Protein AF-A0A3A0G5B0-F1 (afdb_monomer)

Structure (mmCIF, N/CA/C/O backbone):
data_AF-A0A3A0G5B0-F1
#
_entry.id   AF-A0A3A0G5B0-F1
#
loop_
_atom_site.group_PDB
_atom_site.id
_atom_site.type_symbol
_atom_site.label_atom_id
_atom_site.label_alt_id
_atom_site.label_comp_id
_atom_site.label_asym_id
_atom_site.label_entity_id
_atom_site.label_seq_id
_atom_site.pdbx_PDB_ins_code
_atom_site.Cartn_x
_atom_site.Cartn_y
_atom_site.Cartn_z
_atom_site.occupancy
_atom_site.B_iso_or_equiv
_atom_site.auth_seq_id
_atom_site.auth_comp_id
_atom_site.auth_asym_id
_atom_site.auth_atom_id
_atom_site.pdbx_PDB_model_num
ATOM 1 N N . MET A 1 1 ? 29.994 -8.942 -3.170 1.00 36.78 1 MET A N 1
ATOM 2 C CA . MET A 1 1 ? 30.004 -8.195 -4.448 1.00 36.78 1 MET A CA 1
ATOM 3 C C . MET A 1 1 ? 28.848 -7.215 -4.380 1.00 36.78 1 MET A C 1
ATOM 5 O O . MET A 1 1 ? 27.790 -7.643 -3.943 1.00 36.78 1 MET A O 1
ATOM 9 N N . ALA A 1 2 ? 29.048 -5.930 -4.680 1.00 44.59 2 ALA A N 1
ATOM 10 C CA . ALA A 1 2 ? 27.951 -4.960 -4.650 1.00 44.59 2 ALA A CA 1
ATOM 11 C C . ALA A 1 2 ? 26.870 -5.376 -5.663 1.00 44.59 2 ALA A C 1
ATOM 13 O O . ALA A 1 2 ? 27.202 -5.685 -6.808 1.00 44.59 2 ALA A O 1
ATOM 14 N N . GLU A 1 3 ? 25.615 -5.441 -5.219 1.00 60.31 3 GLU A N 1
ATOM 15 C CA . GLU A 1 3 ? 24.464 -5.758 -6.067 1.00 60.31 3 GLU A CA 1
ATOM 16 C C . GLU A 1 3 ? 24.344 -4.657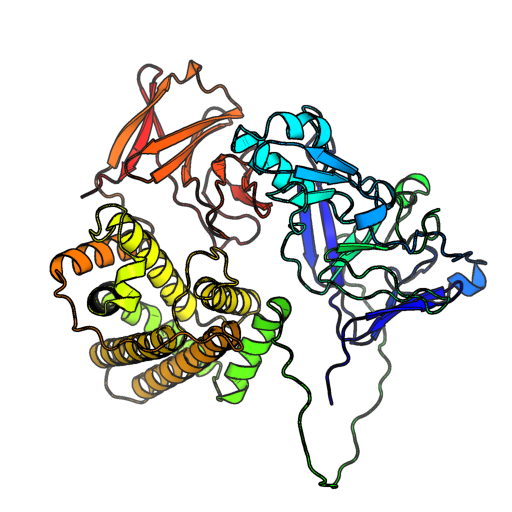 -7.138 1.00 60.31 3 GLU A C 1
ATOM 18 O O . GLU A 1 3 ? 24.343 -3.465 -6.830 1.00 60.31 3 GLU A O 1
ATOM 23 N N . GLU A 1 4 ? 24.378 -5.038 -8.416 1.00 81.06 4 GLU A N 1
ATOM 24 C CA . GLU A 1 4 ? 24.355 -4.091 -9.533 1.00 81.06 4 GLU A CA 1
ATOM 25 C C . GLU A 1 4 ? 22.991 -3.376 -9.578 1.00 81.06 4 GLU A C 1
ATOM 27 O O . GLU A 1 4 ? 21.958 -4.033 -9.527 1.00 81.06 4 GLU A O 1
ATOM 32 N N . ALA A 1 5 ? 22.954 -2.042 -9.688 1.00 88.62 5 ALA A N 1
ATOM 33 C CA . ALA A 1 5 ? 21.686 -1.304 -9.661 1.00 88.62 5 ALA A CA 1
ATOM 34 C C . ALA A 1 5 ? 20.761 -1.655 -10.857 1.00 88.62 5 ALA A C 1
ATOM 36 O O . ALA A 1 5 ? 21.254 -1.748 -11.998 1.00 88.62 5 ALA A O 1
ATOM 37 N N . PRO A 1 6 ? 19.432 -1.778 -10.630 1.00 94.19 6 PRO A N 1
ATOM 38 C CA . PRO A 1 6 ? 18.424 -2.002 -11.664 1.00 94.19 6 PRO A CA 1
ATOM 39 C C . PRO A 1 6 ? 18.523 -1.017 -12.825 1.00 94.19 6 PRO A C 1
ATOM 41 O O . PRO A 1 6 ? 18.460 0.196 -12.625 1.00 94.19 6 PRO A O 1
ATOM 44 N N . ARG A 1 7 ? 18.632 -1.516 -14.060 1.00 96.12 7 ARG A N 1
ATOM 45 C CA . ARG A 1 7 ? 18.575 -0.668 -15.264 1.00 96.12 7 ARG A CA 1
ATOM 46 C C . ARG A 1 7 ? 18.238 -1.439 -16.527 1.00 96.12 7 ARG A C 1
ATOM 48 O O . ARG A 1 7 ? 18.442 -2.652 -16.610 1.00 96.12 7 ARG A O 1
ATOM 55 N N . ILE A 1 8 ? 17.791 -0.699 -17.539 1.00 98.31 8 ILE A N 1
ATOM 56 C CA . ILE A 1 8 ? 17.511 -1.210 -18.879 1.00 98.31 8 ILE A CA 1
ATOM 57 C C . ILE A 1 8 ? 18.334 -0.432 -19.908 1.00 98.31 8 ILE A C 1
ATOM 59 O O . ILE A 1 8 ? 18.314 0.795 -19.935 1.00 98.31 8 ILE A O 1
ATOM 63 N N . THR A 1 9 ? 19.016 -1.134 -20.809 1.00 98.25 9 THR A N 1
ATOM 64 C CA . THR A 1 9 ? 19.715 -0.528 -21.951 1.00 98.25 9 THR A CA 1
ATOM 65 C C . THR A 1 9 ? 19.159 -1.077 -23.257 1.00 98.25 9 THR A C 1
ATOM 67 O O . THR A 1 9 ? 19.032 -2.291 -23.435 1.00 98.25 9 THR A O 1
ATOM 70 N N . VAL A 1 10 ? 18.818 -0.189 -24.186 1.00 98.06 10 VAL A N 1
ATOM 71 C CA . VAL A 1 10 ? 18.363 -0.548 -25.530 1.00 98.06 10 VAL A CA 1
ATOM 72 C C . VAL A 1 10 ? 19.579 -0.750 -26.427 1.00 98.06 10 VAL A C 1
ATOM 74 O O . VAL A 1 10 ? 20.470 0.091 -26.473 1.00 98.06 10 VAL A O 1
ATOM 77 N N . THR A 1 11 ? 19.620 -1.853 -27.174 1.00 96.19 11 THR A N 1
ATOM 78 C CA . THR A 1 11 ? 20.641 -2.043 -28.219 1.00 96.19 11 THR A CA 1
ATOM 79 C C . THR A 1 11 ? 20.128 -1.592 -29.591 1.00 96.19 11 THR A C 1
ATOM 81 O O . THR A 1 11 ? 18.936 -1.792 -29.893 1.00 96.19 11 THR A O 1
ATOM 84 N N . PRO A 1 12 ? 20.997 -1.017 -30.452 1.00 96.62 12 PRO A N 1
ATOM 85 C CA . PRO A 1 12 ? 20.629 -0.641 -31.816 1.00 96.62 12 PRO A CA 1
ATOM 86 C C . PRO A 1 12 ? 20.026 -1.833 -32.563 1.00 96.62 12 PRO A C 1
ATOM 88 O O . PRO A 1 12 ? 20.658 -2.880 -32.667 1.00 96.62 12 PRO A O 1
ATOM 91 N N . ASN A 1 13 ? 18.780 -1.696 -33.035 1.00 96.25 13 ASN A N 1
ATOM 92 C CA . ASN A 1 13 ? 18.026 -2.765 -33.714 1.00 96.25 13 ASN A CA 1
ATOM 93 C C . ASN A 1 13 ? 18.009 -4.119 -32.973 1.00 96.25 13 ASN A C 1
ATOM 95 O O . ASN A 1 13 ? 17.817 -5.171 -33.582 1.00 96.25 13 ASN A O 1
ATOM 99 N N . GLY A 1 14 ? 18.185 -4.097 -31.650 1.00 95.31 14 GLY A N 1
ATOM 100 C CA . GLY A 1 14 ? 18.328 -5.284 -30.815 1.00 95.31 14 GLY A CA 1
ATOM 101 C C . GLY A 1 14 ? 17.406 -5.288 -29.590 1.00 95.31 14 GLY A C 1
ATOM 102 O O . GLY A 1 14 ? 16.443 -4.514 -29.528 1.00 95.31 14 GLY A O 1
ATOM 103 N N . PRO A 1 15 ? 17.629 -6.209 -28.637 1.00 97.56 15 PRO A N 1
ATOM 104 C CA . PRO A 1 15 ? 16.808 -6.362 -27.438 1.00 97.56 15 PRO A CA 1
ATOM 105 C C . PRO A 1 15 ? 16.971 -5.232 -26.413 1.00 97.56 15 PRO A C 1
ATOM 107 O O . PRO A 1 15 ? 17.849 -4.371 -26.517 1.00 97.56 15 PRO A O 1
ATOM 110 N N . TYR A 1 16 ? 16.131 -5.297 -25.380 1.00 98.50 16 TYR A N 1
ATOM 111 C CA . TYR A 1 16 ? 16.371 -4.622 -24.107 1.00 98.50 16 TYR A CA 1
ATOM 112 C C . TYR A 1 16 ? 17.277 -5.495 -23.240 1.00 98.50 16 TYR A C 1
ATOM 114 O O . TYR A 1 16 ? 16.928 -6.644 -22.977 1.00 98.50 16 TYR A O 1
ATOM 122 N N . HIS A 1 17 ? 18.407 -4.971 -22.781 1.00 98.06 17 HIS A N 1
ATOM 123 C CA . HIS A 1 17 ? 19.233 -5.623 -21.769 1.00 98.06 17 HIS A CA 1
ATOM 124 C C . HIS A 1 17 ? 18.831 -5.122 -20.393 1.00 98.06 17 HIS A C 1
ATOM 126 O O . HIS A 1 17 ? 18.923 -3.927 -20.130 1.00 98.06 17 HIS A O 1
ATOM 132 N N . VAL A 1 18 ? 18.396 -6.037 -19.537 1.00 97.56 18 VAL A N 1
ATOM 133 C CA . VAL A 1 18 ? 18.004 -5.758 -18.157 1.00 97.56 18 VAL A CA 1
ATOM 134 C C . VAL A 1 18 ? 19.096 -6.284 -17.239 1.00 97.56 18 VAL A C 1
ATOM 136 O O . VAL A 1 18 ? 19.605 -7.383 -17.467 1.00 97.56 18 VAL A O 1
ATOM 139 N N . ARG A 1 19 ? 19.476 -5.490 -16.239 1.00 95.00 19 ARG A N 1
ATOM 140 C CA . ARG A 1 19 ? 20.483 -5.837 -15.229 1.00 95.00 19 ARG A CA 1
ATOM 141 C C . ARG A 1 19 ? 20.025 -5.418 -13.842 1.00 95.00 19 ARG A C 1
ATOM 143 O O . ARG A 1 19 ? 19.178 -4.532 -13.732 1.00 95.00 19 ARG A O 1
ATOM 150 N N . GLY A 1 20 ? 20.642 -6.009 -12.824 1.00 90.31 20 GLY A N 1
ATOM 151 C CA . GLY A 1 20 ? 20.436 -5.656 -11.424 1.00 90.31 20 GLY A CA 1
ATOM 152 C C . GLY A 1 20 ? 19.253 -6.362 -10.774 1.00 90.31 20 GLY A C 1
ATOM 153 O O . GLY A 1 20 ? 18.467 -5.721 -10.087 1.00 90.31 20 GLY A O 1
ATOM 154 N N . GLY A 1 21 ? 19.069 -7.657 -11.059 1.00 89.06 21 GLY A N 1
ATOM 155 C CA . GLY A 1 21 ? 18.118 -8.497 -10.313 1.00 89.06 21 GLY A CA 1
ATOM 156 C C . GLY A 1 21 ? 16.640 -8.128 -10.492 1.00 89.06 21 GLY A C 1
ATOM 157 O O . GLY A 1 21 ? 15.810 -8.444 -9.643 1.00 89.06 21 GLY A O 1
ATOM 158 N N . VAL A 1 22 ? 16.280 -7.437 -11.581 1.00 91.56 22 VAL A N 1
ATOM 159 C CA . VAL A 1 22 ? 14.906 -6.962 -11.804 1.00 91.56 22 VAL A CA 1
ATOM 160 C C . VAL A 1 22 ? 13.945 -8.136 -11.980 1.00 91.56 22 VAL A C 1
ATOM 162 O O . VAL A 1 22 ? 14.057 -8.908 -12.935 1.00 91.56 22 VAL A O 1
ATOM 165 N N . ARG A 1 23 ? 12.945 -8.228 -11.097 1.00 90.56 23 ARG A N 1
ATOM 166 C CA . ARG A 1 23 ? 11.923 -9.281 -11.155 1.00 90.56 23 ARG A CA 1
ATOM 167 C C . ARG A 1 23 ? 11.043 -9.140 -12.395 1.00 90.56 23 ARG A C 1
ATOM 169 O O . ARG A 1 23 ? 10.606 -8.039 -12.736 1.00 90.56 23 ARG A O 1
ATOM 176 N N . LEU A 1 24 ? 10.720 -10.268 -13.026 1.00 92.19 24 LEU A N 1
ATOM 177 C CA . LEU A 1 24 ? 9.700 -10.359 -14.072 1.00 92.19 24 LEU A CA 1
ATOM 178 C C . LEU A 1 24 ? 8.455 -11.030 -13.520 1.00 92.19 24 LEU A C 1
ATOM 180 O O . LEU A 1 24 ? 8.534 -12.091 -12.907 1.00 92.19 24 LEU A O 1
ATOM 184 N N . VAL A 1 25 ? 7.297 -10.451 -13.808 1.00 87.50 25 VAL A N 1
ATOM 185 C CA . VAL A 1 25 ? 5.996 -10.989 -13.395 1.00 87.50 25 VAL A CA 1
ATOM 186 C C . VAL A 1 25 ? 5.005 -10.882 -14.540 1.00 87.50 25 VAL A C 1
ATOM 188 O O . VAL A 1 25 ? 5.069 -9.942 -15.329 1.00 87.50 25 VAL A O 1
ATOM 191 N N . ARG A 1 26 ? 4.066 -11.820 -14.659 1.00 84.69 26 ARG A N 1
ATOM 192 C CA . ARG A 1 26 ? 2.981 -11.695 -15.645 1.00 84.69 26 ARG A CA 1
ATOM 193 C C . ARG A 1 26 ? 1.913 -10.721 -15.149 1.00 84.69 26 ARG A C 1
ATOM 195 O O . ARG A 1 26 ? 1.625 -10.671 -13.955 1.00 84.69 26 ARG A O 1
ATOM 202 N N . LYS A 1 27 ? 1.323 -9.946 -16.058 1.00 84.56 27 LYS A N 1
ATOM 203 C CA . LYS A 1 27 ? 0.216 -9.026 -15.766 1.00 84.56 27 LYS A CA 1
ATOM 204 C C . LYS A 1 27 ? -0.885 -9.215 -16.804 1.00 84.56 27 LYS A C 1
ATOM 206 O O . LYS A 1 27 ? -0.606 -9.252 -18.001 1.00 84.56 27 LYS A O 1
ATOM 211 N N . ALA A 1 28 ? -2.129 -9.273 -16.353 1.00 82.31 28 ALA A N 1
ATOM 212 C CA . ALA A 1 28 ? -3.294 -9.284 -17.230 1.00 82.31 28 ALA A CA 1
ATOM 213 C C . ALA A 1 28 ? -4.349 -8.304 -16.708 1.00 82.31 28 ALA A C 1
ATOM 215 O O . ALA A 1 28 ? -4.484 -8.147 -15.490 1.00 82.31 28 ALA A O 1
ATOM 216 N N . PRO A 1 29 ? -5.076 -7.602 -17.589 1.00 78.62 29 PRO A N 1
ATOM 217 C CA . PRO A 1 29 ? -6.205 -6.800 -17.157 1.00 78.62 29 PRO A CA 1
ATOM 218 C C . PRO A 1 29 ? -7.369 -7.717 -16.761 1.00 78.62 29 PRO A C 1
ATOM 220 O O . PRO A 1 29 ? -7.786 -8.577 -17.533 1.00 78.62 29 PRO A O 1
ATOM 223 N N . VAL A 1 30 ? -7.933 -7.493 -15.579 1.00 78.06 30 VAL A N 1
ATOM 224 C CA . VAL A 1 30 ? -9.267 -7.995 -15.234 1.00 78.06 30 VAL A CA 1
ATOM 225 C C . VAL A 1 30 ? -10.272 -7.075 -15.908 1.00 78.06 30 VAL A C 1
ATOM 227 O O . VAL A 1 30 ? -10.208 -5.858 -15.713 1.00 78.06 30 VAL A O 1
ATOM 230 N N . VAL A 1 31 ? -11.177 -7.636 -16.704 1.00 71.44 31 VAL A N 1
ATOM 231 C CA . VAL A 1 31 ? -12.141 -6.874 -17.505 1.00 71.44 31 VAL A CA 1
ATOM 232 C C . VAL A 1 31 ? -13.577 -7.092 -17.032 1.00 71.44 31 VAL A C 1
ATOM 234 O O . VAL A 1 31 ? -13.890 -8.133 -16.458 1.00 71.44 31 VAL A O 1
ATOM 237 N N . SER A 1 32 ? -14.449 -6.115 -17.281 1.00 67.50 32 SER A N 1
ATOM 238 C CA . SER A 1 32 ? -15.900 -6.269 -17.127 1.00 67.50 32 SER A CA 1
ATOM 239 C C . SER A 1 32 ? -16.476 -7.239 -18.165 1.00 67.50 32 SER A C 1
ATOM 241 O O . SER A 1 32 ? -15.819 -7.596 -19.147 1.00 67.50 32 SER A O 1
ATOM 243 N N . GLU A 1 33 ? -17.754 -7.587 -18.020 1.00 65.00 33 GLU A N 1
ATOM 244 C CA . GLU A 1 33 ? -18.551 -8.309 -19.021 1.00 65.00 33 GLU A CA 1
ATOM 245 C C . GLU A 1 33 ? -18.611 -7.595 -20.386 1.00 65.00 33 GLU A C 1
ATOM 247 O O . GLU A 1 33 ? -18.956 -8.193 -21.405 1.00 65.00 33 GLU A O 1
ATOM 252 N N . HIS A 1 34 ? -18.254 -6.310 -20.418 1.00 67.44 34 HIS A N 1
ATOM 253 C CA . HIS A 1 34 ? -18.185 -5.486 -21.620 1.00 67.44 34 HIS A CA 1
ATOM 254 C C . HIS A 1 34 ? -16.755 -5.296 -22.150 1.00 67.44 34 HIS A C 1
ATOM 256 O O . HIS A 1 34 ? -16.557 -4.554 -23.114 1.00 67.44 34 HIS A O 1
ATOM 262 N N . GLY A 1 35 ? -15.765 -5.966 -21.551 1.00 67.25 35 GLY A N 1
ATOM 263 C CA . GLY A 1 35 ? -14.364 -5.922 -21.975 1.00 67.25 35 GLY A CA 1
ATOM 264 C C . GLY A 1 35 ? -13.594 -4.692 -21.489 1.00 67.25 35 GLY A C 1
ATOM 265 O O . GLY A 1 35 ? -12.502 -4.418 -21.983 1.00 67.25 35 GLY A O 1
ATOM 266 N N . GLU A 1 36 ? -14.142 -3.935 -20.538 1.00 79.19 36 GLU A N 1
ATOM 267 C CA . GLU A 1 36 ? -13.503 -2.728 -20.017 1.00 79.19 36 GLU A CA 1
ATOM 268 C C . GLU A 1 36 ? -12.532 -3.096 -18.900 1.00 79.19 36 GLU A C 1
ATOM 270 O O . GLU A 1 36 ? -12.922 -3.807 -17.976 1.00 79.19 36 GLU A O 1
ATOM 275 N N . PRO A 1 37 ? -11.283 -2.624 -18.939 1.00 74.06 37 PRO A N 1
ATOM 276 C CA . PRO A 1 37 ? -10.292 -2.990 -17.943 1.00 74.06 37 PRO A CA 1
ATOM 277 C C . PRO A 1 37 ? -10.598 -2.311 -16.605 1.00 74.06 37 PRO A C 1
ATOM 279 O O . PRO A 1 37 ? -10.664 -1.085 -16.499 1.00 74.06 37 PRO A O 1
ATOM 282 N N . LEU A 1 38 ? -10.779 -3.138 -15.577 1.00 68.69 38 LEU A N 1
ATOM 283 C CA . LEU A 1 38 ? -11.148 -2.737 -14.222 1.00 68.69 38 LEU A CA 1
ATOM 284 C C . LEU A 1 38 ? -9.924 -2.651 -13.315 1.00 68.69 38 LEU A C 1
ATOM 286 O O . LEU A 1 38 ? -9.759 -1.674 -12.590 1.00 68.69 38 LEU A O 1
ATOM 290 N N . THR A 1 39 ? -9.050 -3.662 -13.358 1.00 74.81 39 THR A N 1
ATOM 291 C CA . THR A 1 39 ? -7.808 -3.690 -12.574 1.00 74.81 39 THR A CA 1
ATOM 292 C C . THR A 1 39 ? -6.744 -4.606 -13.177 1.00 74.81 39 THR A C 1
ATOM 294 O O . THR A 1 39 ? -6.972 -5.218 -14.217 1.00 74.81 39 THR A O 1
ATOM 297 N N . TRP A 1 40 ? -5.580 -4.692 -12.536 1.00 80.31 40 TRP A N 1
ATOM 298 C CA . TRP A 1 40 ? -4.495 -5.595 -12.914 1.00 80.31 40 TRP A CA 1
ATOM 299 C C . TRP A 1 40 ? -4.496 -6.851 -12.045 1.00 80.31 40 TRP A C 1
ATOM 301 O O . TRP A 1 40 ? -4.483 -6.759 -10.820 1.00 80.31 40 TRP A O 1
ATOM 311 N N . GLN A 1 41 ? -4.432 -8.020 -12.674 1.00 77.88 41 GLN A N 1
ATOM 312 C CA . GLN A 1 41 ? -4.076 -9.278 -12.029 1.00 77.88 41 GLN A CA 1
ATOM 313 C C . GLN A 1 41 ? -2.572 -9.510 -12.183 1.00 77.88 41 GLN A C 1
ATOM 315 O O . GLN A 1 41 ? -2.032 -9.401 -13.287 1.00 77.88 41 GLN A O 1
ATOM 320 N N . THR A 1 42 ? -1.894 -9.829 -11.079 1.00 80.06 42 THR A N 1
ATOM 321 C CA . THR A 1 42 ? -0.482 -10.234 -11.098 1.00 80.06 42 THR A CA 1
ATOM 322 C C . THR A 1 42 ? -0.402 -11.751 -11.081 1.00 80.06 42 THR A C 1
ATOM 324 O O . THR A 1 42 ? -1.001 -12.394 -10.226 1.00 80.06 42 THR A O 1
ATOM 327 N N . GLY A 1 43 ? 0.306 -12.306 -12.058 1.00 74.19 43 GLY A N 1
ATOM 328 C CA . GLY A 1 43 ? 0.569 -13.733 -12.174 1.00 74.19 43 GLY A CA 1
ATOM 329 C C . GLY A 1 43 ? 1.869 -14.156 -11.503 1.00 74.19 43 GLY A C 1
ATOM 330 O O . GLY A 1 43 ? 2.563 -13.347 -10.884 1.00 74.19 43 GLY A O 1
ATOM 331 N N . ALA A 1 44 ? 2.228 -15.425 -11.691 1.00 74.50 44 ALA A N 1
ATOM 332 C CA . ALA A 1 44 ? 3.474 -15.973 -11.174 1.00 74.50 44 ALA A CA 1
ATOM 333 C C . ALA A 1 44 ? 4.711 -15.208 -11.703 1.00 74.50 44 ALA A C 1
ATOM 335 O O . ALA A 1 44 ? 4.704 -14.711 -12.843 1.00 74.50 44 ALA A O 1
ATOM 336 N N . PRO A 1 45 ? 5.792 -15.127 -10.904 1.00 82.31 45 PRO A N 1
ATOM 337 C CA . PRO A 1 45 ? 7.084 -14.656 -11.381 1.00 82.31 45 PRO A CA 1
ATOM 338 C C . PRO A 1 45 ? 7.576 -15.491 -12.565 1.00 82.31 45 PRO A C 1
ATOM 340 O O . PRO A 1 45 ? 7.427 -16.713 -12.589 1.00 82.31 45 PRO A O 1
ATOM 343 N N . VAL A 1 46 ? 8.196 -14.835 -13.543 1.00 85.94 46 VAL A N 1
ATOM 344 C CA . VAL A 1 46 ? 8.884 -15.517 -14.640 1.00 85.94 46 VAL A CA 1
ATOM 345 C C . VAL A 1 46 ? 10.350 -15.684 -14.247 1.00 85.94 46 VAL A C 1
ATOM 347 O O . VAL A 1 46 ? 11.003 -14.672 -13.981 1.00 85.94 46 VAL A O 1
ATOM 350 N N . PRO A 1 47 ? 10.886 -16.920 -14.221 1.00 85.06 47 PRO A N 1
ATOM 351 C CA . PRO A 1 47 ? 12.286 -17.154 -13.897 1.00 85.06 47 PRO A CA 1
ATOM 352 C C . PRO A 1 47 ? 13.218 -16.350 -14.808 1.00 85.06 47 PRO A C 1
ATOM 354 O O . PRO A 1 47 ? 13.152 -16.457 -16.034 1.00 85.06 47 PRO A O 1
ATOM 357 N N . ALA A 1 48 ? 14.085 -15.549 -14.199 1.00 85.56 48 ALA A N 1
ATOM 358 C CA . ALA A 1 48 ? 15.121 -14.769 -14.858 1.00 85.56 48 ALA A CA 1
ATOM 359 C C . ALA A 1 48 ? 16.317 -14.638 -13.901 1.00 85.56 48 ALA A C 1
ATOM 361 O O . ALA A 1 48 ? 16.126 -14.603 -12.688 1.00 85.56 48 ALA A O 1
ATOM 362 N N . GLY A 1 49 ? 17.540 -14.609 -14.437 1.00 83.88 49 GLY A N 1
ATOM 363 C CA . GLY A 1 49 ? 18.741 -14.323 -13.642 1.00 83.88 49 GLY A CA 1
ATOM 364 C C . GLY A 1 49 ? 18.934 -12.821 -13.402 1.00 83.88 49 GLY A C 1
ATOM 365 O O . GLY A 1 49 ? 18.104 -12.010 -13.802 1.00 83.88 49 GLY A O 1
ATOM 366 N N . ASP A 1 50 ? 20.077 -12.432 -12.837 1.00 86.56 50 ASP A N 1
ATOM 367 C CA . ASP A 1 50 ? 20.379 -11.020 -12.531 1.00 86.56 50 ASP A CA 1
ATOM 368 C C . ASP A 1 50 ? 20.548 -10.136 -13.773 1.00 86.56 50 ASP A C 1
ATOM 370 O O . ASP A 1 50 ? 20.442 -8.909 -13.703 1.00 86.56 50 ASP A O 1
ATOM 374 N N . THR A 1 51 ? 20.843 -10.757 -14.916 1.00 93.38 51 THR A N 1
ATOM 375 C CA . THR A 1 51 ? 20.970 -10.111 -16.222 1.00 93.38 51 THR A CA 1
ATOM 376 C C . THR A 1 51 ? 20.315 -10.968 -17.295 1.00 93.38 51 THR A C 1
ATOM 378 O O . THR A 1 51 ? 20.586 -12.163 -17.405 1.00 93.38 51 THR A O 1
ATOM 381 N N . PHE A 1 52 ? 19.480 -10.355 -18.130 1.00 95.44 52 PHE A N 1
ATOM 382 C CA . PHE A 1 52 ? 18.796 -11.035 -19.231 1.00 95.44 52 PHE A CA 1
ATOM 383 C C . PHE A 1 52 ? 18.438 -10.056 -20.354 1.00 95.44 52 PHE A C 1
ATOM 385 O O . PHE A 1 52 ? 18.515 -8.836 -20.206 1.00 95.44 52 PHE A O 1
ATOM 392 N N . ALA A 1 53 ? 18.058 -10.598 -21.513 1.00 96.69 53 ALA A N 1
ATOM 393 C CA . ALA A 1 53 ? 17.680 -9.819 -22.687 1.00 96.69 53 ALA A CA 1
ATOM 394 C C . ALA A 1 53 ? 16.215 -10.069 -23.065 1.00 96.69 53 ALA A C 1
ATOM 396 O O . ALA A 1 53 ? 15.828 -11.206 -23.337 1.00 96.69 53 ALA A O 1
ATOM 397 N N . LEU A 1 54 ? 15.410 -9.008 -23.141 1.00 97.25 54 LEU A N 1
ATOM 398 C CA . LEU A 1 54 ? 14.002 -9.064 -23.536 1.00 97.25 54 LEU A CA 1
ATOM 399 C C . LEU A 1 54 ? 13.817 -8.756 -25.022 1.00 97.25 54 LEU A C 1
ATOM 401 O O . LEU A 1 54 ? 14.436 -7.848 -25.586 1.00 97.25 54 LEU A O 1
ATOM 405 N N . CYS A 1 55 ? 12.939 -9.518 -25.670 1.00 96.00 55 CYS A N 1
ATOM 406 C CA . CYS A 1 55 ? 12.622 -9.359 -27.079 1.00 96.00 55 CYS A CA 1
ATOM 407 C C . CYS A 1 55 ? 11.916 -8.022 -27.326 1.00 96.00 55 CYS A C 1
ATOM 409 O O . CYS A 1 55 ? 10.853 -7.749 -26.776 1.00 96.00 55 CYS A O 1
ATOM 411 N N . ARG A 1 56 ? 12.491 -7.216 -28.222 1.00 96.31 56 ARG A N 1
ATOM 412 C CA . ARG A 1 56 ? 11.911 -5.947 -28.681 1.00 96.31 56 ARG A CA 1
ATOM 413 C C . ARG A 1 56 ? 11.239 -6.049 -30.052 1.00 96.31 56 ARG A C 1
ATOM 415 O O . ARG A 1 56 ? 10.306 -5.310 -30.344 1.00 96.31 56 ARG A O 1
ATOM 422 N N . CYS A 1 57 ? 11.694 -6.985 -30.889 1.00 95.69 57 CYS A N 1
ATOM 423 C CA . CYS A 1 57 ? 11.258 -7.118 -32.282 1.00 95.69 57 CYS A CA 1
ATOM 424 C C . CYS A 1 57 ? 9.945 -7.894 -32.471 1.00 95.69 57 CYS A C 1
ATOM 426 O O . CYS A 1 57 ? 9.438 -7.969 -33.586 1.00 95.69 57 CYS A O 1
ATOM 428 N N . GLY A 1 58 ? 9.434 -8.547 -31.424 1.00 93.75 58 GLY A N 1
ATOM 429 C CA . GLY A 1 58 ? 8.236 -9.386 -31.486 1.00 93.75 58 GLY A CA 1
ATOM 430 C C . GLY A 1 58 ? 8.394 -10.722 -32.226 1.00 93.75 58 GLY A C 1
ATOM 431 O O . GLY A 1 58 ? 7.424 -11.473 -32.340 1.00 93.75 58 GLY A O 1
ATOM 432 N N . ARG A 1 59 ? 9.594 -11.068 -32.712 1.00 93.62 59 ARG A N 1
ATOM 433 C CA . ARG A 1 59 ? 9.836 -12.276 -33.531 1.00 93.62 59 ARG A CA 1
ATOM 434 C C . ARG A 1 59 ? 10.534 -13.429 -32.809 1.00 93.62 59 ARG A C 1
ATOM 436 O O . ARG A 1 59 ? 10.634 -14.494 -33.400 1.00 93.62 59 ARG A O 1
ATOM 443 N N . SER A 1 60 ? 10.965 -13.250 -31.558 1.00 91.62 60 SER A N 1
ATOM 444 C CA . SER A 1 60 ? 11.612 -14.326 -30.786 1.00 91.62 60 SER A CA 1
ATOM 445 C C . SER A 1 60 ? 10.712 -15.558 -30.663 1.00 91.62 60 SER A C 1
ATOM 447 O O . SER A 1 60 ? 9.503 -15.420 -30.475 1.00 91.62 60 SER A O 1
ATOM 449 N N . ALA A 1 61 ? 11.265 -16.760 -30.755 1.00 89.25 61 ALA A N 1
ATOM 450 C CA . ALA A 1 61 ? 10.565 -17.993 -30.409 1.00 89.25 61 ALA A CA 1
ATOM 451 C C . ALA A 1 61 ? 10.522 -18.221 -28.887 1.00 89.25 61 ALA A C 1
ATOM 453 O O . ALA A 1 61 ? 9.613 -18.892 -28.406 1.00 89.25 61 ALA A O 1
ATOM 454 N N . ASN A 1 62 ? 11.449 -17.608 -28.142 1.00 87.81 62 ASN A N 1
ATOM 455 C CA . ASN A 1 62 ? 11.602 -17.723 -26.689 1.00 87.81 62 ASN A CA 1
ATOM 456 C C . ASN A 1 62 ? 11.078 -16.482 -25.939 1.00 87.81 62 ASN A C 1
ATOM 458 O O . ASN A 1 62 ? 11.701 -16.007 -24.992 1.00 87.81 62 ASN A O 1
ATOM 462 N N . LYS A 1 63 ? 9.980 -15.874 -26.409 1.00 89.50 63 LYS A N 1
ATOM 463 C CA . LYS A 1 63 ? 9.399 -14.700 -25.732 1.00 89.50 63 LYS A CA 1
ATOM 464 C C . LYS A 1 63 ? 9.048 -15.045 -24.269 1.00 89.50 63 LYS A C 1
ATOM 466 O O . LYS A 1 63 ? 8.637 -16.174 -24.013 1.00 89.50 63 LYS A O 1
ATOM 471 N N . PRO A 1 64 ? 9.231 -14.108 -23.321 1.00 92.44 64 PRO A N 1
ATOM 472 C CA . PRO A 1 64 ? 9.566 -12.693 -23.516 1.00 92.44 64 PRO A CA 1
ATOM 473 C C . PRO A 1 64 ? 11.056 -12.431 -23.803 1.00 92.44 64 PRO A C 1
ATOM 475 O O . PRO A 1 64 ? 11.425 -11.301 -24.122 1.00 92.44 64 PRO A O 1
ATOM 478 N N . PHE A 1 65 ? 11.913 -13.449 -23.739 1.00 95.31 65 PHE A N 1
ATOM 479 C CA . PHE A 1 65 ? 13.356 -13.328 -23.929 1.00 95.31 65 PHE A CA 1
ATOM 480 C C . PHE A 1 65 ? 13.763 -13.216 -25.402 1.00 95.31 65 PHE A C 1
ATOM 482 O O . PHE A 1 65 ? 13.050 -13.614 -26.329 1.00 95.31 65 PHE A O 1
ATOM 489 N N . CYS A 1 66 ? 14.930 -12.625 -25.639 1.00 94.12 66 CYS A N 1
ATOM 490 C CA . CYS A 1 66 ? 15.526 -12.505 -26.963 1.00 94.12 66 CYS A CA 1
ATOM 491 C C . CYS A 1 66 ? 16.297 -13.778 -27.349 1.00 94.12 66 CYS A C 1
ATOM 493 O O . CYS A 1 66 ? 17.101 -14.274 -26.571 1.00 94.12 66 CYS A O 1
ATOM 495 N N . ASP A 1 67 ? 16.113 -14.249 -28.582 1.00 91.94 67 ASP A N 1
ATOM 496 C CA . ASP A 1 67 ? 16.798 -15.409 -29.184 1.00 91.94 67 ASP A CA 1
ATOM 497 C C . ASP A 1 67 ? 17.641 -15.022 -30.425 1.00 91.94 67 ASP A C 1
ATOM 499 O O . ASP A 1 67 ? 17.939 -15.839 -31.305 1.00 91.94 67 ASP A O 1
ATOM 503 N N . GLY A 1 68 ? 17.938 -13.726 -30.569 1.00 92.25 68 GLY A N 1
ATOM 504 C CA . GLY A 1 68 ? 18.654 -13.179 -31.724 1.00 92.25 68 GLY A CA 1
ATOM 505 C C . GLY A 1 68 ? 17.820 -13.015 -33.003 1.00 92.25 68 GLY A C 1
ATOM 506 O O . GLY A 1 68 ? 18.354 -12.571 -34.019 1.00 92.25 68 GLY A O 1
ATOM 507 N N . SER A 1 69 ? 16.512 -13.303 -32.995 1.00 93.19 69 SER A N 1
ATOM 508 C CA . SER A 1 69 ? 15.675 -13.209 -34.207 1.00 93.19 69 SER A CA 1
ATOM 509 C C . SER A 1 69 ? 15.626 -11.815 -34.842 1.00 93.19 69 SER A C 1
ATOM 511 O O . SER A 1 69 ? 15.380 -11.703 -36.041 1.00 93.19 69 SER A O 1
ATOM 513 N N . HIS A 1 70 ? 15.896 -10.747 -34.087 1.00 94.62 70 HIS A N 1
ATOM 514 C CA . HIS A 1 70 ? 15.954 -9.375 -34.604 1.00 94.62 70 HIS A CA 1
ATOM 515 C C . HIS A 1 70 ? 16.986 -9.198 -35.736 1.00 94.62 70 HIS A C 1
ATOM 517 O O . HIS A 1 70 ? 16.680 -8.538 -36.726 1.00 94.62 70 HIS A O 1
ATOM 523 N N . ALA A 1 71 ? 18.148 -9.859 -35.651 1.00 93.56 71 ALA A N 1
ATOM 524 C CA . ALA A 1 71 ? 19.204 -9.767 -36.661 1.00 93.56 71 ALA A CA 1
ATOM 525 C C . ALA A 1 71 ? 18.804 -10.434 -37.989 1.00 93.56 71 ALA A C 1
ATOM 527 O O . ALA A 1 71 ? 19.140 -9.950 -39.064 1.00 93.56 71 ALA A O 1
ATOM 528 N N . ARG A 1 72 ? 18.039 -11.532 -37.920 1.00 92.81 72 ARG A N 1
ATOM 529 C CA . ARG A 1 72 ? 17.587 -12.297 -39.097 1.00 92.81 72 ARG A CA 1
ATOM 530 C C . ARG A 1 72 ? 16.334 -11.722 -39.754 1.00 92.81 72 ARG A C 1
ATOM 532 O O . ARG A 1 72 ? 16.051 -12.031 -40.903 1.00 92.81 72 ARG A O 1
ATOM 539 N N . THR A 1 73 ? 15.559 -10.933 -39.013 1.00 89.31 73 THR A N 1
ATOM 540 C CA . THR A 1 73 ? 14.258 -10.406 -39.463 1.00 89.31 73 THR A CA 1
ATOM 541 C C . THR A 1 73 ? 14.321 -8.955 -39.929 1.00 89.31 73 THR A C 1
ATOM 543 O O . THR A 1 73 ? 13.288 -8.408 -40.304 1.00 89.31 73 THR A O 1
ATOM 546 N N . GLY A 1 74 ? 15.509 -8.335 -39.917 1.00 90.19 74 GLY A N 1
ATOM 547 C CA . GLY A 1 74 ? 15.687 -6.941 -40.326 1.00 90.19 74 GLY A CA 1
ATOM 548 C C . GLY A 1 74 ? 14.904 -5.975 -39.438 1.00 90.19 74 GLY A C 1
ATOM 549 O O . GLY A 1 74 ? 14.266 -5.057 -39.945 1.00 90.19 74 GLY A O 1
ATOM 550 N N . PHE A 1 75 ? 14.880 -6.224 -38.124 1.00 96.00 75 PHE A N 1
ATOM 551 C CA . PHE A 1 75 ? 14.120 -5.397 -37.191 1.00 96.00 75 PHE A CA 1
ATOM 552 C C . PHE A 1 75 ? 14.606 -3.943 -37.212 1.00 96.00 75 PHE A C 1
ATOM 554 O O . PHE A 1 75 ? 15.741 -3.663 -36.835 1.00 96.00 75 PHE A O 1
ATOM 561 N N . ASP A 1 76 ? 13.715 -3.025 -37.584 1.00 96.25 76 ASP A N 1
ATOM 562 C CA . ASP A 1 76 ? 13.922 -1.592 -37.409 1.00 96.25 76 ASP A CA 1
ATOM 563 C C . ASP A 1 76 ? 13.496 -1.166 -35.997 1.00 96.25 76 ASP A C 1
ATOM 565 O O . ASP A 1 76 ? 12.311 -1.038 -35.655 1.00 96.25 76 ASP A O 1
ATOM 569 N N . GLY A 1 77 ? 14.508 -0.982 -35.161 1.00 94.81 77 GLY A N 1
ATOM 570 C CA . GLY A 1 77 ? 14.388 -0.548 -33.786 1.00 94.81 77 GLY A CA 1
ATOM 571 C C . GLY A 1 77 ? 14.566 0.952 -33.590 1.00 94.81 77 GLY A C 1
ATOM 572 O O . GLY A 1 77 ? 14.791 1.328 -32.440 1.00 94.81 77 GLY A O 1
ATOM 573 N N . THR A 1 78 ? 14.491 1.773 -34.642 1.00 96.44 78 THR A N 1
ATOM 574 C CA . THR A 1 78 ? 14.681 3.230 -34.561 1.00 96.44 78 THR A CA 1
ATOM 575 C C . THR A 1 78 ? 13.778 3.844 -33.491 1.00 96.44 78 THR A C 1
ATOM 577 O O . THR A 1 78 ? 12.565 3.625 -33.475 1.00 96.44 78 THR A O 1
ATOM 580 N N . GLU A 1 79 ? 14.387 4.579 -32.561 1.00 97.06 79 GLU A N 1
ATOM 581 C CA . GLU A 1 79 ? 13.733 5.158 -31.389 1.00 97.06 79 GLU A CA 1
ATOM 582 C C . GLU A 1 79 ? 13.230 6.572 -31.695 1.00 97.06 79 GLU A C 1
ATOM 584 O O . GLU A 1 79 ? 14.003 7.489 -31.961 1.00 97.06 79 GLU A O 1
ATOM 589 N N . THR A 1 80 ? 11.916 6.746 -31.629 1.00 96.31 80 THR A N 1
ATOM 590 C CA . THR A 1 80 ? 11.178 7.970 -31.964 1.00 96.31 80 THR A CA 1
ATOM 591 C C . THR A 1 80 ? 10.504 8.618 -30.754 1.00 96.31 80 THR A C 1
ATOM 593 O O . THR A 1 80 ? 9.926 9.694 -30.890 1.00 96.31 80 THR A O 1
ATOM 596 N N . ALA A 1 81 ? 10.569 7.986 -29.578 1.00 95.19 81 ALA A N 1
ATOM 597 C CA . ALA A 1 81 ? 9.974 8.503 -28.353 1.00 95.19 81 ALA A CA 1
ATOM 598 C C . ALA A 1 81 ? 10.534 9.889 -27.995 1.00 95.19 81 ALA A C 1
ATOM 600 O O . ALA A 1 81 ? 11.749 10.103 -28.131 1.00 95.19 81 ALA A O 1
ATOM 601 N N . PRO A 1 82 ? 9.686 10.813 -27.507 1.00 92.06 82 PRO A N 1
ATOM 602 C CA . PRO A 1 82 ? 10.131 12.137 -27.101 1.00 92.06 82 PRO A CA 1
ATOM 603 C C . PRO A 1 82 ? 11.089 12.043 -25.906 1.00 92.06 82 PRO A C 1
ATOM 605 O O . PRO A 1 82 ? 10.851 11.292 -24.962 1.00 92.06 82 PRO A O 1
ATOM 608 N N . THR A 1 83 ? 12.173 12.819 -25.952 1.00 89.88 83 THR A N 1
ATOM 609 C CA . THR A 1 83 ? 13.198 12.877 -24.893 1.00 89.88 83 THR A CA 1
ATOM 610 C C . THR A 1 83 ? 13.004 14.033 -23.919 1.00 89.88 83 THR A C 1
ATOM 612 O O . THR A 1 83 ? 13.613 14.026 -22.854 1.00 89.88 83 THR A O 1
ATOM 615 N N . ALA A 1 84 ? 12.159 15.012 -24.257 1.00 90.69 84 ALA A N 1
ATOM 616 C CA . ALA A 1 84 ? 11.768 16.055 -23.313 1.00 90.69 84 ALA A CA 1
ATOM 617 C C . ALA A 1 84 ? 11.128 15.424 -22.054 1.00 90.69 84 ALA A C 1
ATOM 619 O O . ALA A 1 84 ? 10.560 14.331 -22.139 1.00 90.69 84 ALA A O 1
ATOM 620 N N . PRO A 1 85 ? 11.174 16.072 -20.887 1.00 91.81 85 PRO A N 1
ATOM 621 C CA . PRO A 1 85 ? 10.416 15.631 -19.721 1.00 91.81 85 PRO A CA 1
ATOM 622 C C . PRO A 1 85 ? 8.904 15.655 -19.976 1.00 91.81 85 PRO A C 1
ATOM 624 O O . PRO A 1 85 ? 8.394 16.472 -20.749 1.00 91.81 85 PRO A O 1
ATOM 627 N N . SER A 1 86 ? 8.152 14.786 -19.300 1.00 92.31 86 SER A N 1
ATOM 628 C CA . SER A 1 86 ? 6.686 14.789 -19.391 1.00 92.31 86 SER A CA 1
ATOM 629 C C . SER A 1 86 ? 6.076 16.091 -18.870 1.00 92.31 86 SER A C 1
ATOM 631 O O . SER A 1 86 ? 5.049 16.536 -19.380 1.00 92.31 86 SER A O 1
ATOM 633 N N . SER A 1 87 ? 6.740 16.761 -17.922 1.00 91.00 87 SER A N 1
ATOM 634 C CA . SER A 1 87 ? 6.313 18.061 -17.391 1.00 91.00 87 SER A CA 1
ATOM 635 C C . SER A 1 87 ? 6.161 19.148 -18.462 1.00 91.00 87 SER A C 1
ATOM 637 O O . SER A 1 87 ? 5.325 20.033 -18.294 1.00 91.00 87 SER A O 1
ATOM 639 N N . GLU A 1 88 ? 6.902 19.059 -19.569 1.00 93.50 88 GLU A N 1
ATOM 640 C CA . GLU A 1 88 ? 6.825 19.999 -20.697 1.00 93.50 88 GLU A CA 1
ATOM 641 C C . GLU A 1 88 ? 5.734 19.636 -21.717 1.00 93.50 88 GLU A C 1
ATOM 643 O O . GLU A 1 88 ? 5.296 20.485 -22.493 1.00 93.50 88 GLU A O 1
ATOM 648 N N . ARG A 1 89 ? 5.286 18.374 -21.736 1.00 93.88 89 ARG A N 1
ATOM 649 C CA . ARG A 1 89 ? 4.279 17.873 -22.688 1.00 93.88 89 ARG A CA 1
ATOM 650 C C . ARG A 1 89 ? 2.883 17.754 -22.094 1.00 93.88 89 ARG A C 1
ATOM 652 O O . ARG A 1 89 ? 1.897 17.809 -22.830 1.00 93.88 89 ARG A O 1
ATOM 659 N N . GLN A 1 90 ? 2.801 17.530 -20.786 1.00 94.06 90 GLN A N 1
ATOM 660 C CA . GLN A 1 90 ? 1.555 17.230 -20.100 1.00 94.06 90 GLN A CA 1
ATOM 661 C C . GLN A 1 90 ? 0.583 18.412 -20.134 1.00 94.06 90 GLN A C 1
ATOM 663 O O . GLN A 1 90 ? 0.955 19.575 -19.971 1.00 94.06 90 GLN A O 1
ATOM 668 N N . ARG A 1 91 ? -0.703 18.104 -20.277 1.00 94.38 91 ARG A N 1
ATOM 669 C CA . ARG A 1 91 ? -1.794 19.071 -20.144 1.00 94.38 91 ARG A CA 1
ATOM 670 C C . ARG A 1 91 ? -2.424 18.950 -18.765 1.00 94.38 91 ARG A C 1
ATOM 672 O O . ARG A 1 91 ? -2.775 17.854 -18.340 1.00 94.38 91 ARG A O 1
ATOM 679 N N . GLY A 1 92 ? -2.590 20.078 -18.079 1.00 92.94 92 GLY A N 1
ATOM 680 C CA . GLY A 1 92 ? -3.275 20.143 -16.790 1.00 92.94 92 GLY A CA 1
ATOM 681 C C . GLY A 1 92 ? -4.793 20.258 -16.945 1.00 92.94 92 GLY A C 1
ATOM 682 O O . GLY A 1 92 ? -5.293 21.122 -17.665 1.00 92.94 92 GLY A O 1
ATOM 683 N N . LEU A 1 93 ? -5.531 19.420 -16.226 1.00 94.25 93 LEU A N 1
ATOM 684 C CA . LEU A 1 93 ? -6.986 19.427 -16.124 1.00 94.25 93 LEU A CA 1
ATOM 685 C C . LEU A 1 93 ? -7.364 19.798 -14.690 1.00 94.25 93 LEU A C 1
ATOM 687 O O . LEU A 1 93 ? -7.046 19.080 -13.739 1.00 94.25 93 LEU A O 1
ATOM 691 N N . ARG A 1 94 ? -8.031 20.943 -14.520 1.00 93.56 94 ARG A N 1
ATOM 692 C CA . ARG A 1 94 ? -8.351 21.458 -13.186 1.00 93.56 94 ARG A CA 1
ATOM 693 C C . ARG A 1 94 ? -9.610 20.800 -12.620 1.00 93.56 94 ARG A C 1
ATOM 695 O O . ARG A 1 94 ? -10.669 20.910 -13.232 1.00 93.56 94 ARG A O 1
ATOM 702 N N . GLY A 1 95 ? -9.484 20.189 -11.444 1.00 90.88 95 GLY A N 1
ATOM 703 C CA . GLY A 1 95 ? -10.604 19.794 -10.592 1.00 90.88 95 GLY A CA 1
ATOM 704 C C . GLY A 1 95 ? -10.615 20.566 -9.272 1.00 90.88 95 GLY A C 1
ATOM 705 O O . GLY A 1 95 ? -9.887 21.545 -9.100 1.00 90.88 95 GLY A O 1
ATOM 706 N N . LYS A 1 96 ? -11.468 20.141 -8.337 1.00 86.25 96 LYS A N 1
ATOM 707 C CA . LYS A 1 96 ? -11.496 20.627 -6.947 1.00 86.25 96 LYS A CA 1
ATOM 708 C C . LYS A 1 96 ? -10.771 19.635 -6.036 1.00 86.25 96 LYS A C 1
ATOM 710 O O . LYS A 1 96 ? -11.169 18.472 -5.966 1.00 86.25 96 LYS A O 1
ATOM 715 N N . GLY A 1 97 ? -9.708 20.085 -5.366 1.00 84.00 97 GLY A N 1
ATOM 716 C CA . GLY A 1 97 ? -8.862 19.279 -4.468 1.00 84.00 97 GLY A CA 1
ATOM 717 C C . GLY A 1 97 ? -7.983 18.227 -5.158 1.00 84.00 97 GLY A C 1
ATOM 718 O O . GLY A 1 97 ? -7.213 17.548 -4.491 1.00 84.00 97 GLY A O 1
ATOM 719 N N . ILE A 1 98 ? -8.121 18.060 -6.475 1.00 86.56 98 ILE A N 1
ATOM 720 C CA . ILE A 1 98 ? -7.268 17.214 -7.307 1.00 86.56 98 ILE A CA 1
ATOM 721 C C . ILE A 1 98 ? -7.224 17.792 -8.724 1.00 86.56 98 ILE A C 1
ATOM 723 O O . ILE A 1 98 ? -8.231 18.281 -9.247 1.00 86.56 98 ILE A O 1
ATOM 727 N N . HIS A 1 99 ? -6.062 17.717 -9.360 1.00 93.69 99 HIS A N 1
ATOM 728 C CA . HIS A 1 99 ? -5.815 18.184 -10.719 1.00 93.69 99 HIS A CA 1
ATOM 729 C C . HIS A 1 99 ? -5.129 17.069 -11.502 1.00 93.69 99 HIS A C 1
ATOM 731 O O . HIS A 1 99 ? -4.101 16.560 -11.065 1.00 93.69 99 HIS A O 1
ATOM 737 N N . VAL A 1 100 ? -5.691 16.671 -12.643 1.00 96.44 100 VAL A N 1
ATOM 738 C CA . VAL A 1 100 ? -5.135 15.593 -13.477 1.00 96.44 100 VAL A CA 1
ATOM 739 C C . VAL A 1 100 ? -4.132 16.170 -14.465 1.00 96.44 100 VAL A C 1
ATOM 741 O O . VAL A 1 100 ? -4.333 17.261 -14.995 1.00 96.44 100 VAL A O 1
ATOM 744 N N . ARG A 1 101 ? -3.067 15.427 -14.747 1.00 96.50 101 ARG A N 1
ATOM 745 C CA . ARG A 1 101 ? -2.083 15.723 -15.788 1.00 96.50 101 ARG A CA 1
ATOM 746 C C . ARG A 1 101 ? -2.131 14.626 -16.839 1.00 96.50 101 ARG A C 1
ATOM 748 O O . ARG A 1 101 ? -2.204 13.451 -16.492 1.00 96.50 101 ARG A O 1
ATOM 755 N N . ASP A 1 102 ? -2.123 15.026 -18.105 1.00 97.06 102 ASP A N 1
ATOM 756 C CA . ASP A 1 102 ? -2.271 14.127 -19.249 1.00 97.06 102 ASP A CA 1
ATOM 757 C C . ASP A 1 102 ? -1.149 14.340 -20.272 1.00 97.06 102 ASP A C 1
ATOM 759 O O . ASP A 1 102 ? -1.111 15.367 -20.952 1.00 97.06 102 ASP A O 1
ATOM 763 N N . ASP A 1 103 ? -0.243 13.369 -20.383 1.00 97.00 103 ASP A N 1
ATOM 764 C CA . ASP A 1 103 ? 0.786 13.303 -21.422 1.00 97.00 103 ASP A CA 1
ATOM 765 C C . ASP A 1 103 ? 0.408 12.259 -22.481 1.00 97.00 103 ASP A C 1
ATOM 767 O O . ASP A 1 103 ? 0.729 11.069 -22.383 1.00 97.00 103 ASP A O 1
ATOM 771 N N . GLU A 1 104 ? -0.294 12.713 -23.522 1.00 95.75 104 GLU A N 1
ATOM 772 C CA . GLU A 1 104 ? -0.838 11.840 -24.566 1.00 95.75 104 GLU A CA 1
ATOM 773 C C . GLU A 1 104 ? 0.235 11.008 -25.279 1.00 95.75 104 GLU A C 1
ATOM 775 O O . GLU A 1 104 ? -0.053 9.895 -25.726 1.00 95.75 104 GLU A O 1
ATOM 780 N N . SER A 1 105 ? 1.477 11.502 -25.329 1.00 95.06 105 SER A N 1
ATOM 781 C CA . SER A 1 105 ? 2.597 10.816 -25.980 1.00 95.06 105 SER A CA 1
ATOM 782 C C . SER A 1 105 ? 2.981 9.497 -25.304 1.00 95.06 105 SER A C 1
ATOM 784 O O . SER A 1 105 ? 3.650 8.670 -25.915 1.00 95.06 105 SER A O 1
ATOM 786 N N . LEU A 1 106 ? 2.535 9.269 -24.066 1.00 96.69 106 LEU A N 1
ATOM 787 C CA . LEU A 1 106 ? 2.760 8.031 -23.321 1.00 96.69 106 LEU A CA 1
ATOM 788 C C . LEU A 1 106 ? 1.605 7.031 -23.477 1.00 96.69 106 LEU A C 1
ATOM 790 O O . LEU A 1 106 ? 1.612 5.982 -22.836 1.00 96.69 106 LEU A O 1
ATOM 794 N N . CYS A 1 107 ? 0.555 7.332 -24.246 1.00 95.56 107 CYS A N 1
ATOM 795 C CA . CYS A 1 107 ? -0.618 6.464 -24.297 1.00 95.56 107 CYS A CA 1
ATOM 796 C C . CYS A 1 107 ? -0.311 5.099 -24.924 1.00 95.56 107 CYS A C 1
ATOM 798 O O . CYS A 1 107 ? 0.148 5.015 -26.055 1.00 95.56 107 CYS A O 1
ATOM 800 N N . VAL A 1 108 ? -0.679 4.028 -24.218 1.00 94.94 108 VAL A N 1
ATOM 801 C CA . VAL A 1 108 ? -0.639 2.649 -24.735 1.00 94.94 108 VAL A CA 1
ATOM 802 C C . VAL A 1 108 ? -2.034 2.074 -25.017 1.00 94.94 108 VAL A C 1
ATOM 804 O O . VAL A 1 108 ? -2.184 0.887 -25.286 1.00 94.94 108 VAL A O 1
ATOM 807 N N . HIS A 1 109 ? -3.071 2.913 -24.928 1.00 92.38 109 HIS A N 1
ATOM 808 C CA . HIS A 1 109 ? -4.475 2.535 -25.120 1.00 92.38 109 HIS A CA 1
ATOM 809 C C . HIS A 1 109 ? -4.968 1.394 -24.209 1.00 92.38 109 HIS A C 1
ATOM 811 O O . HIS A 1 109 ? -5.869 0.648 -24.572 1.00 92.38 109 HIS A O 1
ATOM 817 N N . ALA A 1 110 ? -4.439 1.308 -22.983 1.00 91.81 110 ALA A N 1
ATOM 818 C CA . ALA A 1 110 ? -4.827 0.291 -22.001 1.00 91.81 110 ALA A CA 1
ATOM 819 C C . ALA A 1 110 ? -6.248 0.448 -21.422 1.00 91.81 110 ALA A C 1
ATOM 821 O O . ALA A 1 110 ? -6.626 -0.355 -20.589 1.00 91.81 110 ALA A O 1
ATOM 822 N N . GLY A 1 111 ? -7.018 1.480 -21.783 1.00 89.50 111 GLY A N 1
ATOM 823 C CA . GLY A 1 111 ? -8.454 1.584 -21.472 1.00 89.50 111 GLY A CA 1
ATOM 824 C C . GLY A 1 111 ? -8.858 2.033 -20.059 1.00 89.50 111 GLY A C 1
ATOM 825 O O . GLY A 1 111 ? -9.943 2.580 -19.921 1.00 89.50 111 GLY A O 1
ATOM 826 N N . PHE A 1 112 ? -8.005 1.918 -19.032 1.00 89.88 112 PHE A N 1
ATOM 827 C CA . PHE A 1 112 ? -8.364 2.222 -17.624 1.00 89.88 112 PHE A CA 1
ATOM 828 C C . PHE A 1 112 ? -8.881 3.647 -17.346 1.00 89.88 112 PHE A C 1
ATOM 830 O O . PHE A 1 112 ? -9.489 3.906 -16.309 1.00 89.88 112 PHE A O 1
ATOM 837 N N . CYS A 1 113 ? -8.633 4.594 -18.252 1.00 87.69 113 CYS A N 1
ATOM 838 C CA . CYS A 1 113 ? -9.042 5.990 -18.118 1.00 87.69 113 CYS A CA 1
ATOM 839 C C . CYS A 1 113 ? -10.504 6.261 -18.508 1.00 87.69 113 CYS A C 1
ATOM 841 O O . CYS A 1 113 ? -10.962 7.404 -18.389 1.00 87.69 113 CYS A O 1
ATOM 843 N N . GLY A 1 114 ? -11.250 5.248 -18.951 1.00 84.69 114 GLY A N 1
ATOM 844 C CA . GLY A 1 114 ? -12.654 5.388 -19.311 1.00 84.69 114 GLY A CA 1
ATOM 845 C C . GLY A 1 114 ? -13.436 4.089 -19.197 1.00 84.69 114 GLY A C 1
ATOM 846 O O . GLY A 1 114 ? -12.875 3.001 -19.241 1.00 84.69 114 GLY A O 1
ATOM 847 N N . ASN A 1 115 ? -14.746 4.238 -19.062 1.00 82.69 115 ASN A N 1
ATOM 848 C CA . ASN A 1 115 ? -15.716 3.163 -19.156 1.00 82.69 115 ASN A CA 1
ATOM 849 C C . ASN A 1 115 ? -16.972 3.650 -19.915 1.00 82.69 115 ASN A C 1
ATOM 851 O O . ASN A 1 115 ? -17.017 4.774 -20.428 1.00 82.69 115 ASN A O 1
ATOM 855 N N . ARG A 1 116 ? -18.007 2.816 -19.998 1.00 77.06 116 ARG A N 1
ATOM 856 C CA . ARG A 1 116 ? -19.259 3.067 -20.722 1.00 77.06 116 ARG A CA 1
ATOM 857 C C . ARG A 1 116 ? -20.058 4.231 -20.149 1.00 77.06 116 ARG A C 1
ATOM 859 O O . ARG A 1 116 ? -20.840 4.839 -20.875 1.00 77.06 116 ARG A O 1
ATOM 866 N N . VAL A 1 117 ? -19.861 4.546 -18.872 1.00 72.88 117 VAL A N 1
ATOM 867 C CA . VAL A 1 117 ? -20.594 5.595 -18.158 1.00 72.88 117 VAL A CA 1
ATOM 868 C C . VAL A 1 117 ? -19.814 6.910 -18.175 1.00 72.88 117 VAL A C 1
ATOM 870 O O . VAL A 1 117 ? -20.379 7.977 -18.419 1.00 72.88 117 VAL A O 1
ATOM 873 N N . THR A 1 118 ? -18.502 6.864 -17.937 1.00 84.44 118 THR A N 1
ATOM 874 C CA . THR A 1 118 ? -17.687 8.057 -17.699 1.00 84.44 118 THR A CA 1
ATOM 875 C C . THR A 1 118 ? -16.217 7.879 -18.092 1.00 84.44 118 THR A C 1
ATOM 877 O O . THR A 1 118 ? -15.784 6.819 -18.528 1.00 84.44 118 THR A O 1
ATOM 880 N N . ASN A 1 119 ? -15.429 8.946 -17.978 1.00 89.25 119 ASN A N 1
ATOM 881 C CA . ASN A 1 119 ? -13.980 8.915 -18.154 1.00 89.25 119 ASN A CA 1
ATOM 882 C C . ASN A 1 119 ? -13.304 10.014 -17.328 1.00 89.25 119 ASN A C 1
ATOM 884 O O . ASN A 1 119 ? -13.963 10.955 -16.881 1.00 89.25 119 ASN A O 1
ATOM 888 N N . VAL A 1 120 ? -11.983 9.916 -17.169 1.00 91.81 120 VAL A N 1
ATOM 889 C CA . VAL A 1 120 ? -11.190 10.848 -16.347 1.00 91.81 120 VAL A CA 1
ATOM 890 C C . VAL A 1 120 ? -11.428 12.313 -16.740 1.00 91.81 120 VAL A C 1
ATOM 892 O O . VAL A 1 120 ? -11.639 13.158 -15.871 1.00 91.81 120 VAL A O 1
ATOM 895 N N . TRP A 1 121 ? -11.474 12.624 -18.039 1.00 94.88 121 TRP A N 1
ATOM 896 C CA . TRP A 1 121 ? -11.667 13.995 -18.532 1.00 94.88 121 TRP A CA 1
ATOM 897 C C . TRP A 1 121 ? -13.057 14.569 -18.235 1.00 94.88 121 TRP A C 1
ATOM 899 O O . TRP A 1 121 ? -13.194 15.781 -18.071 1.00 94.88 121 TRP A O 1
ATOM 909 N N . LYS A 1 122 ? -14.092 13.726 -18.165 1.00 90.00 122 LYS A N 1
ATOM 910 C CA . LYS A 1 122 ? -15.434 14.133 -17.725 1.00 90.00 122 LYS A CA 1
ATOM 911 C C . LYS A 1 122 ? -15.462 14.333 -16.209 1.00 90.00 122 LYS A C 1
ATOM 913 O O . LYS A 1 122 ? -15.906 15.378 -15.746 1.00 90.00 122 LYS A O 1
ATOM 918 N N . MET A 1 123 ? -14.925 13.366 -15.464 1.00 89.31 123 MET A N 1
ATOM 919 C CA . MET A 1 123 ? -14.972 13.319 -13.998 1.00 89.31 123 MET A CA 1
ATOM 920 C C . MET A 1 123 ? -14.194 14.440 -13.314 1.00 89.31 123 MET A C 1
ATOM 922 O O . MET A 1 123 ? -14.577 14.862 -12.228 1.00 89.31 123 MET A O 1
ATOM 926 N N . VAL A 1 124 ? -13.116 14.938 -13.930 1.00 93.19 124 VAL A N 1
ATOM 927 C CA . VAL A 1 124 ? -12.236 15.946 -13.311 1.00 93.19 124 VAL A CA 1
ATOM 928 C C . VAL A 1 124 ? -12.982 17.210 -12.860 1.00 93.19 124 VAL A C 1
ATOM 930 O O . VAL A 1 124 ? -12.586 17.851 -11.894 1.00 93.19 124 VAL A O 1
ATOM 933 N N . ARG A 1 125 ? -14.097 17.554 -13.516 1.00 91.31 125 ARG A N 1
ATOM 934 C CA . ARG A 1 125 ? -14.910 18.738 -13.189 1.00 91.31 125 ARG A CA 1
ATOM 935 C C . ARG A 1 125 ? -15.697 18.580 -11.887 1.00 91.31 125 ARG A C 1
ATOM 937 O O . ARG A 1 125 ? -15.982 19.576 -11.225 1.00 91.31 125 ARG A O 1
ATOM 944 N N . ASP A 1 126 ? -15.973 17.338 -11.503 1.00 86.06 126 ASP A N 1
ATOM 945 C CA . ASP A 1 126 ? -16.887 16.980 -10.419 1.00 86.06 126 ASP A CA 1
ATOM 946 C C . ASP A 1 126 ? -16.154 16.415 -9.190 1.00 86.06 126 ASP A C 1
ATOM 948 O O . ASP A 1 126 ? -16.778 15.927 -8.252 1.00 86.06 126 ASP A O 1
ATOM 952 N N . THR A 1 127 ? -14.822 16.537 -9.124 1.00 83.81 127 THR A N 1
ATOM 953 C CA . THR A 1 127 ? -13.988 16.006 -8.020 1.00 83.81 127 THR A CA 1
ATOM 954 C C . THR A 1 127 ? -14.172 16.719 -6.675 1.00 83.81 127 THR A C 1
ATOM 956 O O . THR A 1 127 ? -13.465 16.427 -5.708 1.00 83.81 127 THR A O 1
ATOM 959 N N . GLY A 1 128 ? -15.110 17.667 -6.601 1.00 67.56 128 GLY A N 1
ATOM 960 C CA . GLY A 1 128 ? -15.634 18.154 -5.328 1.00 67.56 128 GLY A CA 1
ATOM 961 C C . GLY A 1 128 ? -16.427 17.075 -4.585 1.00 67.56 128 GLY A C 1
ATOM 962 O O . GLY A 1 128 ? -16.408 17.065 -3.358 1.00 67.56 128 GLY A O 1
ATOM 963 N N . ASP A 1 129 ? -17.064 16.145 -5.309 1.00 71.81 129 ASP A N 1
ATOM 964 C CA . ASP A 1 129 ? -17.605 14.915 -4.727 1.00 71.81 129 ASP A CA 1
ATOM 965 C C . ASP A 1 129 ? -16.446 13.944 -4.455 1.00 71.81 129 ASP A C 1
ATOM 967 O O . ASP A 1 129 ? -15.678 13.571 -5.350 1.00 71.81 129 ASP A O 1
ATOM 971 N N . THR A 1 130 ? -16.315 13.525 -3.198 1.00 56.47 130 THR A N 1
ATOM 972 C CA . THR A 1 130 ? -15.244 12.637 -2.739 1.00 56.47 130 THR A CA 1
ATOM 973 C C . THR A 1 130 ? -15.278 11.268 -3.415 1.00 56.47 130 THR A C 1
ATOM 975 O O . THR A 1 130 ? -14.216 10.679 -3.616 1.00 56.47 130 THR A O 1
ATOM 978 N N . ARG A 1 131 ? -16.454 10.779 -3.834 1.00 57.84 131 ARG A N 1
ATOM 979 C CA . ARG A 1 131 ? -16.615 9.508 -4.561 1.00 57.84 131 ARG A CA 1
ATOM 980 C C . ARG A 1 131 ? -16.078 9.617 -5.981 1.00 57.84 131 ARG A C 1
ATOM 982 O O . ARG A 1 131 ? -15.314 8.758 -6.414 1.00 57.84 131 ARG A O 1
ATOM 989 N N . VAL A 1 132 ? -16.416 10.705 -6.679 1.00 69.69 132 VAL A N 1
ATOM 990 C CA . VAL A 1 132 ? -15.894 10.991 -8.026 1.00 69.69 132 VAL A CA 1
ATOM 991 C C . VAL A 1 132 ? -14.381 11.155 -7.971 1.00 69.69 132 VAL A C 1
ATOM 993 O O . VAL A 1 132 ? -13.666 10.579 -8.790 1.00 69.69 132 VAL A O 1
ATOM 996 N N . ARG A 1 133 ? -13.880 11.889 -6.970 1.00 81.00 133 ARG A N 1
ATOM 997 C CA . ARG A 1 133 ? -12.442 12.060 -6.744 1.00 81.00 133 ARG A CA 1
ATOM 998 C C . ARG A 1 133 ? -11.734 10.724 -6.521 1.00 81.00 133 ARG A C 1
ATOM 1000 O O . ARG A 1 133 ? -10.748 10.459 -7.200 1.00 81.00 133 ARG A O 1
ATOM 1007 N N . ALA A 1 134 ? -12.253 9.877 -5.634 1.00 64.81 134 ALA A N 1
ATOM 1008 C CA . ALA A 1 134 ? -11.664 8.573 -5.345 1.00 64.81 134 ALA A CA 1
ATOM 1009 C C . ALA A 1 134 ? -11.663 7.657 -6.581 1.00 64.81 134 ALA A C 1
ATOM 1011 O O . ALA A 1 134 ? -10.643 7.054 -6.902 1.00 64.81 134 ALA A O 1
ATOM 1012 N N . GLN A 1 135 ? -12.772 7.590 -7.323 1.00 73.75 135 GLN A N 1
ATOM 1013 C CA . GLN A 1 135 ? -12.846 6.796 -8.550 1.00 73.75 135 GLN A CA 1
ATOM 1014 C C . GLN A 1 135 ? -11.880 7.312 -9.629 1.00 73.75 135 GLN A C 1
ATOM 1016 O O . GLN A 1 135 ? -11.224 6.509 -10.293 1.00 73.75 135 GLN A O 1
ATOM 1021 N N . LEU A 1 136 ? -11.757 8.633 -9.792 1.00 86.44 136 LEU A N 1
ATOM 1022 C CA . LEU A 1 136 ? -10.823 9.240 -10.740 1.00 86.44 136 LEU A CA 1
ATOM 1023 C C . LEU A 1 136 ? -9.370 8.899 -10.392 1.00 86.44 136 LEU A C 1
ATOM 1025 O O . LEU A 1 136 ? -8.632 8.499 -11.291 1.00 86.44 136 LEU A O 1
ATOM 1029 N N . MET A 1 137 ? -8.975 9.010 -9.118 1.00 82.94 137 MET A N 1
ATOM 1030 C CA . MET A 1 137 ? -7.638 8.606 -8.653 1.00 82.94 137 MET A CA 1
ATOM 1031 C C . MET A 1 137 ? -7.362 7.155 -9.044 1.00 82.94 137 MET A C 1
ATOM 1033 O O . MET A 1 137 ? -6.416 6.883 -9.776 1.00 82.94 137 MET A O 1
ATOM 1037 N N . ALA A 1 138 ? -8.286 6.252 -8.713 1.00 76.62 138 ALA A N 1
ATOM 1038 C CA . ALA A 1 138 ? -8.206 4.841 -9.068 1.00 76.62 138 ALA A CA 1
ATOM 1039 C C . ALA A 1 138 ? -7.966 4.615 -10.577 1.00 76.62 138 ALA A C 1
ATOM 1041 O O . ALA A 1 138 ? -7.178 3.762 -10.984 1.00 76.62 138 ALA A O 1
ATOM 1042 N N . MET A 1 139 ? -8.691 5.333 -11.440 1.00 85.31 139 MET A N 1
ATOM 1043 C CA . MET A 1 139 ? -8.561 5.211 -12.900 1.00 85.31 139 MET A CA 1
ATOM 1044 C C . MET A 1 139 ? -7.201 5.714 -13.398 1.00 85.31 139 MET A C 1
ATOM 1046 O O . MET A 1 139 ? -6.600 5.109 -14.288 1.00 85.31 139 MET A O 1
ATOM 1050 N N . VAL A 1 140 ? -6.704 6.804 -12.810 1.00 93.94 140 VAL A N 1
ATOM 1051 C CA . VAL A 1 140 ? -5.399 7.393 -13.132 1.00 93.94 140 VAL A CA 1
ATOM 1052 C C . VAL A 1 140 ? -4.249 6.474 -12.703 1.00 93.94 140 VAL A C 1
ATOM 1054 O O . VAL A 1 140 ? -3.335 6.215 -13.493 1.00 93.94 140 VAL A O 1
ATOM 1057 N N . GLU A 1 141 ? -4.302 5.922 -11.492 1.00 89.44 141 GLU A N 1
ATOM 1058 C CA . GLU A 1 141 ? -3.241 5.068 -10.942 1.00 89.44 141 GLU A CA 1
ATOM 1059 C C . GLU A 1 141 ? -3.078 3.749 -11.711 1.00 89.44 141 GLU A C 1
ATOM 1061 O O . GLU A 1 141 ? -1.956 3.283 -11.914 1.00 89.44 141 GLU A O 1
ATOM 1066 N N . ARG A 1 142 ? -4.171 3.182 -12.240 1.00 89.19 142 ARG A N 1
ATOM 1067 C CA . ARG A 1 142 ? -4.134 1.944 -13.042 1.00 89.19 142 ARG A CA 1
ATOM 1068 C C . ARG A 1 142 ? -3.550 2.122 -14.446 1.00 89.19 142 ARG A C 1
ATOM 1070 O O . ARG A 1 142 ? -3.295 1.127 -15.123 1.00 89.19 142 ARG A O 1
ATOM 1077 N N . CYS A 1 143 ? -3.330 3.355 -14.909 1.00 93.88 143 CYS A N 1
ATOM 1078 C CA . CYS A 1 143 ? -2.730 3.626 -16.214 1.00 93.88 143 CYS A CA 1
ATOM 1079 C C . CYS A 1 143 ? -1.287 3.086 -16.266 1.00 93.88 143 CYS A C 1
ATOM 1081 O O . CYS A 1 143 ? -0.419 3.676 -15.631 1.00 93.88 143 CYS A O 1
ATOM 1083 N N . PRO A 1 144 ? -0.960 2.033 -17.036 1.00 95.12 144 PRO A N 1
ATOM 1084 C CA . PRO A 1 144 ? 0.346 1.373 -16.929 1.00 95.12 144 PRO A CA 1
ATOM 1085 C C . PRO A 1 144 ? 1.499 2.249 -17.438 1.00 95.12 144 PRO A C 1
ATOM 1087 O O . PRO A 1 144 ? 2.621 2.172 -16.952 1.00 95.12 144 PRO 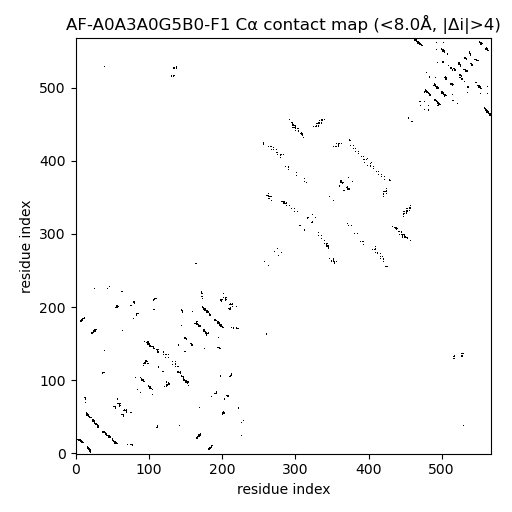A O 1
ATOM 1090 N N . SER A 1 145 ? 1.236 3.126 -18.405 1.00 95.00 145 SER A N 1
ATOM 1091 C CA . SER A 1 145 ? 2.274 3.954 -19.014 1.00 95.00 145 SER A CA 1
ATOM 1092 C C . SER A 1 145 ? 2.579 5.244 -18.257 1.00 95.00 145 SER A C 1
ATOM 1094 O O . SER A 1 145 ? 3.469 5.983 -18.669 1.00 95.00 145 SER A O 1
ATOM 1096 N N . GLY A 1 146 ? 1.820 5.553 -17.198 1.00 94.25 146 GLY A N 1
ATOM 1097 C CA . GLY A 1 146 ? 1.972 6.814 -16.470 1.00 94.25 146 GLY A CA 1
ATOM 1098 C C . GLY A 1 146 ? 1.616 8.046 -17.311 1.00 94.25 146 GLY A C 1
ATOM 1099 O O . GLY A 1 146 ? 2.091 9.138 -17.005 1.00 94.25 146 GLY A O 1
ATOM 1100 N N . ARG A 1 147 ? 0.799 7.877 -18.371 1.00 95.69 147 ARG A N 1
ATOM 1101 C CA . ARG A 1 147 ? 0.214 8.983 -19.161 1.00 95.69 147 ARG A CA 1
ATOM 1102 C C . ARG A 1 147 ? -0.585 9.929 -18.272 1.00 95.69 147 ARG A C 1
ATOM 1104 O O . ARG A 1 147 ? -0.519 11.140 -18.453 1.00 95.69 147 ARG A O 1
ATOM 1111 N N . LEU A 1 148 ? -1.369 9.352 -17.364 1.00 96.69 148 LEU A N 1
ATOM 1112 C CA . LEU A 1 148 ? -2.164 10.098 -16.406 1.00 96.69 148 LEU A CA 1
ATOM 1113 C C . LEU A 1 148 ? -1.470 10.088 -15.046 1.00 96.69 148 LEU A C 1
ATOM 1115 O O . LEU A 1 148 ? -1.116 9.023 -14.534 1.00 96.69 148 LEU A O 1
ATOM 1119 N N . THR A 1 149 ? -1.344 11.270 -14.455 1.00 95.75 149 THR A N 1
ATOM 1120 C CA . THR A 1 149 ? -0.987 11.480 -13.044 1.00 95.75 149 THR A CA 1
ATOM 1121 C C . THR A 1 149 ? -1.922 12.531 -12.451 1.00 95.75 149 THR A C 1
ATOM 1123 O O . THR A 1 149 ? -2.746 13.113 -13.166 1.00 95.75 149 THR A O 1
ATOM 1126 N N . TYR A 1 150 ? -1.850 12.779 -11.148 1.00 94.88 150 TYR A N 1
ATOM 1127 C CA . TYR A 1 150 ? -2.615 13.858 -10.527 1.00 94.88 150 TYR A CA 1
ATOM 1128 C C . TYR A 1 150 ? -1.809 14.576 -9.448 1.00 94.88 150 TYR A C 1
ATOM 1130 O O . TYR A 1 150 ? -0.775 14.089 -9.019 1.00 94.88 150 TYR A O 1
ATOM 1138 N N . ALA A 1 151 ? -2.266 15.745 -9.017 1.00 89.44 151 ALA A N 1
ATOM 1139 C CA . ALA A 1 151 ? -1.687 16.512 -7.917 1.00 89.44 151 ALA A CA 1
ATOM 1140 C C . ALA A 1 151 ? -2.807 17.146 -7.078 1.00 89.44 151 ALA A C 1
ATOM 1142 O O . ALA A 1 151 ? -3.908 17.356 -7.591 1.00 89.44 151 ALA A O 1
ATOM 1143 N N . LEU A 1 152 ? -2.545 17.443 -5.801 1.00 83.44 152 LEU A N 1
ATOM 1144 C CA . LEU A 1 152 ? -3.515 18.134 -4.931 1.00 83.44 152 LEU A CA 1
ATOM 1145 C C . LEU A 1 152 ? -3.652 19.612 -5.297 1.00 83.44 152 LEU A C 1
ATOM 1147 O O . LEU A 1 152 ? -4.758 20.138 -5.340 1.00 83.44 152 LEU A O 1
ATOM 1151 N N . GLU A 1 153 ? -2.525 20.234 -5.639 1.00 85.75 153 GLU A N 1
ATOM 1152 C CA . GLU A 1 153 ? -2.442 21.604 -6.134 1.00 85.75 153 GLU A CA 1
ATOM 1153 C C . GLU A 1 153 ? -2.103 21.603 -7.633 1.00 85.75 153 GLU A C 1
ATOM 1155 O O . GLU A 1 153 ? -1.386 20.704 -8.086 1.00 85.75 153 GLU A O 1
ATOM 1160 N N . PRO A 1 154 ? -2.552 22.597 -8.425 1.00 82.75 154 PRO A N 1
ATOM 1161 C CA . PRO A 1 154 ? -2.347 22.621 -9.879 1.00 82.75 154 PRO A CA 1
ATOM 1162 C C . PRO A 1 154 ? -0.879 22.443 -10.300 1.00 82.75 154 PRO A C 1
ATOM 1164 O O . PRO A 1 154 ? -0.570 21.665 -11.209 1.00 82.75 154 PRO A O 1
ATOM 1167 N N . ASP A 1 155 ? 0.019 23.105 -9.574 1.00 83.69 155 ASP A N 1
ATOM 1168 C CA . ASP A 1 155 ? 1.461 23.134 -9.835 1.00 83.69 155 ASP A CA 1
ATOM 1169 C C . ASP A 1 155 ? 2.256 22.301 -8.810 1.00 83.69 155 ASP A C 1
ATOM 1171 O O . ASP A 1 155 ? 3.482 22.341 -8.779 1.00 83.69 155 ASP A O 1
ATOM 1175 N N . GLY A 1 156 ? 1.564 21.510 -7.979 1.00 83.62 156 GLY A N 1
ATOM 1176 C CA . GLY A 1 156 ? 2.182 20.650 -6.967 1.00 83.62 156 GLY A CA 1
ATOM 1177 C C . GLY A 1 156 ? 2.929 19.440 -7.552 1.00 83.62 156 GLY A C 1
ATOM 1178 O O . GLY A 1 156 ? 2.863 19.175 -8.759 1.00 83.62 156 GLY A O 1
ATOM 1179 N N . PRO A 1 157 ? 3.639 18.661 -6.719 1.00 84.44 157 PRO A N 1
ATOM 1180 C CA . PRO A 1 157 ? 4.264 17.419 -7.164 1.00 84.44 157 PRO A CA 1
ATOM 1181 C C . PRO A 1 157 ? 3.210 16.437 -7.693 1.00 84.44 157 PRO A C 1
ATOM 1183 O O . PRO A 1 157 ? 2.082 16.389 -7.200 1.00 84.44 157 PRO A O 1
ATOM 1186 N N . ALA A 1 158 ? 3.574 15.675 -8.728 1.00 87.12 158 ALA A N 1
ATOM 1187 C CA . ALA A 1 158 ? 2.721 14.594 -9.205 1.00 87.12 158 ALA A CA 1
ATOM 1188 C C . ALA A 1 158 ? 2.664 13.488 -8.145 1.00 87.12 158 ALA A C 1
ATOM 1190 O O . ALA A 1 158 ? 3.686 13.101 -7.584 1.00 87.12 158 ALA A O 1
ATOM 1191 N N . ILE A 1 159 ? 1.463 12.990 -7.899 1.00 85.19 159 ILE A N 1
ATOM 1192 C CA . ILE A 1 159 ? 1.180 11.838 -7.062 1.00 85.19 159 ILE A CA 1
ATOM 1193 C C . ILE A 1 159 ? 1.001 10.642 -7.988 1.00 85.19 159 ILE A C 1
ATOM 1195 O O . ILE A 1 159 ? 0.273 10.696 -8.987 1.00 85.19 159 ILE A O 1
ATOM 1199 N N . GLU A 1 160 ? 1.695 9.567 -7.645 1.00 87.19 160 GLU A N 1
ATOM 1200 C CA . GLU A 1 160 ? 1.680 8.298 -8.350 1.00 87.19 160 GLU A CA 1
ATOM 1201 C C . GLU A 1 160 ? 1.585 7.149 -7.327 1.00 87.19 160 GLU A C 1
ATOM 1203 O O . GLU A 1 160 ? 1.988 7.334 -6.180 1.00 87.19 160 GLU A O 1
ATOM 1208 N N . PRO A 1 161 ? 1.054 5.975 -7.712 1.00 78.25 161 PRO A N 1
ATOM 1209 C CA . PRO A 1 161 ? 0.997 4.799 -6.851 1.00 78.25 161 PRO A CA 1
ATOM 1210 C C . PRO A 1 161 ? 2.396 4.304 -6.486 1.00 78.25 161 PRO A C 1
ATOM 1212 O O . PRO A 1 161 ? 3.295 4.306 -7.327 1.00 78.25 161 PRO A O 1
ATOM 1215 N N . ASP A 1 162 ? 2.557 3.783 -5.275 1.00 74.12 162 ASP A N 1
ATOM 1216 C CA . ASP A 1 162 ? 3.780 3.081 -4.886 1.00 74.12 162 ASP A CA 1
ATOM 1217 C C . ASP A 1 162 ? 3.866 1.752 -5.646 1.00 74.12 162 ASP A C 1
ATOM 1219 O O . ASP A 1 162 ? 3.016 0.873 -5.478 1.00 74.12 162 ASP A O 1
ATOM 1223 N N . LEU A 1 163 ? 4.880 1.603 -6.500 1.00 79.69 163 LEU A N 1
ATOM 1224 C CA . LEU A 1 163 ? 5.073 0.405 -7.313 1.00 79.69 163 LEU A CA 1
ATOM 1225 C C . LEU A 1 163 ? 6.428 -0.253 -7.019 1.00 79.69 163 LEU A C 1
ATOM 1227 O O . LEU A 1 163 ? 7.418 0.449 -6.805 1.00 79.69 163 LEU A O 1
ATOM 1231 N N . PRO A 1 164 ? 6.496 -1.597 -7.013 1.00 81.69 164 PRO A N 1
ATOM 1232 C CA . PRO A 1 164 ? 7.755 -2.315 -6.840 1.00 81.69 164 PRO A CA 1
ATOM 1233 C C . PRO A 1 164 ? 8.701 -2.078 -8.023 1.00 81.69 164 PRO A C 1
ATOM 1235 O O . PRO A 1 164 ? 8.268 -1.735 -9.120 1.00 81.69 164 PRO A O 1
ATOM 1238 N N . VAL A 1 165 ? 9.994 -2.325 -7.811 1.00 86.88 165 VAL A N 1
ATOM 1239 C CA . VAL A 1 165 ? 10.996 -2.374 -8.885 1.00 86.88 165 VAL A CA 1
ATOM 1240 C C . VAL A 1 165 ? 10.850 -3.703 -9.631 1.00 86.88 165 VAL A C 1
ATOM 1242 O O . VAL A 1 165 ? 11.363 -4.736 -9.200 1.00 86.88 165 VAL A O 1
ATOM 1245 N N . GLU A 1 166 ? 10.099 -3.709 -10.730 1.00 93.38 166 GLU A N 1
ATOM 1246 C CA . GLU A 1 166 ? 9.845 -4.916 -11.528 1.00 93.38 166 GLU A CA 1
ATOM 1247 C C . GLU A 1 166 ? 9.492 -4.593 -12.987 1.00 93.38 166 GLU A C 1
ATOM 1249 O O . GLU A 1 166 ? 9.231 -3.448 -13.368 1.00 93.38 166 GLU A O 1
ATOM 1254 N N . ILE A 1 167 ? 9.468 -5.634 -13.822 1.00 97.50 167 ILE A N 1
ATOM 1255 C CA . ILE A 1 167 ? 8.924 -5.581 -15.179 1.00 97.50 167 ILE A CA 1
ATOM 1256 C C . ILE A 1 167 ? 7.697 -6.491 -15.252 1.00 97.50 167 ILE A C 1
ATOM 1258 O O . ILE A 1 167 ? 7.795 -7.720 -15.228 1.00 97.50 167 ILE A O 1
ATOM 1262 N N . GLY A 1 168 ? 6.528 -5.874 -15.396 1.00 95.12 168 GLY A N 1
ATOM 1263 C CA . GLY A 1 168 ? 5.276 -6.548 -15.702 1.00 95.12 168 GLY A CA 1
ATOM 1264 C C . GLY A 1 168 ? 5.186 -6.935 -17.177 1.00 95.12 168 GLY A C 1
ATOM 1265 O O . GLY A 1 168 ? 5.183 -6.087 -18.065 1.00 95.12 168 GLY A O 1
ATOM 1266 N N . LEU A 1 169 ? 5.066 -8.222 -17.466 1.00 94.06 169 LEU A N 1
ATOM 1267 C CA . LEU A 1 169 ? 4.779 -8.747 -18.793 1.00 94.06 169 LEU A CA 1
ATOM 1268 C C . LEU A 1 169 ? 3.269 -8.685 -19.018 1.00 94.06 169 LEU A C 1
ATOM 1270 O O . LEU A 1 169 ? 2.552 -9.606 -18.626 1.00 94.06 169 LEU A O 1
ATOM 1274 N N . ILE A 1 170 ? 2.786 -7.597 -19.624 1.00 92.75 170 ILE A N 1
ATOM 1275 C CA . ILE A 1 170 ? 1.369 -7.492 -19.985 1.00 92.75 170 ILE A CA 1
ATOM 1276 C C . ILE A 1 170 ? 1.093 -8.500 -21.097 1.00 92.75 170 ILE A C 1
ATOM 1278 O O . ILE A 1 170 ? 1.734 -8.428 -22.151 1.00 92.75 170 ILE A O 1
ATOM 1282 N N . GLU A 1 171 ? 0.167 -9.430 -20.863 1.00 86.75 171 GLU A N 1
ATOM 1283 C CA . GLU A 1 171 ? -0.248 -10.451 -21.830 1.00 86.75 171 GLU A CA 1
ATOM 1284 C C . GLU A 1 171 ? -0.577 -9.813 -23.184 1.00 86.75 171 GLU A C 1
ATOM 1286 O O . GLU A 1 171 ? -1.286 -8.812 -23.249 1.00 86.75 171 GLU A O 1
ATOM 1291 N N . ASP A 1 172 ? 0.038 -10.328 -24.257 1.00 90.69 172 ASP A N 1
ATOM 1292 C CA . ASP A 1 172 ? -0.061 -9.795 -25.629 1.00 90.69 172 ASP A CA 1
ATOM 1293 C C . ASP A 1 172 ? 0.212 -8.283 -25.809 1.00 90.69 172 ASP A C 1
ATOM 1295 O O . ASP A 1 172 ? 0.045 -7.732 -26.897 1.00 90.69 172 ASP A O 1
ATOM 1299 N N . GLY A 1 173 ? 0.697 -7.616 -24.762 1.00 93.50 173 GLY A N 1
ATOM 1300 C CA . GLY A 1 173 ? 0.890 -6.178 -24.674 1.00 93.50 173 GLY A CA 1
ATOM 1301 C C . GLY A 1 173 ? 2.351 -5.737 -24.556 1.00 93.50 173 GLY A C 1
ATOM 1302 O O . GLY A 1 173 ? 3.256 -6.402 -25.055 1.00 93.50 173 GLY A O 1
ATOM 1303 N N . PRO A 1 174 ? 2.619 -4.569 -23.952 1.00 97.31 174 PRO A N 1
ATOM 1304 C CA . PRO A 1 174 ? 3.974 -4.065 -23.724 1.00 97.31 174 PRO A CA 1
ATOM 1305 C C . PRO A 1 174 ? 4.686 -4.742 -22.541 1.00 97.31 174 PRO A C 1
ATOM 1307 O O . PRO A 1 174 ? 4.117 -5.572 -21.834 1.00 97.31 174 PRO A O 1
ATOM 1310 N N . LEU A 1 175 ? 5.937 -4.343 -22.309 1.00 98.12 175 LEU A N 1
ATOM 1311 C CA . LEU A 1 175 ? 6.593 -4.481 -21.006 1.00 98.12 175 LEU A CA 1
ATOM 1312 C C . LEU A 1 175 ? 6.185 -3.287 -20.138 1.00 98.12 175 LEU A C 1
ATOM 1314 O O . LEU A 1 175 ? 6.332 -2.150 -20.579 1.00 98.12 175 LEU A O 1
ATOM 1318 N N . TRP A 1 176 ? 5.689 -3.525 -18.932 1.00 97.56 176 TRP A N 1
ATOM 1319 C CA . TRP A 1 176 ? 5.330 -2.510 -17.947 1.00 97.56 176 TRP A CA 1
ATOM 1320 C C . TRP A 1 176 ? 6.468 -2.363 -16.938 1.00 97.56 176 TRP A C 1
ATOM 1322 O O . TRP A 1 176 ? 6.614 -3.175 -16.033 1.00 97.56 176 TRP A O 1
ATOM 1332 N N . VAL A 1 177 ? 7.316 -1.361 -17.143 1.00 97.69 177 VAL A N 1
ATOM 1333 C CA . VAL A 1 177 ? 8.481 -1.080 -16.300 1.00 97.69 177 VAL A CA 1
ATOM 1334 C C . VAL A 1 177 ? 8.029 -0.185 -15.156 1.00 97.69 177 VAL A C 1
ATOM 1336 O O . VAL A 1 177 ? 7.471 0.884 -15.411 1.00 97.69 177 VAL A O 1
ATOM 1339 N N . VAL A 1 178 ? 8.238 -0.624 -13.918 1.00 90.81 178 VAL A N 1
ATOM 1340 C CA . VAL A 1 178 ? 7.739 0.052 -12.714 1.00 90.81 178 VAL A CA 1
ATOM 1341 C C . VAL A 1 178 ? 8.822 0.184 -11.642 1.00 90.81 178 VAL A C 1
ATOM 1343 O O . VAL A 1 178 ? 9.833 -0.518 -11.686 1.00 90.81 178 VAL A O 1
ATOM 1346 N N . GLY A 1 179 ? 8.634 1.118 -10.708 1.00 85.31 179 GLY A N 1
ATOM 1347 C CA . GLY A 1 179 ? 9.572 1.375 -9.613 1.00 85.31 179 GLY A CA 1
ATOM 1348 C C . GLY A 1 179 ? 10.777 2.227 -10.019 1.00 85.31 179 GLY A C 1
ATOM 1349 O O . GLY A 1 179 ? 11.839 2.116 -9.417 1.00 85.31 179 GLY A O 1
ATOM 1350 N N . GLY A 1 180 ? 10.647 3.064 -11.056 1.00 91.94 180 GLY A N 1
ATOM 1351 C CA . GLY A 1 180 ? 11.688 4.041 -11.397 1.00 91.94 180 GLY A CA 1
ATOM 1352 C C . GLY A 1 180 ? 12.909 3.482 -12.132 1.00 91.94 180 GLY A C 1
ATOM 1353 O O . GLY A 1 180 ? 13.934 4.158 -12.175 1.00 91.94 180 GLY A O 1
ATOM 1354 N N . ILE A 1 181 ? 12.828 2.279 -12.716 1.00 94.44 181 ILE A N 1
ATOM 1355 C CA . ILE A 1 181 ? 13.968 1.653 -13.406 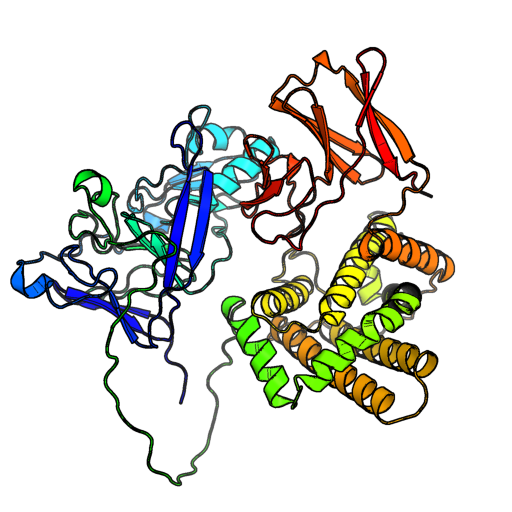1.00 94.44 181 ILE A CA 1
ATOM 1356 C C . ILE A 1 181 ? 14.423 2.537 -14.587 1.00 94.44 181 ILE A C 1
ATOM 1358 O O . ILE A 1 181 ? 13.646 2.743 -15.528 1.00 94.44 181 ILE A O 1
ATOM 1362 N N . PRO A 1 182 ? 15.674 3.037 -14.592 1.00 95.75 182 PRO A N 1
ATOM 1363 C CA . PRO A 1 182 ? 16.174 3.893 -15.659 1.00 95.75 182 PRO A CA 1
ATOM 1364 C C . PRO A 1 182 ? 16.318 3.123 -16.977 1.00 95.75 182 PRO A C 1
ATOM 1366 O O . PRO A 1 182 ? 16.764 1.971 -17.006 1.00 95.75 182 PRO A O 1
ATOM 1369 N N . VAL A 1 183 ? 15.976 3.792 -18.083 1.00 97.00 183 VAL A N 1
ATOM 1370 C CA . VAL A 1 183 ? 16.090 3.253 -19.444 1.00 97.00 183 VAL A CA 1
ATOM 1371 C C . VAL A 1 183 ? 17.043 4.118 -20.266 1.00 97.00 183 VAL A C 1
ATOM 1373 O O . VAL A 1 183 ? 16.804 5.309 -20.457 1.00 97.00 183 VAL A O 1
ATOM 1376 N N . THR A 1 184 ? 18.102 3.512 -20.793 1.00 97.44 184 THR A N 1
ATOM 1377 C CA . THR A 1 184 ? 19.056 4.154 -21.708 1.00 97.44 184 THR A CA 1
ATOM 1378 C C . THR A 1 184 ? 18.758 3.738 -23.144 1.00 97.44 184 THR A C 1
ATOM 1380 O O . THR A 1 184 ? 18.683 2.541 -23.431 1.00 97.44 184 THR A O 1
ATOM 1383 N N . ARG A 1 185 ? 18.591 4.714 -24.039 1.00 97.44 185 ARG A N 1
ATOM 1384 C CA . ARG A 1 185 ? 18.353 4.525 -25.479 1.00 97.44 185 ARG A CA 1
ATOM 1385 C C . ARG A 1 185 ? 19.576 3.936 -26.183 1.00 97.44 185 ARG A C 1
ATOM 1387 O O . ARG A 1 185 ? 20.678 3.928 -25.632 1.00 97.44 185 ARG A O 1
ATOM 1394 N N . ALA A 1 186 ? 19.405 3.486 -27.423 1.00 96.81 186 ALA A N 1
ATOM 1395 C CA . ALA A 1 186 ? 20.498 2.923 -28.215 1.00 96.81 186 ALA A CA 1
ATOM 1396 C C . ALA A 1 186 ? 21.546 3.969 -28.634 1.00 96.81 186 ALA A C 1
ATOM 1398 O O . ALA A 1 186 ? 22.696 3.615 -28.887 1.00 96.81 186 ALA A O 1
ATOM 1399 N N . ASP A 1 187 ? 21.158 5.245 -28.685 1.00 95.00 187 ASP A N 1
ATOM 1400 C CA . ASP A 1 187 ? 22.047 6.396 -28.895 1.00 95.00 187 ASP A CA 1
ATOM 1401 C C . ASP A 1 187 ? 22.810 6.822 -27.619 1.00 95.00 187 ASP A C 1
ATOM 1403 O O . ASP A 1 187 ? 23.639 7.730 -27.668 1.00 95.00 187 ASP A O 1
ATOM 1407 N N . GLY A 1 188 ? 22.559 6.160 -26.482 1.00 94.00 188 GLY A N 1
ATOM 1408 C CA . GLY A 1 188 ? 23.170 6.450 -25.184 1.00 94.00 188 GLY A CA 1
ATOM 1409 C C . GLY A 1 188 ? 22.448 7.519 -24.359 1.00 94.00 188 GLY A C 1
ATOM 1410 O O . GLY A 1 188 ? 22.778 7.692 -23.185 1.00 94.00 188 GLY A O 1
ATOM 1411 N N . ALA A 1 189 ? 21.449 8.213 -24.913 1.00 93.38 189 ALA A N 1
ATOM 1412 C CA . ALA A 1 189 ? 20.682 9.202 -24.166 1.00 93.38 189 ALA A CA 1
ATOM 1413 C C . ALA A 1 189 ? 19.714 8.528 -23.168 1.00 93.38 189 ALA A C 1
ATOM 1415 O O . ALA A 1 189 ? 19.145 7.468 -23.459 1.00 93.38 189 ALA A O 1
ATOM 1416 N N . PRO A 1 190 ? 19.486 9.118 -21.983 1.00 93.31 190 PRO A N 1
ATOM 1417 C CA . PRO A 1 190 ? 18.488 8.608 -21.052 1.00 93.31 190 PRO A CA 1
ATOM 1418 C C . PRO A 1 190 ? 17.069 8.900 -21.558 1.00 93.31 190 PRO A C 1
ATOM 1420 O O . PRO A 1 190 ? 16.804 9.945 -22.154 1.00 93.31 190 PRO A O 1
ATOM 1423 N N . LEU A 1 191 ? 16.135 7.994 -21.276 1.00 93.38 191 LEU A N 1
ATOM 1424 C CA . LEU A 1 191 ? 14.724 8.359 -21.165 1.00 93.38 191 LEU A CA 1
ATOM 1425 C C . LEU A 1 191 ? 14.451 8.896 -19.761 1.00 93.38 191 LEU A C 1
ATOM 1427 O O . LEU A 1 191 ? 15.119 8.503 -18.805 1.00 93.38 191 LEU A O 1
ATOM 1431 N N . GLU A 1 192 ? 13.454 9.774 -19.643 1.00 92.62 192 GLU A N 1
ATOM 1432 C CA . GLU A 1 192 ? 12.963 10.244 -18.346 1.00 92.62 192 GLU A CA 1
ATOM 1433 C C . GLU A 1 192 ? 12.669 9.039 -17.437 1.00 92.62 192 GLU A C 1
ATOM 1435 O O . GLU A 1 192 ? 11.874 8.163 -17.790 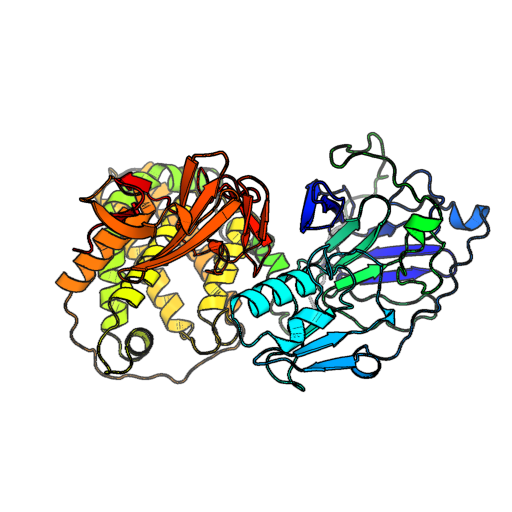1.00 92.62 192 GLU A O 1
ATOM 1440 N N . ALA A 1 193 ? 13.326 8.984 -16.276 1.00 90.69 193 ALA A N 1
ATOM 1441 C CA . ALA A 1 193 ? 13.032 7.983 -15.262 1.00 90.69 193 ALA A CA 1
ATOM 1442 C C . ALA A 1 193 ? 11.673 8.312 -14.634 1.00 90.69 193 ALA A C 1
ATOM 1444 O O . ALA A 1 193 ? 11.462 9.412 -14.125 1.00 90.69 193 ALA A O 1
ATOM 1445 N N . ARG A 1 194 ? 10.738 7.364 -14.700 1.00 90.88 194 ARG A N 1
ATOM 1446 C CA . ARG A 1 194 ? 9.356 7.530 -14.230 1.00 90.88 194 ARG A CA 1
ATOM 1447 C C . ARG A 1 194 ? 8.983 6.377 -13.320 1.00 90.88 194 ARG A C 1
ATOM 1449 O O . ARG A 1 194 ? 9.462 5.262 -13.518 1.00 90.88 194 ARG A O 1
ATOM 1456 N N . ASN A 1 195 ? 8.063 6.617 -12.388 1.00 91.25 195 ASN A N 1
ATOM 1457 C CA . ASN A 1 195 ? 7.541 5.568 -11.514 1.00 91.25 195 ASN A CA 1
ATOM 1458 C C . ASN A 1 195 ? 6.969 4.380 -12.310 1.00 91.25 195 ASN A C 1
ATOM 1460 O O . ASN A 1 195 ? 7.124 3.229 -11.910 1.00 91.25 195 ASN A O 1
ATOM 1464 N N . ARG A 1 196 ? 6.351 4.653 -13.469 1.00 94.88 196 ARG A N 1
ATOM 1465 C CA . ARG A 1 196 ? 5.936 3.629 -14.433 1.00 94.88 196 ARG A CA 1
ATOM 1466 C C . ARG A 1 196 ? 5.993 4.104 -15.879 1.00 94.88 196 ARG A C 1
ATOM 1468 O O . ARG A 1 196 ? 5.675 5.255 -16.176 1.00 94.88 196 ARG A O 1
ATOM 1475 N N . VAL A 1 197 ? 6.349 3.193 -16.779 1.00 96.69 197 VAL A N 1
ATOM 1476 C CA . VAL A 1 197 ? 6.367 3.407 -18.231 1.00 96.69 197 VAL A CA 1
ATOM 1477 C C . VAL A 1 197 ? 6.155 2.081 -18.968 1.00 96.69 197 VAL A C 1
ATOM 1479 O O . VAL A 1 197 ? 6.395 1.005 -18.425 1.00 96.69 197 VAL A O 1
ATOM 1482 N N . THR A 1 198 ? 5.709 2.126 -20.225 1.00 98.31 198 THR A N 1
ATOM 1483 C CA . THR A 1 198 ? 5.543 0.921 -21.052 1.00 98.31 198 THR A CA 1
ATOM 1484 C C . THR A 1 198 ? 6.494 0.887 -22.241 1.00 98.31 198 THR A C 1
ATOM 1486 O O . THR A 1 198 ? 6.463 1.797 -23.071 1.00 98.31 198 THR A O 1
ATOM 1489 N N . LEU A 1 199 ? 7.266 -0.194 -22.382 1.00 98.50 199 LEU A N 1
ATOM 1490 C CA . LEU A 1 199 ? 8.179 -0.431 -23.504 1.00 98.50 199 LEU A CA 1
ATOM 1491 C C . LEU A 1 199 ? 7.567 -1.374 -24.553 1.00 98.50 199 LEU A C 1
ATOM 1493 O O . LEU A 1 199 ? 6.857 -2.332 -24.237 1.00 98.50 199 LEU A O 1
ATOM 1497 N N . CYS A 1 200 ? 7.839 -1.107 -25.829 1.00 98.12 200 CYS A N 1
ATOM 1498 C CA . CYS A 1 200 ? 7.341 -1.898 -26.950 1.00 98.12 200 CYS A CA 1
ATOM 1499 C C . CYS A 1 200 ? 8.095 -3.226 -27.080 1.00 98.12 200 CYS A C 1
ATOM 1501 O O . CYS A 1 200 ? 9.292 -3.238 -27.330 1.00 98.12 200 CYS A O 1
ATOM 1503 N N . ARG A 1 201 ? 7.382 -4.356 -27.037 1.00 95.81 201 ARG A N 1
ATOM 1504 C CA . ARG A 1 201 ? 7.963 -5.687 -27.310 1.00 95.81 201 ARG A CA 1
ATOM 1505 C C . ARG A 1 201 ? 7.488 -6.350 -28.606 1.00 95.81 201 ARG A C 1
ATOM 1507 O O . ARG A 1 201 ? 7.978 -7.415 -28.971 1.00 95.81 201 ARG A O 1
ATOM 1514 N N . CYS A 1 202 ? 6.562 -5.717 -29.329 1.00 95.56 202 CYS A N 1
ATOM 1515 C CA . CYS A 1 202 ? 6.008 -6.240 -30.582 1.00 95.56 202 CYS A CA 1
ATOM 1516 C C . CYS A 1 202 ? 6.773 -5.797 -31.843 1.00 95.56 202 CYS A C 1
ATOM 1518 O O . CYS A 1 202 ? 6.491 -6.294 -32.928 1.00 95.56 202 CYS A O 1
ATOM 1520 N N . GLY A 1 203 ? 7.693 -4.834 -31.724 1.00 95.94 203 GLY A N 1
ATOM 1521 C CA . GLY A 1 203 ? 8.441 -4.247 -32.841 1.00 95.94 203 GLY A CA 1
ATOM 1522 C C . GLY A 1 203 ? 7.670 -3.229 -33.694 1.00 95.94 203 GLY A C 1
ATOM 1523 O O . GLY A 1 203 ? 8.284 -2.528 -34.494 1.00 95.94 203 GLY A O 1
ATOM 1524 N N . ALA A 1 204 ? 6.355 -3.085 -33.513 1.00 96.75 204 ALA A N 1
ATOM 1525 C CA . ALA A 1 204 ? 5.505 -2.272 -34.390 1.00 96.75 204 ALA A CA 1
ATOM 1526 C C . ALA A 1 204 ? 5.227 -0.838 -33.904 1.00 96.75 204 ALA A C 1
ATOM 1528 O O . ALA A 1 204 ? 4.708 -0.045 -34.684 1.00 96.75 204 ALA A O 1
ATOM 1529 N N . SER A 1 205 ? 5.568 -0.488 -32.654 1.00 97.50 205 SER A N 1
ATOM 1530 C CA . SER A 1 205 ? 5.309 0.860 -32.111 1.00 97.50 205 SER A CA 1
ATOM 1531 C C . SER A 1 205 ? 5.931 1.946 -32.987 1.00 97.50 205 SER A C 1
ATOM 1533 O O . SER A 1 205 ? 7.070 1.808 -33.428 1.00 97.50 205 SER A O 1
ATOM 1535 N N . LYS A 1 206 ? 5.222 3.044 -33.221 1.00 96.25 206 LYS A N 1
ATOM 1536 C CA . LYS A 1 206 ? 5.749 4.254 -33.867 1.00 96.25 206 LYS A CA 1
ATOM 1537 C C . LYS A 1 206 ? 6.372 5.219 -32.862 1.00 96.25 206 LYS A C 1
ATOM 1539 O O . LYS A 1 206 ? 6.877 6.259 -33.268 1.00 96.25 206 LYS A O 1
ATOM 1544 N N . ASN A 1 207 ? 6.359 4.863 -31.578 1.00 96.44 207 ASN A N 1
ATOM 1545 C CA . ASN A 1 207 ? 6.860 5.648 -30.452 1.00 96.44 207 ASN A CA 1
ATOM 1546 C C . ASN A 1 207 ? 8.010 4.926 -29.720 1.00 96.44 207 ASN A C 1
ATOM 1548 O O . ASN A 1 207 ? 8.101 4.963 -28.497 1.00 96.44 207 ASN A O 1
ATOM 1552 N N . LYS A 1 208 ? 8.854 4.166 -30.433 1.00 97.31 208 LYS A N 1
ATOM 1553 C CA . LYS A 1 208 ? 9.882 3.313 -29.805 1.00 97.31 208 LYS A CA 1
ATOM 1554 C C . LYS A 1 208 ? 10.893 4.150 -29.001 1.00 97.31 208 LYS A C 1
ATOM 1556 O O . LYS A 1 208 ? 11.223 5.247 -29.422 1.00 97.31 208 LYS A O 1
ATOM 1561 N N . PRO A 1 209 ? 11.436 3.637 -27.889 1.00 97.19 209 PRO A N 1
ATOM 1562 C CA . PRO A 1 209 ? 11.214 2.296 -27.363 1.00 97.19 209 PRO A CA 1
ATOM 1563 C C . PRO A 1 209 ? 9.917 2.175 -26.551 1.00 97.19 209 PRO A C 1
ATOM 1565 O O . PRO A 1 209 ? 9.627 1.077 -26.082 1.00 97.19 209 PRO A O 1
ATOM 1568 N N . LEU A 1 210 ? 9.129 3.245 -26.409 1.00 98.06 210 LEU A N 1
ATOM 1569 C CA . LEU A 1 210 ? 7.832 3.212 -25.740 1.00 98.06 210 LEU A CA 1
ATOM 1570 C C . LEU A 1 210 ? 6.789 2.468 -26.584 1.00 98.06 210 LEU A C 1
ATOM 1572 O O . LEU A 1 210 ? 6.894 2.344 -27.809 1.00 98.06 210 LEU A O 1
ATOM 1576 N N . CYS A 1 211 ? 5.773 1.929 -25.921 1.00 97.88 211 CYS A N 1
ATOM 1577 C CA . CYS A 1 211 ? 4.625 1.325 -26.587 1.00 97.88 211 CYS A CA 1
ATOM 1578 C C . CYS A 1 211 ? 3.519 2.360 -26.812 1.00 97.88 211 CYS A C 1
ATOM 1580 O O . CYS A 1 211 ? 3.142 3.062 -25.883 1.00 97.88 211 CYS A O 1
ATOM 1582 N N . ASP A 1 212 ? 2.965 2.390 -28.022 1.00 96.25 212 ASP A N 1
ATOM 1583 C CA . ASP A 1 212 ? 1.840 3.243 -28.431 1.00 96.25 212 ASP A CA 1
ATOM 1584 C C . ASP A 1 212 ? 0.536 2.451 -28.651 1.00 96.25 212 ASP A C 1
ATOM 1586 O O . ASP A 1 212 ? -0.392 2.919 -29.299 1.00 96.25 212 ASP A O 1
ATOM 1590 N N . GLY A 1 213 ? 0.481 1.201 -28.183 1.00 95.38 213 GLY A N 1
ATOM 1591 C CA . GLY A 1 213 ? -0.668 0.313 -28.392 1.00 95.38 213 GLY A CA 1
ATOM 1592 C C . GLY A 1 213 ? -0.673 -0.453 -29.722 1.00 95.38 213 GLY A C 1
ATOM 1593 O O . GLY A 1 213 ? -1.518 -1.328 -29.904 1.00 95.38 213 GLY A O 1
ATOM 1594 N N . SER A 1 214 ? 0.299 -0.241 -30.623 1.00 96.06 214 SER A N 1
ATOM 1595 C CA . SER A 1 214 ? 0.348 -0.921 -31.937 1.00 96.06 214 SER A CA 1
ATOM 1596 C C . SER A 1 214 ? 0.343 -2.457 -31.868 1.00 96.06 214 SER A C 1
ATOM 1598 O O . SER A 1 214 ? 0.012 -3.112 -32.854 1.00 96.06 214 SER A O 1
ATOM 1600 N N . HIS A 1 215 ? 0.691 -3.052 -30.720 1.00 94.69 215 HIS A N 1
ATOM 1601 C CA . HIS A 1 215 ? 0.660 -4.502 -30.494 1.00 94.69 215 HIS A CA 1
ATOM 1602 C C . HIS A 1 215 ? -0.722 -5.124 -30.755 1.00 94.69 215 HIS A C 1
ATOM 1604 O O . HIS A 1 215 ? -0.785 -6.215 -31.319 1.00 94.69 215 HIS A O 1
ATOM 1610 N N . ALA A 1 216 ? -1.806 -4.414 -30.424 1.00 90.81 216 ALA A N 1
ATOM 1611 C CA . ALA A 1 216 ? -3.166 -4.884 -30.663 1.00 90.81 216 ALA A CA 1
ATOM 1612 C C . ALA A 1 216 ? -3.470 -4.958 -32.169 1.00 90.81 216 ALA A C 1
ATOM 1614 O O . ALA A 1 216 ? -3.957 -5.972 -32.661 1.00 90.81 216 ALA A O 1
ATOM 1615 N N . ALA A 1 217 ? -3.100 -3.916 -32.921 1.00 91.12 217 ALA A N 1
ATOM 1616 C CA . ALA A 1 217 ? -3.344 -3.832 -34.360 1.00 91.12 217 ALA A CA 1
ATOM 1617 C C . ALA A 1 217 ? -2.557 -4.878 -35.167 1.00 91.12 217 ALA A C 1
ATOM 1619 O O . ALA A 1 217 ? -3.058 -5.393 -36.163 1.00 91.12 217 ALA A O 1
ATOM 1620 N N . VAL A 1 218 ? -1.337 -5.214 -34.735 1.00 93.94 218 VAL A N 1
ATOM 1621 C CA . VAL A 1 218 ? -0.511 -6.237 -35.403 1.00 93.94 218 VAL A CA 1
ATOM 1622 C C . VAL A 1 218 ? -0.771 -7.658 -34.895 1.00 93.94 218 VAL A C 1
ATOM 1624 O O . VAL A 1 218 ? -0.058 -8.578 -35.295 1.00 93.94 218 VAL A O 1
ATOM 1627 N N . GLY A 1 219 ? -1.758 -7.847 -34.009 1.00 92.06 219 GLY A N 1
ATOM 1628 C CA . GLY A 1 219 ? -2.120 -9.158 -33.466 1.00 92.06 219 GLY A CA 1
ATOM 1629 C C . GLY A 1 219 ? -0.958 -9.837 -32.743 1.00 92.06 219 GLY A C 1
ATOM 1630 O O . GLY A 1 219 ? -0.739 -11.038 -32.904 1.00 92.06 219 GLY A O 1
ATOM 1631 N N . PHE A 1 220 ? -0.160 -9.063 -32.009 1.00 93.44 220 PHE A N 1
ATOM 1632 C CA . PHE A 1 220 ? 1.002 -9.591 -31.312 1.00 93.44 220 PHE A CA 1
ATOM 1633 C C . PHE A 1 220 ? 0.590 -10.623 -30.252 1.00 93.44 220 PHE A C 1
ATOM 1635 O O . PHE A 1 220 ? -0.418 -10.456 -29.569 1.00 93.44 220 PHE A O 1
ATOM 1642 N N . ARG A 1 221 ? 1.376 -11.703 -30.145 1.00 89.25 221 ARG A N 1
ATOM 1643 C CA . ARG A 1 221 ? 1.147 -12.807 -29.209 1.00 89.25 221 ARG A CA 1
ATOM 1644 C C . ARG A 1 221 ? 2.417 -13.187 -28.461 1.00 89.25 221 ARG A C 1
ATOM 1646 O O . ARG A 1 221 ? 3.476 -13.358 -29.081 1.00 89.25 221 ARG A O 1
ATOM 1653 N N . ASP A 1 222 ? 2.292 -13.360 -27.151 1.00 77.88 222 ASP A N 1
ATOM 1654 C CA . ASP A 1 222 ? 3.311 -13.966 -26.290 1.00 77.88 222 ASP A CA 1
ATOM 1655 C C . ASP A 1 222 ? 2.850 -15.363 -25.866 1.00 77.88 222 ASP A C 1
ATOM 1657 O O . ASP A 1 222 ? 1.718 -15.527 -25.428 1.00 77.88 222 ASP A O 1
ATOM 1661 N N . ARG A 1 223 ? 3.662 -16.406 -26.062 1.00 57.88 223 ARG A N 1
ATOM 1662 C CA . ARG A 1 223 ? 3.184 -17.783 -25.851 1.00 57.88 223 ARG A CA 1
ATOM 1663 C C . ARG A 1 223 ? 3.094 -18.097 -24.353 1.00 57.88 223 ARG A C 1
ATOM 1665 O O . ARG A 1 223 ? 4.119 -18.228 -23.694 1.00 57.88 223 ARG A O 1
ATOM 1672 N N . GLY A 1 224 ? 1.876 -18.326 -23.866 1.00 52.97 224 GLY A N 1
ATOM 1673 C CA . GLY A 1 224 ? 1.582 -19.122 -22.670 1.00 52.97 224 GLY A CA 1
ATOM 1674 C C . GLY A 1 224 ? 0.582 -18.455 -21.712 1.00 52.97 224 GLY A C 1
ATOM 1675 O O . GLY A 1 224 ? 0.728 -17.258 -21.465 1.00 52.97 224 GLY A O 1
ATOM 1676 N N . PRO A 1 225 ? -0.396 -19.206 -21.158 1.00 44.69 225 PRO A N 1
ATOM 1677 C CA . PRO A 1 225 ? -1.268 -18.709 -20.092 1.00 44.69 225 PRO A CA 1
ATOM 1678 C C . PRO A 1 225 ? -0.448 -18.299 -18.860 1.00 44.69 225 PRO A C 1
ATOM 1680 O O . PRO A 1 225 ? 0.707 -18.709 -18.709 1.00 44.69 225 PRO A O 1
ATOM 1683 N N . ILE A 1 226 ? -1.056 -17.502 -17.974 1.00 46.72 226 ILE A N 1
ATOM 1684 C CA . ILE A 1 226 ? -0.435 -16.950 -16.756 1.00 46.72 226 ILE A CA 1
ATOM 1685 C C . ILE A 1 226 ? 0.298 -18.021 -15.912 1.00 46.72 226 ILE A C 1
ATOM 1687 O O . ILE A 1 226 ? 1.314 -17.704 -15.294 1.00 46.72 226 ILE A O 1
ATOM 1691 N N . ASP A 1 227 ? -0.132 -19.284 -15.994 1.00 37.00 227 ASP A N 1
ATOM 1692 C CA . ASP A 1 227 ? 0.362 -20.407 -15.184 1.00 37.00 227 ASP A CA 1
ATOM 1693 C C . ASP A 1 227 ? 1.405 -21.316 -15.873 1.00 37.00 227 ASP A C 1
ATOM 1695 O O . ASP A 1 227 ? 1.844 -22.312 -15.297 1.00 37.00 227 ASP A O 1
ATOM 1699 N N . ALA A 1 228 ? 1.832 -21.021 -17.106 1.00 37.38 228 ALA A N 1
ATOM 1700 C CA . ALA A 1 228 ? 2.805 -21.863 -17.809 1.00 37.38 228 ALA A CA 1
ATOM 1701 C C . ALA A 1 228 ? 4.261 -21.445 -17.513 1.00 37.38 228 ALA A C 1
ATOM 1703 O O . ALA A 1 228 ? 4.764 -20.450 -18.050 1.00 37.38 228 ALA A O 1
ATOM 1704 N N . VAL A 1 229 ? 4.958 -22.248 -16.699 1.00 33.44 229 VAL A N 1
ATOM 1705 C CA . VAL A 1 229 ? 6.429 -22.248 -16.584 1.00 33.44 229 VAL A CA 1
ATOM 1706 C C . VAL A 1 229 ? 7.014 -22.909 -17.842 1.00 33.44 229 VAL A C 1
ATOM 1708 O O . VAL A 1 229 ? 6.629 -24.037 -18.157 1.00 33.44 229 VAL A O 1
ATOM 1711 N N . PRO A 1 230 ? 7.937 -22.273 -18.587 1.00 36.50 230 PRO A N 1
ATOM 1712 C CA . PRO A 1 230 ? 8.595 -22.938 -19.705 1.00 36.50 230 PRO A CA 1
ATOM 1713 C C . PRO A 1 230 ? 9.511 -24.056 -19.192 1.00 36.50 230 PRO A C 1
ATOM 1715 O O . PRO A 1 230 ? 10.438 -23.805 -18.425 1.00 36.50 230 PRO A O 1
ATOM 1718 N N . ALA A 1 231 ? 9.279 -25.289 -19.638 1.00 29.72 231 ALA A N 1
ATOM 1719 C CA . ALA A 1 231 ? 10.232 -26.375 -19.459 1.00 29.72 231 ALA A CA 1
ATOM 1720 C C . ALA A 1 231 ? 11.421 -26.194 -20.422 1.00 29.72 231 ALA A C 1
ATOM 1722 O O . ALA A 1 231 ? 11.221 -26.083 -21.632 1.00 29.72 231 ALA A O 1
ATOM 1723 N N . GLY A 1 232 ? 12.648 -26.216 -19.888 1.00 39.69 232 GLY A N 1
ATOM 1724 C CA . GLY A 1 232 ? 13.863 -26.488 -20.668 1.00 39.69 232 GLY A CA 1
ATOM 1725 C C . GLY A 1 232 ? 14.651 -25.286 -21.201 1.00 39.69 232 GLY A C 1
ATOM 1726 O O . GLY A 1 232 ? 14.986 -25.272 -22.383 1.00 39.69 232 GLY A O 1
ATOM 1727 N N . VAL A 1 233 ? 15.021 -24.319 -20.352 1.00 30.67 233 VAL A N 1
ATOM 1728 C CA . VAL A 1 233 ? 16.108 -23.377 -20.686 1.00 30.67 233 VAL A CA 1
ATOM 1729 C C . VAL A 1 233 ? 17.354 -23.732 -19.879 1.00 30.67 233 VAL A C 1
ATOM 1731 O O . VAL A 1 233 ? 17.406 -23.538 -18.669 1.00 30.67 233 VAL A O 1
ATOM 1734 N N . ASP A 1 234 ? 18.339 -24.272 -20.590 1.00 27.58 234 ASP A N 1
ATOM 1735 C CA . ASP A 1 234 ? 19.678 -24.607 -20.114 1.00 27.58 234 ASP A CA 1
ATOM 1736 C C . ASP A 1 234 ? 20.450 -23.308 -19.804 1.00 27.58 234 ASP A C 1
ATOM 1738 O O . ASP A 1 234 ? 20.849 -22.568 -20.708 1.00 27.58 234 ASP A O 1
ATOM 1742 N N . VAL A 1 235 ? 20.626 -22.989 -18.521 1.00 29.09 235 VAL A N 1
ATOM 1743 C CA . VAL A 1 235 ? 21.511 -21.908 -18.058 1.00 29.09 235 VAL A CA 1
ATOM 1744 C C . VAL A 1 235 ? 22.899 -22.497 -17.820 1.00 29.09 235 VAL A C 1
ATOM 1746 O O . VAL A 1 235 ? 23.187 -23.069 -16.772 1.00 29.09 235 VAL A O 1
ATOM 1749 N N . GLY A 1 236 ? 23.743 -22.397 -18.848 1.00 26.25 236 GLY A N 1
ATOM 1750 C CA . GLY A 1 236 ? 25.115 -22.898 -18.847 1.00 26.25 236 GLY A CA 1
ATOM 1751 C C . GLY A 1 236 ? 25.962 -22.367 -17.685 1.00 26.25 236 GLY A C 1
ATOM 1752 O O . GLY A 1 236 ? 25.943 -21.182 -17.357 1.00 26.25 236 GLY A O 1
ATOM 1753 N N . ALA A 1 237 ? 26.716 -23.290 -17.091 1.00 31.47 237 ALA A N 1
ATOM 1754 C CA . ALA A 1 237 ? 27.561 -23.130 -15.919 1.00 31.47 237 ALA A CA 1
ATOM 1755 C C . ALA A 1 237 ? 28.800 -22.234 -16.124 1.00 31.47 237 ALA A C 1
ATOM 1757 O O . ALA A 1 237 ? 29.509 -22.355 -17.121 1.00 31.47 237 ALA A O 1
ATOM 1758 N N . ALA A 1 238 ? 29.119 -21.441 -15.098 1.00 25.73 238 ALA A N 1
ATOM 1759 C CA . ALA A 1 238 ? 30.465 -21.006 -14.695 1.00 25.73 238 ALA A CA 1
ATOM 1760 C C . ALA A 1 238 ? 30.312 -20.469 -13.255 1.00 25.73 238 ALA A C 1
ATOM 1762 O O . ALA A 1 238 ? 29.596 -19.501 -13.046 1.00 25.73 238 ALA A O 1
ATOM 1763 N N . GLY A 1 239 ? 30.757 -21.125 -12.183 1.00 22.81 239 GLY A N 1
ATOM 1764 C CA . GLY A 1 239 ? 32.124 -21.535 -11.874 1.00 22.81 239 GLY A CA 1
ATOM 1765 C C . GLY A 1 239 ? 32.571 -20.729 -10.643 1.00 22.81 239 GLY A C 1
ATOM 1766 O O . GLY A 1 239 ? 32.911 -19.559 -10.773 1.00 22.81 239 GLY A O 1
ATOM 1767 N N . ALA A 1 240 ? 32.502 -21.320 -9.448 1.00 21.67 240 ALA A N 1
ATOM 1768 C CA . ALA A 1 240 ? 33.037 -20.738 -8.209 1.00 21.67 240 ALA A CA 1
ATOM 1769 C C . ALA A 1 240 ? 34.552 -21.049 -8.068 1.00 21.67 240 ALA A C 1
ATOM 1771 O O . ALA A 1 240 ? 35.060 -21.904 -8.793 1.00 21.67 240 ALA A O 1
ATOM 1772 N N . PRO A 1 241 ? 35.263 -20.459 -7.090 1.00 32.53 241 PRO A N 1
ATOM 1773 C CA . PRO A 1 241 ? 35.975 -19.177 -7.141 1.00 32.53 241 PRO A CA 1
ATOM 1774 C C . PRO A 1 241 ? 37.514 -19.376 -7.107 1.00 32.53 241 PRO A C 1
ATOM 1776 O O . PRO A 1 241 ? 37.986 -20.512 -7.056 1.00 32.53 241 PRO A O 1
ATOM 1779 N N . PRO A 1 242 ? 38.318 -18.298 -7.015 1.00 24.88 242 PRO A N 1
ATOM 1780 C CA . PRO A 1 242 ? 39.498 -18.380 -6.163 1.00 24.88 242 PRO A CA 1
ATOM 1781 C C . PRO A 1 242 ? 39.550 -17.284 -5.094 1.00 24.88 242 PRO A C 1
ATOM 1783 O O . PRO A 1 242 ? 39.006 -16.190 -5.221 1.00 24.88 242 PRO A O 1
ATOM 1786 N N . THR A 1 243 ? 40.218 -17.672 -4.017 1.00 27.11 243 THR A N 1
ATOM 1787 C CA . THR A 1 243 ? 40.498 -16.981 -2.763 1.00 27.11 243 THR A CA 1
ATOM 1788 C C . THR A 1 243 ? 41.624 -15.949 -2.875 1.00 27.11 243 THR A C 1
ATOM 1790 O O . THR A 1 243 ? 42.620 -16.205 -3.545 1.00 27.11 243 THR A O 1
ATOM 1793 N N . ASP A 1 244 ? 41.500 -14.896 -2.064 1.00 23.64 244 ASP A N 1
ATOM 1794 C CA . ASP A 1 244 ? 42.509 -14.372 -1.122 1.00 23.64 244 ASP A CA 1
ATOM 1795 C C . ASP A 1 244 ? 42.921 -12.883 -1.229 1.00 23.64 244 ASP A C 1
ATOM 1797 O O . ASP A 1 244 ? 43.132 -12.327 -2.303 1.00 23.64 244 ASP A O 1
ATOM 1801 N N . SER A 1 245 ? 42.985 -12.315 -0.017 1.00 26.77 245 SER A N 1
ATOM 1802 C CA . SER A 1 245 ? 43.745 -11.200 0.568 1.00 26.77 245 SER A CA 1
ATOM 1803 C C . SER A 1 245 ? 43.992 -9.876 -0.178 1.00 26.77 245 SER A C 1
ATOM 1805 O O . SER A 1 245 ? 44.671 -9.786 -1.194 1.00 26.77 245 SER A O 1
ATOM 1807 N N . GLY A 1 246 ? 43.579 -8.778 0.476 1.00 22.58 246 GLY A N 1
ATOM 1808 C CA . GLY A 1 246 ? 44.090 -7.431 0.201 1.00 22.58 246 GLY A CA 1
ATOM 1809 C C . GLY A 1 246 ? 43.289 -6.317 0.876 1.00 22.58 246 GLY A C 1
ATOM 1810 O O . GLY A 1 246 ? 42.358 -5.780 0.290 1.00 22.58 246 GLY A O 1
ATOM 1811 N N . ILE A 1 247 ? 43.657 -5.965 2.110 1.00 25.41 247 ILE A N 1
ATOM 1812 C CA . ILE A 1 247 ? 43.133 -4.809 2.855 1.00 25.41 247 ILE A CA 1
ATOM 1813 C C . ILE A 1 247 ? 43.661 -3.506 2.233 1.00 25.41 247 ILE A C 1
ATOM 1815 O O . ILE A 1 247 ? 44.875 -3.339 2.132 1.00 25.41 247 ILE A O 1
ATOM 1819 N N . ALA A 1 248 ? 42.769 -2.554 1.937 1.00 24.03 248 ALA A N 1
ATOM 1820 C CA . ALA A 1 248 ? 43.039 -1.116 2.052 1.00 24.03 248 ALA A CA 1
ATOM 1821 C C . ALA A 1 248 ? 41.725 -0.328 2.253 1.00 24.03 248 ALA A C 1
ATOM 1823 O O . ALA A 1 248 ? 40.787 -0.452 1.469 1.00 24.03 248 ALA A O 1
ATOM 1824 N N . ALA A 1 249 ? 41.700 0.449 3.337 1.00 24.70 249 ALA A N 1
ATOM 1825 C CA . ALA A 1 249 ? 40.700 1.439 3.749 1.00 24.70 249 ALA A CA 1
ATOM 1826 C C . ALA A 1 249 ? 40.791 2.716 2.859 1.00 24.70 249 ALA A C 1
ATOM 1828 O O . ALA A 1 249 ? 41.757 2.841 2.110 1.00 24.70 249 ALA A O 1
ATOM 1829 N N . ASP A 1 250 ? 39.886 3.702 2.792 1.00 23.44 250 ASP A N 1
ATOM 1830 C CA . ASP A 1 250 ? 38.933 4.291 3.743 1.00 23.44 250 ASP A CA 1
ATOM 1831 C C . ASP A 1 250 ? 37.874 5.160 2.999 1.00 23.44 250 ASP A C 1
ATOM 1833 O O . ASP A 1 250 ? 38.172 5.744 1.956 1.00 23.44 250 ASP A O 1
ATOM 1837 N N . ALA A 1 251 ? 36.714 5.342 3.658 1.00 23.67 251 ALA A N 1
ATOM 1838 C CA . ALA A 1 251 ? 35.697 6.419 3.560 1.00 23.67 251 ALA A CA 1
ATOM 1839 C C . ALA A 1 251 ? 34.565 6.358 2.484 1.00 23.67 251 ALA A C 1
ATOM 1841 O O . ALA A 1 251 ? 34.756 5.862 1.379 1.00 23.67 251 ALA A O 1
ATOM 1842 N N . PRO A 1 252 ? 33.335 6.823 2.826 1.00 24.50 252 PRO A N 1
ATOM 1843 C CA . PRO A 1 252 ? 32.101 6.049 2.640 1.00 24.50 252 PRO A CA 1
ATOM 1844 C C . PRO A 1 252 ? 31.274 6.451 1.403 1.00 24.50 252 PRO A C 1
ATOM 1846 O O . PRO A 1 252 ? 31.194 7.640 1.084 1.00 24.50 252 PRO A O 1
ATOM 1849 N N . PRO A 1 253 ? 30.555 5.516 0.752 1.00 27.41 253 PRO A N 1
ATOM 1850 C CA . PRO A 1 253 ? 29.446 5.872 -0.117 1.00 27.41 253 PRO A CA 1
ATOM 1851 C C . PRO A 1 253 ? 28.202 6.146 0.737 1.00 27.41 253 PRO A C 1
ATOM 1853 O O . PRO A 1 253 ? 27.892 5.404 1.670 1.00 27.41 253 PRO A O 1
ATOM 1856 N N . GLY A 1 254 ? 27.514 7.246 0.428 1.00 27.22 254 GLY A N 1
ATOM 1857 C CA . GLY A 1 254 ? 26.273 7.652 1.078 1.00 27.22 254 GLY A CA 1
ATOM 1858 C C . GLY A 1 254 ? 25.268 6.504 1.125 1.00 27.22 254 GLY A C 1
ATOM 1859 O O . GLY A 1 254 ? 25.011 5.855 0.113 1.00 27.22 254 GLY A O 1
ATOM 1860 N N . ALA A 1 255 ? 24.748 6.257 2.326 1.00 27.69 255 ALA A N 1
ATOM 1861 C CA . ALA A 1 255 ? 23.751 5.243 2.606 1.00 27.69 255 ALA A CA 1
ATOM 1862 C C . ALA A 1 255 ? 22.503 5.496 1.756 1.00 27.69 255 ALA A C 1
ATOM 1864 O O . ALA A 1 255 ? 21.749 6.443 1.984 1.00 27.69 255 ALA A O 1
ATOM 1865 N N . ASP A 1 256 ? 22.317 4.635 0.765 1.00 31.97 256 ASP A N 1
ATOM 1866 C CA . ASP A 1 256 ? 21.074 4.480 0.036 1.00 31.97 256 ASP A CA 1
ATOM 1867 C C . ASP A 1 256 ? 20.010 4.061 1.063 1.00 31.97 256 ASP A C 1
ATOM 1869 O O . ASP A 1 256 ? 20.062 2.965 1.629 1.00 31.97 256 ASP A O 1
ATOM 1873 N N . SER A 1 257 ? 19.099 4.972 1.410 1.00 33.38 257 SER A N 1
ATOM 1874 C CA . SER A 1 257 ? 17.962 4.680 2.280 1.00 33.38 257 SER A CA 1
ATOM 1875 C C . SER A 1 257 ? 17.075 3.679 1.549 1.00 33.38 257 SER A C 1
ATOM 1877 O O . SER A 1 257 ? 16.256 4.066 0.714 1.00 33.38 257 SER A O 1
ATOM 1879 N N . GLY A 1 258 ? 17.327 2.389 1.762 1.00 39.69 258 GLY A N 1
ATOM 1880 C CA . GLY A 1 258 ? 16.810 1.379 0.858 1.00 39.69 258 GLY A CA 1
ATOM 1881 C C . GLY A 1 258 ? 15.280 1.387 0.792 1.00 39.69 258 GLY A C 1
ATOM 1882 O O . GLY A 1 258 ? 14.579 1.517 1.797 1.00 39.69 258 GLY A O 1
ATOM 1883 N N . THR A 1 259 ? 14.783 1.257 -0.430 1.00 49.16 259 THR A N 1
ATOM 1884 C CA . THR A 1 259 ? 13.375 1.428 -0.793 1.00 49.16 259 THR A CA 1
ATOM 1885 C C . THR A 1 259 ? 12.452 0.383 -0.148 1.00 49.16 259 THR A C 1
ATOM 1887 O O . THR A 1 259 ? 12.888 -0.705 0.236 1.00 49.16 259 THR A O 1
ATOM 1890 N N . ALA A 1 260 ? 11.147 0.682 -0.095 1.00 48.81 260 ALA A N 1
ATOM 1891 C CA . ALA A 1 260 ? 10.096 -0.239 0.361 1.00 48.81 260 ALA A CA 1
ATOM 1892 C C . ALA A 1 260 ? 10.087 -1.589 -0.388 1.00 48.81 260 ALA A C 1
ATOM 1894 O O . ALA A 1 260 ? 9.605 -2.595 0.131 1.00 48.81 260 ALA A O 1
ATOM 1895 N N . ALA A 1 261 ? 10.621 -1.623 -1.617 1.00 46.62 261 ALA A N 1
ATOM 1896 C CA . ALA A 1 261 ? 10.682 -2.822 -2.450 1.00 46.62 261 ALA A CA 1
ATOM 1897 C C . ALA A 1 261 ? 11.580 -3.918 -1.849 1.00 46.62 261 ALA A C 1
ATOM 1899 O O . ALA A 1 261 ? 11.307 -5.103 -2.050 1.00 46.62 261 ALA A O 1
ATOM 1900 N N . ASP A 1 262 ? 12.580 -3.526 -1.055 1.00 71.31 262 ASP A N 1
ATOM 1901 C CA . ASP A 1 262 ? 13.577 -4.426 -0.476 1.00 71.31 262 ASP A CA 1
ATOM 1902 C C . ASP A 1 262 ? 13.275 -4.825 0.972 1.00 71.31 262 ASP A C 1
ATOM 1904 O O . ASP A 1 262 ? 14.003 -5.634 1.543 1.00 71.31 262 ASP A O 1
ATOM 1908 N N . ALA A 1 263 ? 12.203 -4.299 1.572 1.00 73.38 263 ALA A N 1
ATOM 1909 C CA . ALA A 1 263 ? 11.885 -4.499 2.986 1.00 73.38 263 ALA A CA 1
ATOM 1910 C C . ALA A 1 263 ? 11.760 -5.983 3.378 1.00 73.38 263 ALA A C 1
ATOM 1912 O O . ALA A 1 263 ? 12.265 -6.393 4.417 1.00 73.38 263 ALA A O 1
ATOM 1913 N N . GLY A 1 264 ? 11.160 -6.805 2.512 1.00 76.44 264 GLY A N 1
ATOM 1914 C CA . GLY A 1 264 ? 11.073 -8.261 2.670 1.00 76.44 264 GLY A CA 1
ATOM 1915 C C . GLY A 1 264 ? 12.426 -8.968 2.703 1.00 76.44 264 GLY A C 1
ATOM 1916 O O . GLY A 1 264 ? 12.724 -9.736 3.620 1.00 76.44 264 GLY A O 1
ATOM 1917 N N . ARG A 1 265 ? 13.272 -8.673 1.707 1.00 81.69 265 ARG A N 1
ATOM 1918 C CA . ARG A 1 265 ? 14.645 -9.192 1.627 1.00 81.69 265 ARG A CA 1
ATOM 1919 C C . ARG A 1 265 ? 15.455 -8.747 2.840 1.00 81.69 265 ARG A C 1
ATOM 1921 O O . ARG A 1 265 ? 16.148 -9.562 3.435 1.00 81.69 265 ARG A O 1
ATOM 1928 N N . TYR A 1 266 ? 15.331 -7.478 3.216 1.00 87.94 266 TYR A N 1
ATOM 1929 C CA . TYR A 1 266 ? 16.047 -6.888 4.336 1.00 87.94 266 TYR A CA 1
ATOM 1930 C C . TYR A 1 266 ? 15.618 -7.476 5.685 1.00 87.94 266 TYR A C 1
ATOM 1932 O O . TYR A 1 266 ? 16.480 -7.822 6.483 1.00 87.94 266 TYR A O 1
ATOM 1940 N N . LEU A 1 267 ? 14.317 -7.684 5.914 1.00 91.06 267 LEU A N 1
ATOM 1941 C CA . LEU A 1 267 ? 13.800 -8.365 7.106 1.00 91.06 267 LEU A CA 1
ATOM 1942 C C . LEU A 1 267 ? 14.437 -9.753 7.267 1.00 91.06 267 LEU A C 1
ATOM 1944 O O . LEU A 1 267 ? 14.949 -10.077 8.335 1.00 91.06 267 LEU A O 1
ATOM 1948 N N . ARG A 1 268 ? 14.445 -10.562 6.197 1.00 92.75 268 ARG A N 1
ATOM 1949 C CA . ARG A 1 268 ? 15.066 -11.897 6.222 1.00 92.75 268 ARG A CA 1
ATOM 1950 C C . ARG A 1 268 ? 16.576 -11.833 6.407 1.00 92.75 268 ARG A C 1
ATOM 1952 O O . ARG A 1 268 ? 17.115 -12.625 7.166 1.00 92.75 268 ARG A O 1
ATOM 1959 N N . TYR A 1 269 ? 17.237 -10.879 5.758 1.00 94.00 269 TYR A N 1
ATOM 1960 C CA . TYR A 1 269 ? 18.668 -10.644 5.928 1.00 94.00 269 TYR A CA 1
ATOM 1961 C C . TYR A 1 269 ? 19.017 -10.303 7.383 1.00 94.00 269 TYR A C 1
ATOM 1963 O O . TYR A 1 269 ? 19.969 -10.848 7.931 1.00 94.00 269 TYR A O 1
ATOM 1971 N N . MET A 1 270 ? 18.222 -9.454 8.040 1.00 96.62 270 MET A N 1
ATOM 1972 C CA . MET A 1 270 ? 18.427 -9.118 9.450 1.00 96.62 270 MET A CA 1
ATOM 1973 C C . MET A 1 270 ? 18.098 -10.286 10.385 1.00 96.62 270 MET A C 1
ATOM 1975 O O . MET A 1 270 ? 18.800 -10.484 11.376 1.00 96.62 270 MET A O 1
ATOM 1979 N N . ALA A 1 271 ? 17.079 -11.087 10.060 1.00 96.12 271 ALA A N 1
ATOM 1980 C CA . ALA A 1 271 ? 16.780 -12.324 10.777 1.00 96.12 271 ALA A CA 1
ATOM 1981 C C . ALA A 1 271 ? 17.944 -13.324 10.689 1.00 96.12 271 ALA A C 1
ATOM 1983 O O . ALA A 1 271 ? 18.359 -13.871 11.707 1.00 96.12 271 ALA A O 1
ATOM 1984 N N . GLU A 1 272 ? 18.528 -13.505 9.504 1.00 95.38 272 GLU A N 1
ATOM 1985 C CA . GLU A 1 272 ? 19.721 -14.334 9.310 1.00 95.38 272 GLU A CA 1
ATOM 1986 C C . GLU A 1 272 ? 20.931 -13.771 10.068 1.00 95.38 272 GLU A C 1
ATOM 1988 O O . GLU A 1 272 ? 21.618 -14.516 10.766 1.00 95.38 272 GLU A O 1
ATOM 1993 N N . PHE A 1 273 ? 21.158 -12.455 9.998 1.00 95.62 273 PHE A N 1
ATOM 1994 C CA . PHE A 1 273 ? 22.265 -11.779 10.676 1.00 95.62 273 PHE A CA 1
ATOM 1995 C C . PHE A 1 273 ? 22.271 -12.020 12.190 1.00 95.62 273 PHE A C 1
ATOM 1997 O O . PHE A 1 273 ? 23.334 -12.251 12.767 1.00 95.62 273 PHE A O 1
ATOM 2004 N N . ILE A 1 274 ? 21.100 -11.989 12.834 1.00 95.31 274 ILE A N 1
ATOM 2005 C CA . ILE A 1 274 ? 20.984 -12.234 14.278 1.00 95.31 274 ILE A CA 1
ATOM 2006 C C . ILE A 1 274 ? 20.835 -13.721 14.637 1.00 95.31 274 ILE A C 1
ATOM 2008 O O . ILE A 1 274 ? 20.714 -14.070 15.812 1.00 95.31 274 ILE A O 1
ATOM 2012 N N . GLY A 1 275 ? 20.847 -14.603 13.634 1.00 95.69 275 GLY A N 1
ATOM 2013 C CA . GLY A 1 275 ? 20.711 -16.043 13.816 1.00 95.69 275 GLY A CA 1
ATOM 2014 C C . GLY A 1 275 ? 19.316 -16.469 14.271 1.00 95.69 275 GLY A C 1
ATOM 2015 O O . GLY A 1 275 ? 19.216 -17.350 15.119 1.00 95.69 275 GLY A O 1
ATOM 2016 N N . PHE A 1 276 ? 18.259 -15.840 13.746 1.00 97.50 276 PHE A N 1
ATOM 2017 C CA . PHE A 1 276 ? 16.873 -16.258 13.958 1.00 97.50 276 PHE A CA 1
ATOM 2018 C C . PHE A 1 276 ? 16.533 -17.466 13.073 1.00 97.50 276 PHE A C 1
ATOM 2020 O O . PHE A 1 276 ? 16.614 -17.414 11.844 1.00 97.50 276 PHE A O 1
ATOM 2027 N N . THR A 1 277 ? 16.157 -18.569 13.705 1.00 96.94 277 THR A N 1
ATOM 2028 C CA . THR A 1 277 ? 16.024 -19.893 13.091 1.00 96.94 277 THR A CA 1
ATOM 2029 C C . THR A 1 277 ? 14.567 -20.299 12.851 1.00 96.94 277 THR A C 1
ATOM 2031 O O . THR A 1 277 ? 13.617 -19.707 13.365 1.00 96.94 277 THR A O 1
ATOM 2034 N N . ALA A 1 278 ? 14.369 -21.367 12.072 1.00 94.50 278 ALA A N 1
ATOM 2035 C CA . ALA A 1 278 ? 13.042 -21.939 11.848 1.00 94.50 278 ALA A CA 1
ATOM 2036 C C . ALA A 1 278 ? 12.406 -22.502 13.137 1.00 94.50 278 ALA A C 1
ATOM 2038 O O . ALA A 1 278 ? 11.186 -22.408 13.301 1.00 94.50 278 ALA A O 1
ATOM 2039 N N . ASP A 1 279 ? 13.218 -23.043 14.051 1.00 96.75 279 ASP A N 1
ATOM 2040 C CA . ASP A 1 279 ? 12.760 -23.575 15.340 1.00 96.75 279 ASP A CA 1
ATOM 2041 C C . ASP A 1 279 ? 12.297 -22.454 16.276 1.00 96.75 279 ASP A C 1
ATOM 2043 O O . ASP A 1 279 ? 11.263 -22.585 16.934 1.00 96.75 279 ASP A O 1
ATOM 2047 N N . GLU A 1 280 ? 12.991 -21.317 16.261 1.00 98.06 280 GLU A N 1
ATOM 2048 C CA . GLU A 1 280 ? 12.592 -20.099 16.972 1.00 98.06 280 GLU A CA 1
ATOM 2049 C C . GLU A 1 280 ? 11.312 -19.496 16.387 1.00 98.06 280 GLU A C 1
ATOM 2051 O O . GLU A 1 280 ? 10.384 -19.177 17.130 1.00 98.06 280 GLU A O 1
ATOM 2056 N N . ALA A 1 281 ? 11.178 -19.440 15.058 1.00 96.19 281 ALA A N 1
ATOM 2057 C CA . ALA A 1 281 ? 9.919 -19.050 14.420 1.00 96.19 281 ALA A CA 1
ATOM 2058 C C . ALA A 1 281 ? 8.760 -19.983 14.824 1.00 96.19 281 ALA A C 1
ATOM 2060 O O . ALA A 1 281 ? 7.628 -19.541 15.033 1.00 96.19 281 ALA A O 1
ATOM 2061 N N . ALA A 1 282 ? 9.026 -21.285 14.961 1.00 95.75 282 ALA A N 1
ATOM 2062 C CA . ALA A 1 282 ? 8.040 -22.234 15.463 1.00 95.75 282 ALA A CA 1
ATOM 2063 C C . ALA A 1 282 ? 7.726 -22.016 16.954 1.00 95.75 282 ALA A C 1
ATOM 2065 O O . ALA A 1 282 ? 6.566 -22.158 17.338 1.00 95.75 282 ALA A O 1
ATOM 2066 N N . ALA A 1 283 ? 8.709 -21.651 17.782 1.00 97.62 283 ALA A N 1
ATOM 2067 C CA . ALA A 1 283 ? 8.506 -21.312 19.192 1.00 97.62 283 ALA A CA 1
ATOM 2068 C C . ALA A 1 283 ? 7.634 -20.056 19.365 1.00 97.62 283 ALA A C 1
ATOM 2070 O O . ALA A 1 283 ? 6.700 -20.062 20.171 1.00 97.62 283 ALA A O 1
ATOM 2071 N N . VAL A 1 284 ? 7.848 -19.026 18.538 1.00 98.06 284 VAL A N 1
ATOM 2072 C CA . VAL A 1 284 ? 6.981 -17.835 18.479 1.00 98.06 284 VAL A CA 1
ATOM 2073 C C . VAL A 1 284 ? 5.537 -18.233 18.157 1.00 98.06 284 VAL A C 1
ATOM 2075 O O . VAL A 1 284 ? 4.623 -17.903 18.910 1.00 98.06 284 VAL A O 1
ATOM 2078 N N . ARG A 1 285 ? 5.319 -19.047 17.113 1.00 96.44 285 ARG A N 1
ATOM 2079 C CA . ARG A 1 285 ? 3.972 -19.541 16.766 1.00 96.44 285 ARG A CA 1
ATOM 2080 C C . ARG A 1 285 ? 3.314 -20.341 17.888 1.00 96.44 285 ARG A C 1
ATOM 2082 O O . ARG A 1 285 ? 2.131 -20.154 18.157 1.00 96.44 285 ARG A O 1
ATOM 2089 N N . ARG A 1 286 ? 4.062 -21.230 18.553 1.00 96.25 286 ARG A N 1
ATOM 2090 C CA . ARG A 1 286 ? 3.542 -22.043 19.671 1.00 96.25 286 ARG A CA 1
ATOM 2091 C C . ARG A 1 286 ? 3.106 -21.189 20.860 1.00 96.25 286 ARG A C 1
ATOM 2093 O O . ARG A 1 286 ? 2.184 -21.575 21.570 1.00 96.25 286 ARG A O 1
ATOM 2100 N N . THR A 1 287 ? 3.747 -20.041 21.064 1.00 97.06 287 THR A N 1
ATOM 2101 C CA . THR A 1 287 ? 3.459 -19.132 22.180 1.00 97.06 287 THR A CA 1
ATOM 2102 C C . THR A 1 287 ? 2.427 -18.051 21.854 1.00 97.06 287 THR A C 1
ATOM 2104 O O . THR A 1 287 ? 2.002 -17.333 22.759 1.00 97.06 287 THR A O 1
ATOM 2107 N N . LYS A 1 288 ? 1.929 -17.982 20.611 1.00 94.12 288 LYS A N 1
ATOM 2108 C CA . LYS A 1 288 ? 0.853 -17.063 20.204 1.00 94.12 288 LYS A CA 1
ATOM 2109 C C . LYS A 1 288 ? -0.376 -17.091 21.135 1.00 94.12 288 L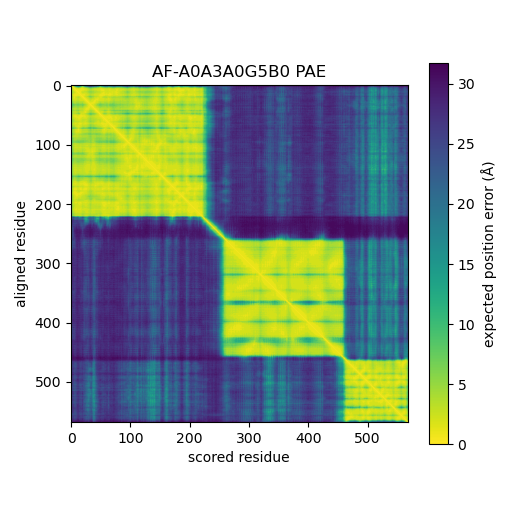YS A C 1
ATOM 2111 O O . LYS A 1 288 ? -0.782 -16.011 21.557 1.00 94.12 288 LYS A O 1
ATOM 2116 N N . PRO A 1 289 ? -0.919 -18.251 21.564 1.00 92.88 289 PRO A N 1
ATOM 2117 C CA . PRO A 1 289 ? -2.063 -18.267 22.482 1.00 92.88 289 PRO A CA 1
ATOM 2118 C C . PRO A 1 289 ? -1.754 -17.675 23.865 1.00 92.88 289 PRO A C 1
ATOM 2120 O O . PRO A 1 289 ? -2.641 -17.125 24.517 1.00 92.88 289 PRO A O 1
ATOM 2123 N N . ALA A 1 290 ? -0.509 -17.805 24.337 1.00 93.75 290 ALA A N 1
ATOM 2124 C CA . ALA A 1 290 ? -0.068 -17.176 25.579 1.00 93.75 290 ALA A CA 1
ATOM 2125 C C . ALA A 1 290 ? 0.005 -15.655 25.405 1.00 93.75 290 ALA A C 1
ATOM 2127 O O . ALA A 1 290 ? -0.543 -14.922 26.221 1.00 93.75 290 ALA A O 1
ATOM 2128 N N . LEU A 1 291 ? 0.581 -15.172 24.299 1.00 94.31 291 LEU A N 1
ATOM 2129 C CA . LEU A 1 291 ? 0.585 -13.745 23.977 1.00 94.31 291 LEU A CA 1
ATOM 2130 C C . LEU A 1 291 ? -0.836 -13.165 23.914 1.00 94.31 291 LEU A C 1
ATOM 2132 O O . LEU A 1 291 ? -1.096 -12.133 24.524 1.00 94.31 291 LEU A O 1
ATOM 2136 N N . GLU A 1 292 ? -1.748 -13.833 23.208 1.00 91.56 292 GLU A N 1
ATOM 2137 C CA . GLU A 1 292 ? -3.154 -13.442 23.034 1.00 91.56 292 GLU A CA 1
ATOM 2138 C C . GLU A 1 292 ? -3.857 -13.147 24.368 1.00 91.56 292 GLU A C 1
ATOM 2140 O O . GLU A 1 292 ? -4.460 -12.085 24.528 1.00 91.56 292 GLU A O 1
ATOM 2145 N N . ARG A 1 293 ? -3.689 -14.016 25.377 1.00 94.06 293 ARG A N 1
ATOM 2146 C CA . ARG A 1 293 ? -4.263 -13.817 26.724 1.00 94.06 293 ARG A CA 1
ATOM 2147 C C . ARG A 1 293 ? -3.764 -12.552 27.422 1.00 94.06 293 ARG A C 1
ATOM 2149 O O . ARG A 1 293 ? -4.497 -11.955 28.211 1.00 94.06 293 ARG A O 1
ATOM 2156 N N . HIS A 1 294 ? -2.529 -12.139 27.148 1.00 96.25 294 HIS A N 1
ATOM 2157 C CA . HIS A 1 294 ? -1.894 -10.988 27.795 1.00 96.25 294 HIS A CA 1
ATOM 2158 C C . HIS A 1 294 ? -1.966 -9.712 26.954 1.00 96.25 294 HIS A C 1
ATOM 2160 O O . HIS A 1 294 ? -1.790 -8.616 27.490 1.00 96.25 294 HIS A O 1
ATOM 2166 N N . LEU A 1 295 ? -2.272 -9.812 25.660 1.00 93.75 295 LEU A N 1
ATOM 2167 C CA . LEU A 1 295 ? -2.231 -8.692 24.724 1.00 93.75 295 LEU A CA 1
ATOM 2168 C C . LEU A 1 295 ? -3.116 -7.496 25.140 1.00 93.75 295 LEU A C 1
ATOM 2170 O O . LEU A 1 295 ? -2.619 -6.370 25.059 1.00 93.75 295 LEU A O 1
ATOM 2174 N N . PRO A 1 296 ? -4.342 -7.665 25.690 1.00 94.81 296 PRO A N 1
ATOM 2175 C CA . PRO A 1 296 ? -5.114 -6.542 26.238 1.00 94.81 296 PRO A CA 1
ATOM 2176 C C . PRO A 1 296 ? -4.370 -5.772 27.337 1.00 94.81 296 PRO A C 1
ATOM 2178 O O . PRO A 1 296 ? -4.375 -4.537 27.369 1.00 94.81 296 PRO A O 1
ATOM 2181 N N . ARG A 1 297 ? -3.684 -6.489 28.236 1.00 95.94 297 ARG A N 1
ATOM 2182 C CA . ARG A 1 297 ? -2.903 -5.882 29.318 1.00 95.94 297 ARG A CA 1
ATOM 2183 C C . ARG A 1 297 ? -1.662 -5.180 28.774 1.00 95.94 297 ARG A C 1
ATOM 2185 O O . ARG A 1 297 ? -1.393 -4.053 29.183 1.00 95.94 297 ARG A O 1
ATOM 2192 N N . ILE A 1 298 ? -0.964 -5.799 27.821 1.00 96.75 298 ILE A N 1
ATOM 2193 C CA . ILE A 1 298 ? 0.194 -5.202 27.140 1.00 96.75 298 ILE A CA 1
ATOM 2194 C C . ILE A 1 298 ? -0.217 -3.892 26.452 1.00 96.75 298 ILE A C 1
ATOM 2196 O O . ILE A 1 298 ? 0.457 -2.877 26.616 1.00 96.75 298 ILE A O 1
ATOM 2200 N N . MET A 1 299 ? -1.348 -3.873 25.738 1.00 96.56 299 MET A N 1
ATOM 2201 C CA . MET A 1 299 ? -1.866 -2.662 25.086 1.00 96.56 299 MET A CA 1
ATOM 2202 C C . MET A 1 299 ? -2.293 -1.591 26.092 1.00 96.56 299 MET A C 1
ATOM 2204 O O . MET A 1 299 ? -2.032 -0.409 25.872 1.00 96.56 299 MET A O 1
ATOM 2208 N N . THR A 1 300 ? -2.891 -1.995 27.216 1.00 97.19 300 THR A N 1
ATOM 2209 C CA . THR A 1 300 ? -3.220 -1.075 28.315 1.00 97.19 300 THR A CA 1
ATOM 2210 C C . THR A 1 300 ? -1.972 -0.336 28.788 1.00 97.19 300 THR A C 1
ATOM 2212 O O . THR A 1 300 ? -1.945 0.892 28.832 1.00 97.19 300 THR A O 1
ATOM 2215 N N . ASP A 1 301 ? -0.925 -1.092 29.106 1.00 96.75 301 ASP A N 1
ATOM 2216 C CA . ASP A 1 301 ? 0.339 -0.563 29.610 1.00 96.75 301 ASP A CA 1
ATOM 2217 C C . ASP A 1 301 ? 1.058 0.311 28.579 1.00 96.75 301 ASP A C 1
ATOM 2219 O O . ASP A 1 301 ? 1.525 1.407 28.897 1.00 96.75 301 ASP A O 1
ATOM 2223 N N . PHE A 1 302 ? 1.080 -0.136 27.323 1.00 97.12 302 PHE A N 1
ATOM 2224 C CA . PHE A 1 302 ? 1.683 0.585 26.209 1.00 97.12 302 PHE A CA 1
ATOM 2225 C C . PHE A 1 302 ? 1.059 1.973 26.010 1.00 97.12 302 PHE A C 1
ATOM 2227 O O . PHE A 1 302 ? 1.764 2.983 25.961 1.00 97.12 302 PHE A O 1
ATOM 2234 N N . TYR A 1 303 ? -0.270 2.054 25.926 1.00 97.06 303 TYR A N 1
ATOM 2235 C CA . TYR A 1 303 ? -0.959 3.324 25.687 1.00 97.06 303 TYR A CA 1
ATOM 2236 C C . TYR A 1 303 ? -1.015 4.208 26.930 1.00 97.06 303 TYR A C 1
ATOM 2238 O O . TYR A 1 303 ? -0.930 5.430 26.803 1.00 97.06 303 TYR A O 1
ATOM 2246 N N . ALA A 1 304 ? -1.081 3.627 28.131 1.00 97.25 304 ALA A N 1
ATOM 2247 C CA . ALA A 1 304 ? -0.937 4.395 29.362 1.00 97.25 304 ALA A CA 1
ATOM 2248 C C . ALA A 1 304 ? 0.424 5.106 29.403 1.00 97.25 304 ALA A C 1
ATOM 2250 O O . ALA A 1 304 ? 0.495 6.289 29.745 1.00 97.25 304 ALA A O 1
ATOM 2251 N N . GLN A 1 305 ? 1.488 4.420 28.976 1.00 96.38 305 GLN A N 1
ATOM 2252 C CA . GLN A 1 305 ? 2.822 4.999 28.860 1.00 96.38 305 GLN A CA 1
ATOM 2253 C C . GLN A 1 305 ? 2.869 6.116 27.804 1.00 96.38 305 GLN A C 1
ATOM 2255 O O . GLN A 1 305 ? 3.343 7.213 28.103 1.00 96.38 305 GLN A O 1
ATOM 2260 N N . LEU A 1 306 ? 2.320 5.903 26.603 1.00 96.00 306 LEU A N 1
ATOM 2261 C CA . LEU A 1 306 ? 2.273 6.940 25.561 1.00 96.00 306 LEU A CA 1
ATOM 2262 C C . LEU A 1 306 ? 1.514 8.199 26.005 1.00 96.00 306 LEU A C 1
ATOM 2264 O O . LEU A 1 306 ? 1.974 9.316 25.764 1.00 96.00 306 LEU A O 1
ATOM 2268 N N . LEU A 1 307 ? 0.371 8.038 26.673 1.00 96.44 307 LEU A N 1
ATOM 2269 C CA . LEU A 1 307 ? -0.476 9.147 27.123 1.00 96.44 307 LEU A CA 1
ATOM 2270 C C . LEU A 1 307 ? 0.094 9.898 28.333 1.00 96.44 307 LEU A C 1
ATOM 2272 O O . LEU A 1 307 ? -0.337 11.024 28.606 1.00 96.44 307 LEU A O 1
ATOM 2276 N N . ARG A 1 308 ? 1.048 9.289 29.047 1.00 95.69 308 ARG A N 1
ATOM 2277 C CA . ARG A 1 308 ? 1.747 9.869 30.200 1.00 95.69 308 ARG A CA 1
ATOM 2278 C C . ARG A 1 308 ? 2.866 10.824 29.784 1.00 95.69 308 ARG A C 1
ATOM 2280 O O . ARG A 1 308 ? 3.161 11.765 30.517 1.00 95.69 308 ARG A O 1
ATOM 2287 N N . TYR A 1 309 ? 3.474 10.612 28.618 1.00 94.38 309 TYR A N 1
ATOM 2288 C CA . TYR A 1 309 ? 4.575 11.434 28.112 1.00 94.38 309 TYR A CA 1
ATOM 2289 C C . TYR A 1 309 ? 4.041 12.528 27.177 1.00 94.38 309 TYR A C 1
ATOM 2291 O O . TYR A 1 309 ? 3.458 12.199 26.146 1.00 94.38 309 TYR A O 1
ATOM 2299 N N . PRO A 1 310 ? 4.240 13.829 27.474 1.00 93.75 310 PRO A N 1
ATOM 2300 C CA . PRO A 1 310 ? 3.667 14.917 26.674 1.00 93.75 310 PRO A CA 1
ATOM 2301 C C . PRO A 1 310 ? 3.934 14.846 25.157 1.00 93.75 310 PRO A C 1
ATOM 2303 O O . PRO A 1 310 ? 2.991 15.070 24.399 1.00 93.75 310 PRO A O 1
ATOM 2306 N N . PRO A 1 311 ? 5.148 14.497 24.680 1.00 91.81 311 PRO A N 1
ATOM 2307 C CA . PRO A 1 311 ? 5.437 14.470 23.243 1.00 91.81 311 PRO A CA 1
ATOM 2308 C C . PRO A 1 311 ? 4.643 13.410 22.479 1.00 91.81 311 PRO A C 1
ATOM 2310 O O . PRO A 1 311 ? 4.189 13.665 21.370 1.00 91.81 311 PRO A O 1
ATOM 2313 N N . THR A 1 312 ? 4.447 12.234 23.074 1.00 93.12 312 THR A N 1
ATOM 2314 C CA . THR A 1 312 ? 3.639 11.163 22.482 1.00 93.12 312 THR A CA 1
ATOM 2315 C C . THR A 1 312 ? 2.152 11.390 22.717 1.00 93.12 312 THR A C 1
ATOM 2317 O O . THR A 1 312 ? 1.354 11.147 21.819 1.00 93.12 312 THR A O 1
ATOM 2320 N N . ARG A 1 313 ? 1.768 11.932 23.880 1.00 94.81 313 ARG A N 1
ATOM 2321 C CA . ARG A 1 313 ? 0.381 12.287 24.212 1.00 94.81 313 ARG A CA 1
ATOM 2322 C C . ARG A 1 313 ? -0.219 13.259 23.201 1.00 94.81 313 ARG A C 1
ATOM 2324 O O . ARG A 1 313 ? -1.380 13.098 22.847 1.00 94.81 313 ARG A O 1
ATOM 2331 N N . ALA A 1 314 ? 0.557 14.244 22.744 1.00 91.81 314 ALA A N 1
ATOM 2332 C CA . ALA A 1 314 ? 0.103 15.271 21.806 1.00 91.81 314 ALA A CA 1
ATOM 2333 C C . ALA A 1 314 ? -0.497 14.698 20.508 1.00 91.81 314 ALA A C 1
ATOM 2335 O O . ALA A 1 314 ? -1.371 15.323 19.919 1.00 91.81 314 ALA A O 1
ATOM 2336 N N . LEU A 1 315 ? -0.075 13.497 20.100 1.00 88.62 315 LEU A N 1
ATOM 2337 C CA . LEU A 1 315 ? -0.568 12.802 18.906 1.00 88.62 315 LEU A CA 1
ATOM 2338 C C . LEU A 1 315 ? -1.993 12.255 19.061 1.00 88.62 315 LEU A C 1
ATOM 2340 O O . LEU A 1 315 ? -2.604 11.864 18.074 1.00 88.62 315 LEU A O 1
ATOM 2344 N N . PHE A 1 316 ? -2.499 12.188 20.292 1.00 91.19 316 PHE A N 1
ATOM 2345 C CA . PHE A 1 316 ? -3.799 11.613 20.636 1.00 91.19 316 PHE A CA 1
ATOM 2346 C C . PHE A 1 316 ? -4.763 12.659 21.196 1.00 91.19 316 PHE A C 1
ATOM 2348 O O . PHE A 1 316 ? -5.763 12.297 21.814 1.00 91.19 316 PHE A O 1
ATOM 2355 N N . LEU A 1 317 ? -4.446 13.949 21.052 1.00 91.00 317 LEU A N 1
ATOM 2356 C CA . LEU A 1 317 ? -5.317 15.020 21.517 1.00 91.00 317 LEU A CA 1
ATOM 2357 C C . LEU A 1 317 ? -6.291 15.446 20.419 1.00 91.00 317 LEU A C 1
ATOM 2359 O O . LEU A 1 317 ? -5.893 15.665 19.276 1.00 91.00 317 LEU A O 1
ATOM 2363 N N . GLY A 1 318 ? -7.556 15.600 20.794 1.00 83.94 318 GLY A N 1
ATOM 2364 C CA . GLY A 1 318 ? -8.581 16.197 19.953 1.00 83.94 318 GLY A CA 1
ATOM 2365 C C . GLY A 1 318 ? -8.490 17.731 19.912 1.00 83.94 318 GLY A C 1
ATOM 2366 O O . GLY A 1 318 ? -7.670 18.342 20.607 1.00 83.94 318 GLY A O 1
ATOM 2367 N N . PRO A 1 319 ? -9.365 18.390 19.130 1.00 79.75 319 PRO A N 1
ATOM 2368 C CA . PRO A 1 319 ? -9.396 19.851 18.996 1.00 79.75 319 PRO A CA 1
ATOM 2369 C C . PRO A 1 319 ? -9.636 20.616 20.308 1.00 79.75 319 PRO A C 1
ATOM 2371 O O . PRO A 1 319 ? -9.301 21.795 20.403 1.00 79.75 319 PRO A O 1
ATOM 2374 N N . ASP A 1 320 ? -10.225 19.965 21.311 1.00 87.25 320 ASP A N 1
ATOM 2375 C CA . ASP A 1 320 ? -10.496 20.508 22.645 1.00 87.25 320 ASP A CA 1
ATOM 2376 C C . ASP A 1 320 ? -9.325 20.320 23.632 1.00 87.25 320 ASP A C 1
ATOM 2378 O O . ASP A 1 320 ? -9.398 20.766 24.778 1.00 87.25 320 ASP A O 1
ATOM 2382 N N . GLY A 1 321 ? -8.239 19.670 23.198 1.00 87.38 321 GLY A N 1
ATOM 2383 C CA . GLY A 1 321 ? -7.091 19.318 24.033 1.00 87.38 321 GLY A CA 1
ATOM 2384 C C . GLY A 1 321 ? -7.316 18.099 24.938 1.00 87.38 321 GLY A C 1
ATOM 2385 O O . GLY A 1 321 ? -6.416 17.743 25.706 1.00 87.38 321 GLY A O 1
ATOM 2386 N N . GLY A 1 322 ? -8.485 17.454 24.862 1.00 91.31 322 GLY A N 1
ATOM 2387 C CA . GLY A 1 322 ? -8.779 16.173 25.501 1.00 91.31 322 GLY A CA 1
ATOM 2388 C C . GLY A 1 322 ? -8.173 15.000 24.728 1.00 91.31 322 GLY A C 1
ATOM 2389 O O . GLY A 1 322 ? -7.789 15.145 23.574 1.00 91.31 322 GLY A O 1
ATOM 2390 N N . VAL A 1 323 ? -8.058 13.827 25.360 1.00 92.62 323 VAL A N 1
ATOM 2391 C CA . VAL A 1 323 ? -7.621 12.608 24.652 1.00 92.62 323 VAL A CA 1
ATOM 2392 C C . VAL A 1 323 ? -8.767 12.103 23.784 1.00 92.62 323 VAL A C 1
ATOM 2394 O O . VAL A 1 323 ? -9.842 11.813 24.308 1.00 92.62 323 VAL A O 1
ATOM 2397 N N . ASP A 1 324 ? -8.515 11.957 22.488 1.00 87.50 324 ASP A N 1
ATOM 2398 C CA . ASP A 1 324 ? -9.445 11.361 21.534 1.00 87.50 324 ASP A CA 1
ATOM 2399 C C . ASP A 1 324 ? -9.474 9.836 21.731 1.00 87.50 324 ASP A C 1
ATOM 2401 O O . ASP A 1 324 ? -8.572 9.111 21.304 1.00 87.50 324 ASP A O 1
ATOM 2405 N N . GLN A 1 325 ? -10.487 9.348 22.451 1.00 85.94 325 GLN A N 1
ATOM 2406 C CA . GLN A 1 325 ? -10.587 7.931 22.808 1.00 85.94 325 GLN A CA 1
ATOM 2407 C C . GLN A 1 325 ? -10.859 7.031 21.601 1.00 85.94 325 GLN A C 1
ATOM 2409 O O . GLN A 1 325 ? -10.325 5.922 21.555 1.00 85.94 325 GLN A O 1
ATOM 2414 N N . ASP A 1 326 ? -11.622 7.511 20.617 1.00 74.56 326 ASP A N 1
ATOM 2415 C CA . ASP A 1 326 ? -11.937 6.752 19.405 1.00 74.56 326 ASP A CA 1
ATOM 2416 C C . ASP A 1 326 ? -10.681 6.585 18.548 1.00 74.56 326 ASP A C 1
ATOM 2418 O O . ASP A 1 326 ? -10.388 5.495 18.045 1.00 74.56 326 ASP A O 1
ATOM 2422 N N . TYR A 1 327 ? -9.881 7.649 18.441 1.00 78.19 327 TYR A N 1
ATOM 2423 C CA . TYR A 1 327 ? -8.590 7.578 17.774 1.00 78.19 327 TYR A CA 1
ATOM 2424 C C . TYR A 1 327 ? -7.618 6.653 18.517 1.00 78.19 327 TYR A C 1
ATOM 2426 O O . TYR A 1 327 ? -6.947 5.834 17.887 1.00 78.19 327 TYR A O 1
ATOM 2434 N N . VAL A 1 328 ? -7.568 6.709 19.853 1.00 82.50 328 VAL A N 1
ATOM 2435 C CA . VAL A 1 328 ? -6.747 5.788 20.658 1.00 82.50 328 VAL A CA 1
ATOM 2436 C C . VAL A 1 328 ? -7.161 4.329 20.440 1.00 82.50 328 VAL A C 1
ATOM 2438 O O . VAL A 1 328 ? -6.290 3.499 20.182 1.00 82.50 328 VAL A O 1
ATOM 2441 N N . GLU A 1 329 ? -8.457 4.004 20.474 1.00 81.50 329 GLU A N 1
ATOM 2442 C CA . GLU A 1 329 ? -8.951 2.642 20.220 1.00 81.50 329 GLU A CA 1
ATOM 2443 C C . GLU A 1 329 ? -8.592 2.167 18.806 1.00 81.50 329 GLU A C 1
ATOM 2445 O O . GLU A 1 329 ? -8.102 1.050 18.628 1.00 81.50 329 GLU A O 1
ATOM 2450 N N . LEU A 1 330 ? -8.760 3.021 17.793 1.00 73.44 330 LEU A N 1
ATOM 2451 C CA . LEU A 1 330 ? -8.373 2.700 16.419 1.00 73.44 330 LEU A CA 1
ATOM 2452 C C . LEU A 1 330 ? -6.883 2.347 16.317 1.00 73.44 330 LEU A C 1
ATOM 2454 O O . LEU A 1 330 ? -6.514 1.363 15.670 1.00 73.44 330 LEU A O 1
ATOM 2458 N N . ARG A 1 331 ? -6.012 3.129 16.962 1.00 82.81 331 ARG A N 1
ATOM 2459 C CA . ARG A 1 331 ? -4.570 2.851 16.965 1.00 82.81 331 ARG A CA 1
ATOM 2460 C C . ARG A 1 331 ? -4.246 1.594 17.778 1.00 82.81 331 ARG A C 1
ATOM 2462 O O . ARG A 1 331 ? -3.390 0.817 17.352 1.00 82.81 331 ARG A O 1
ATOM 2469 N N . MET A 1 332 ? -4.951 1.335 18.884 1.00 86.50 332 MET A N 1
ATOM 2470 C CA . MET A 1 332 ? -4.824 0.087 19.648 1.00 86.50 332 MET A CA 1
ATOM 2471 C C . MET A 1 332 ? -5.157 -1.128 18.789 1.00 86.50 332 MET A C 1
ATOM 2473 O O . MET A 1 332 ? -4.401 -2.092 18.801 1.00 86.50 332 MET A O 1
ATOM 2477 N N . ARG A 1 333 ? -6.228 -1.069 17.992 1.00 77.88 333 ARG A N 1
ATOM 2478 C CA . ARG A 1 333 ? -6.602 -2.145 17.063 1.00 77.88 333 ARG A CA 1
ATOM 2479 C C . ARG A 1 333 ? -5.490 -2.447 16.064 1.00 77.88 333 ARG A C 1
ATOM 2481 O O . ARG A 1 333 ? -5.090 -3.596 15.905 1.00 77.88 333 ARG A O 1
ATOM 2488 N N . HIS A 1 334 ? -4.925 -1.413 15.443 1.00 75.62 334 HIS A N 1
ATOM 2489 C CA . HIS A 1 334 ? -3.786 -1.585 14.541 1.00 75.62 334 HIS A CA 1
ATOM 2490 C C . HIS A 1 334 ? -2.569 -2.200 15.243 1.00 75.62 334 HIS A C 1
ATOM 2492 O O . HIS A 1 334 ? -1.894 -3.048 14.664 1.00 75.62 334 HIS A O 1
ATOM 2498 N N . GLN A 1 335 ? -2.317 -1.824 16.498 1.00 83.88 335 GLN A N 1
ATOM 2499 C CA . GLN A 1 335 ? -1.229 -2.390 17.290 1.00 83.88 335 GLN A CA 1
ATOM 2500 C C . GLN A 1 335 ? -1.487 -3.854 17.685 1.00 83.88 335 GLN A C 1
ATOM 2502 O O . GLN A 1 335 ? -0.563 -4.663 17.639 1.00 83.88 335 GLN A O 1
ATOM 2507 N N . VAL A 1 336 ? -2.728 -4.220 18.026 1.00 80.69 336 VAL A N 1
ATOM 2508 C CA . VAL A 1 336 ? -3.134 -5.613 18.276 1.00 80.69 336 VAL A CA 1
ATOM 2509 C C . VAL A 1 336 ? -2.912 -6.453 17.022 1.00 80.69 336 VAL A C 1
ATOM 2511 O O . VAL A 1 336 ? -2.214 -7.462 17.084 1.00 80.69 336 VAL A O 1
ATOM 2514 N N . ASN A 1 337 ? -3.431 -6.006 15.876 1.00 73.06 337 ASN A N 1
ATOM 2515 C CA . ASN A 1 337 ? -3.262 -6.693 14.597 1.00 73.06 337 ASN A CA 1
ATOM 2516 C C . ASN A 1 337 ? -1.778 -6.906 14.252 1.00 73.06 337 ASN A C 1
ATOM 2518 O O . ASN A 1 337 ? -1.382 -8.006 13.866 1.00 73.06 337 ASN A O 1
ATOM 2522 N N . PHE A 1 338 ? -0.946 -5.882 14.470 1.00 81.88 338 PHE A N 1
ATOM 2523 C CA . PHE A 1 338 ? 0.497 -5.971 14.271 1.00 81.88 338 PHE A CA 1
ATOM 2524 C C . PHE A 1 338 ? 1.127 -7.108 15.085 1.00 81.88 338 PHE A C 1
ATOM 2526 O O . PHE A 1 338 ? 1.891 -7.906 14.538 1.00 81.88 338 PHE A O 1
ATOM 2533 N N . TRP A 1 339 ? 0.802 -7.220 16.375 1.00 91.31 339 TRP A N 1
ATOM 2534 C CA . TRP A 1 339 ? 1.375 -8.253 17.242 1.00 91.31 339 TRP A CA 1
ATOM 2535 C C . TRP A 1 339 ? 0.825 -9.650 16.956 1.00 91.31 339 TRP A C 1
ATOM 2537 O O . TRP A 1 339 ? 1.593 -10.609 16.976 1.00 91.31 339 TRP A O 1
ATOM 2547 N N . LEU A 1 340 ? -0.459 -9.775 16.611 1.00 82.19 340 LEU A N 1
ATOM 2548 C CA . LEU A 1 340 ? -1.046 -11.057 16.206 1.00 82.19 340 LEU A CA 1
ATOM 2549 C C . LEU A 1 340 ? -0.413 -11.592 14.920 1.00 82.19 340 LEU A C 1
ATOM 2551 O O . LEU A 1 340 ? -0.091 -12.777 14.850 1.00 82.19 340 LEU A O 1
ATOM 2555 N N . ARG A 1 341 ? -0.179 -10.716 13.935 1.00 80.31 341 ARG A N 1
ATOM 2556 C CA . ARG A 1 341 ? 0.514 -11.067 12.688 1.00 80.31 341 ARG A CA 1
ATOM 2557 C C . ARG A 1 341 ? 1.989 -11.384 12.929 1.00 80.31 341 ARG A C 1
ATOM 2559 O O . ARG A 1 341 ? 2.530 -12.318 12.350 1.00 80.31 341 ARG A O 1
ATOM 2566 N N . THR A 1 342 ? 2.642 -10.634 13.815 1.00 88.50 342 THR A N 1
ATOM 2567 C CA . THR A 1 342 ? 4.018 -10.922 14.252 1.00 88.50 342 THR A CA 1
ATOM 2568 C C . THR A 1 342 ? 4.130 -12.312 14.877 1.00 88.50 342 THR A C 1
ATOM 2570 O O . THR A 1 342 ? 5.069 -13.048 14.578 1.00 88.50 342 THR A O 1
ATOM 2573 N N . ALA A 1 343 ? 3.145 -12.708 15.687 1.00 92.56 343 ALA A N 1
ATOM 2574 C CA . ALA A 1 343 ? 3.109 -14.011 16.343 1.00 92.56 343 ALA A CA 1
ATOM 2575 C C . ALA A 1 343 ? 2.933 -15.197 15.372 1.00 92.56 343 ALA A C 1
ATOM 2577 O O . ALA A 1 343 ? 3.184 -16.339 15.755 1.00 92.56 343 ALA A O 1
ATOM 2578 N N . ASP A 1 344 ? 2.561 -14.956 14.108 1.00 84.81 344 ASP A N 1
ATOM 2579 C CA . ASP A 1 344 ? 2.583 -15.993 13.067 1.00 84.81 344 ASP A CA 1
ATOM 2580 C C . ASP A 1 344 ? 4.018 -16.338 12.621 1.00 84.81 344 ASP A C 1
ATOM 2582 O O . ASP A 1 344 ? 4.267 -17.417 12.072 1.00 84.81 344 ASP A O 1
ATOM 2586 N N . ALA A 1 345 ? 4.983 -15.447 12.881 1.00 90.56 345 ALA A N 1
ATOM 2587 C CA . ALA A 1 345 ? 6.399 -15.606 12.548 1.00 90.56 345 ALA A CA 1
ATOM 2588 C C . ALA A 1 345 ? 6.639 -16.062 11.094 1.00 90.56 345 ALA A C 1
ATOM 2590 O O . ALA A 1 345 ? 7.479 -16.926 10.818 1.00 90.56 345 ALA A O 1
ATOM 2591 N N . VAL A 1 346 ? 5.866 -15.497 10.162 1.00 83.69 346 VAL A N 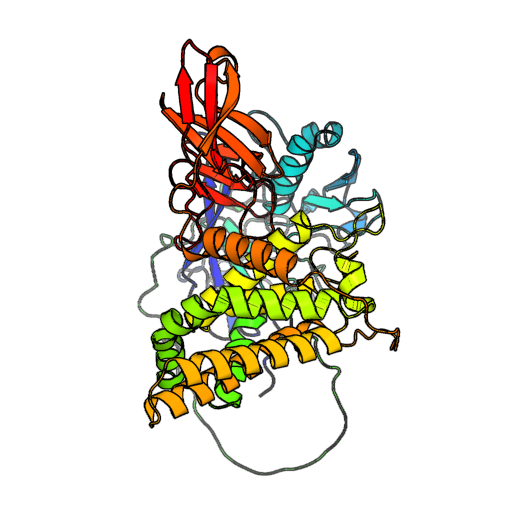1
ATOM 2592 C CA . VAL A 1 346 ? 6.023 -15.687 8.716 1.00 83.69 346 VAL A CA 1
ATOM 2593 C C . VAL A 1 346 ? 6.788 -14.484 8.164 1.00 83.69 346 VAL A C 1
ATOM 2595 O O . VAL A 1 346 ? 6.212 -13.440 7.877 1.00 83.69 346 VAL A O 1
ATOM 2598 N N . LEU A 1 347 ? 8.114 -14.612 8.053 1.00 84.38 347 LEU A N 1
ATOM 2599 C CA . LEU A 1 347 ? 9.010 -13.529 7.617 1.00 84.38 347 LEU A CA 1
ATOM 2600 C C . LEU A 1 347 ? 9.136 -13.469 6.085 1.00 84.38 347 LEU A C 1
ATOM 2602 O O . LEU A 1 347 ? 10.227 -13.565 5.517 1.00 84.38 347 LEU A O 1
ATOM 2606 N N . ASP A 1 348 ? 8.002 -13.362 5.400 1.00 73.56 348 ASP A N 1
ATOM 2607 C CA . ASP A 1 348 ? 7.951 -13.249 3.945 1.00 73.56 348 ASP A CA 1
ATOM 2608 C C . ASP A 1 348 ? 8.071 -11.792 3.459 1.00 73.56 348 ASP A C 1
ATOM 2610 O O . ASP A 1 348 ? 8.280 -10.845 4.224 1.00 73.56 348 ASP A O 1
ATOM 2614 N N . ASP A 1 349 ? 8.012 -11.616 2.140 1.00 66.00 349 ASP A N 1
ATOM 2615 C CA . ASP A 1 349 ? 8.097 -10.295 1.526 1.00 66.00 349 ASP A CA 1
ATOM 2616 C C . ASP A 1 349 ? 6.950 -9.366 1.931 1.00 66.00 349 ASP A C 1
ATOM 2618 O O . ASP A 1 349 ? 7.146 -8.152 2.028 1.00 66.00 349 ASP A O 1
ATOM 2622 N N . ASP A 1 350 ? 5.765 -9.922 2.158 1.00 63.47 350 ASP A N 1
ATOM 2623 C CA . ASP A 1 350 ? 4.565 -9.151 2.453 1.00 63.47 350 ASP A CA 1
ATOM 2624 C C . ASP A 1 350 ? 4.582 -8.662 3.895 1.00 63.47 350 ASP A C 1
ATOM 2626 O O . ASP A 1 350 ? 4.269 -7.497 4.157 1.00 63.47 350 ASP A O 1
ATOM 2630 N N . TYR A 1 351 ? 5.014 -9.509 4.828 1.00 74.19 351 TYR A N 1
ATOM 2631 C CA . TYR A 1 351 ? 5.235 -9.112 6.209 1.00 74.19 351 TYR A CA 1
ATOM 2632 C C . TYR A 1 351 ? 6.370 -8.086 6.323 1.00 74.19 351 TYR A C 1
ATOM 2634 O O . TYR A 1 351 ? 6.198 -7.069 6.992 1.00 74.19 351 TYR A O 1
ATOM 2642 N N . GLY A 1 352 ? 7.482 -8.254 5.598 1.00 74.88 352 GLY A N 1
ATOM 2643 C CA . GLY A 1 352 ? 8.553 -7.250 5.583 1.00 74.88 352 GLY A CA 1
ATOM 2644 C C . GLY A 1 352 ? 8.097 -5.880 5.074 1.00 74.88 352 GLY A C 1
ATOM 2645 O O . GLY A 1 352 ? 8.372 -4.868 5.718 1.00 74.88 352 GLY A O 1
ATOM 2646 N N . ARG A 1 353 ? 7.326 -5.828 3.976 1.00 70.44 353 ARG A N 1
ATOM 2647 C CA . ARG A 1 353 ? 6.717 -4.571 3.489 1.00 70.44 353 ARG A CA 1
ATOM 2648 C C . ARG A 1 353 ? 5.727 -3.977 4.486 1.00 70.44 353 ARG A C 1
ATOM 2650 O O . ARG A 1 353 ? 5.629 -2.756 4.593 1.00 70.44 353 ARG A O 1
ATOM 2657 N N . TYR A 1 354 ? 4.992 -4.821 5.204 1.00 70.88 354 TYR A N 1
ATOM 2658 C CA . TYR A 1 354 ? 4.069 -4.380 6.242 1.00 70.88 354 TYR A CA 1
ATOM 2659 C C . TYR A 1 354 ? 4.801 -3.728 7.423 1.00 70.88 354 TYR A C 1
ATOM 2661 O O . TYR A 1 354 ? 4.434 -2.619 7.804 1.00 70.88 354 TYR A O 1
ATOM 2669 N N . VAL A 1 355 ? 5.864 -4.345 7.954 1.00 80.38 355 VAL A N 1
ATOM 2670 C CA . VAL A 1 355 ? 6.667 -3.766 9.051 1.00 80.38 355 VAL A CA 1
ATOM 2671 C C . VAL A 1 355 ? 7.311 -2.443 8.620 1.00 80.38 355 VAL A C 1
ATOM 2673 O O . VAL A 1 355 ? 7.248 -1.453 9.341 1.00 80.38 355 VAL A O 1
ATOM 2676 N N . ASP A 1 356 ? 7.853 -2.378 7.409 1.00 79.56 356 ASP A N 1
ATOM 2677 C CA . ASP A 1 356 ? 8.425 -1.155 6.836 1.00 79.56 356 ASP A CA 1
ATOM 2678 C C . ASP A 1 356 ? 7.371 -0.045 6.608 1.00 79.56 356 ASP A C 1
ATOM 2680 O O . ASP A 1 356 ? 7.629 1.133 6.872 1.00 79.56 356 ASP A O 1
ATOM 2684 N N . PHE A 1 357 ? 6.142 -0.396 6.207 1.00 73.00 357 PHE A N 1
ATOM 2685 C CA . PHE A 1 357 ? 5.015 0.544 6.191 1.00 73.00 357 PHE A CA 1
ATOM 2686 C C . PHE A 1 357 ? 4.686 1.069 7.590 1.00 73.00 357 PHE A C 1
ATOM 2688 O O . PHE A 1 357 ? 4.496 2.276 7.747 1.00 73.00 357 PHE A O 1
ATOM 2695 N N . VAL A 1 358 ? 4.644 0.193 8.598 1.00 76.81 358 VAL A N 1
ATOM 2696 C CA . VAL A 1 358 ? 4.438 0.599 9.994 1.00 76.81 358 VAL A CA 1
ATOM 2697 C C . VAL A 1 358 ? 5.536 1.569 10.419 1.00 76.81 358 VAL A C 1
ATOM 2699 O O . VAL A 1 358 ? 5.214 2.611 10.979 1.00 76.81 358 VAL A O 1
ATOM 2702 N N . GLY A 1 359 ? 6.800 1.306 10.082 1.00 79.44 359 GLY A N 1
ATOM 2703 C CA . GLY A 1 359 ? 7.914 2.226 10.330 1.00 79.44 359 GLY A CA 1
ATOM 2704 C C . GLY A 1 359 ? 7.667 3.600 9.709 1.00 79.44 359 GLY A C 1
ATOM 2705 O O . GLY A 1 359 ? 7.624 4.606 10.417 1.00 79.44 359 GLY A O 1
ATOM 2706 N N . ARG A 1 360 ? 7.387 3.647 8.400 1.00 75.56 360 ARG A N 1
ATOM 2707 C CA . ARG A 1 360 ? 7.079 4.900 7.692 1.00 75.56 360 ARG A CA 1
ATOM 2708 C C . ARG A 1 360 ? 5.868 5.636 8.249 1.00 75.56 360 ARG A C 1
ATOM 2710 O O . ARG A 1 360 ? 5.871 6.856 8.248 1.00 75.56 360 ARG A O 1
ATOM 2717 N N . ALA A 1 361 ? 4.840 4.941 8.731 1.00 72.50 361 ALA A N 1
ATOM 2718 C CA . ALA A 1 361 ? 3.647 5.573 9.298 1.00 72.50 361 ALA A CA 1
ATOM 2719 C C . ALA A 1 361 ? 3.929 6.423 10.555 1.00 72.50 361 ALA A C 1
ATOM 2721 O O . ALA A 1 361 ? 3.042 7.144 11.008 1.00 72.50 361 ALA A O 1
ATOM 2722 N N . HIS A 1 362 ? 5.140 6.336 11.109 1.00 84.69 362 HIS A N 1
ATOM 2723 C CA . HIS A 1 362 ? 5.607 7.138 12.234 1.00 84.69 362 HIS A CA 1
ATOM 2724 C C . HIS A 1 362 ? 6.593 8.249 11.825 1.00 84.69 362 HIS A C 1
ATOM 2726 O O . HIS A 1 362 ? 7.035 9.010 12.687 1.00 84.69 362 HIS A O 1
ATOM 2732 N N . THR A 1 363 ? 6.938 8.369 10.539 1.00 79.31 363 THR A N 1
ATOM 2733 C CA . THR A 1 363 ? 7.869 9.382 10.016 1.00 79.31 363 THR A CA 1
ATOM 2734 C C . THR A 1 363 ? 7.128 10.492 9.277 1.00 79.31 363 THR A C 1
ATOM 2736 O O . THR A 1 363 ? 5.994 10.313 8.835 1.00 79.31 363 THR A O 1
ATOM 2739 N N . ALA A 1 364 ? 7.789 11.635 9.060 1.00 71.62 364 ALA A N 1
ATOM 2740 C CA . ALA A 1 364 ? 7.179 12.765 8.351 1.00 71.62 364 ALA A CA 1
ATOM 2741 C C . ALA A 1 364 ? 6.946 12.472 6.853 1.00 71.62 364 ALA A C 1
ATOM 2743 O O . ALA A 1 364 ? 6.289 13.238 6.148 1.00 71.62 364 ALA A O 1
ATOM 2744 N N . ARG A 1 365 ? 7.501 11.359 6.358 1.00 61.12 365 ARG A N 1
ATOM 2745 C CA . ARG A 1 365 ? 7.366 10.844 4.986 1.00 61.12 365 ARG A CA 1
ATOM 2746 C C . ARG A 1 365 ? 6.339 9.708 4.893 1.00 61.12 365 ARG A C 1
ATOM 2748 O O . ARG A 1 365 ? 6.267 9.032 3.868 1.00 61.12 365 ARG A O 1
ATOM 2755 N N . GLY A 1 366 ? 5.606 9.460 5.977 1.00 52.66 366 GLY A N 1
ATOM 2756 C CA . GLY A 1 366 ? 4.595 8.421 6.090 1.00 52.66 366 GLY A CA 1
ATOM 2757 C C . GLY A 1 366 ? 3.295 8.709 5.346 1.00 52.66 366 GLY A C 1
ATOM 2758 O O . GLY A 1 366 ? 3.153 9.693 4.626 1.00 52.66 366 GLY A O 1
ATOM 2759 N N . ALA A 1 367 ? 2.310 7.829 5.555 1.00 45.59 367 ALA A N 1
ATOM 2760 C CA . ALA A 1 367 ? 0.976 7.944 4.958 1.00 45.59 367 ALA A CA 1
ATOM 2761 C C . ALA A 1 367 ? 0.218 9.218 5.383 1.00 45.59 367 ALA A C 1
ATOM 2763 O O . ALA A 1 367 ? -0.658 9.672 4.650 1.00 45.59 367 ALA A O 1
ATOM 2764 N N . ASP A 1 368 ? 0.564 9.785 6.540 1.00 56.00 368 ASP A N 1
ATOM 2765 C CA . ASP A 1 368 ? 0.076 11.076 7.011 1.00 56.00 368 ASP A CA 1
ATOM 2766 C C . ASP A 1 368 ? 1.274 11.968 7.385 1.00 56.00 368 ASP A C 1
ATOM 2768 O O . ASP A 1 368 ? 1.899 11.740 8.421 1.00 56.00 368 ASP A O 1
ATOM 2772 N N . PRO A 1 369 ? 1.608 12.987 6.574 1.00 56.91 369 PRO A N 1
ATOM 2773 C CA . PRO A 1 369 ? 2.741 13.869 6.842 1.00 56.91 369 PRO A CA 1
ATOM 2774 C C . PRO A 1 369 ? 2.518 14.801 8.044 1.00 56.91 369 PRO A C 1
ATOM 2776 O O . PRO A 1 369 ? 3.452 15.479 8.469 1.00 56.91 369 PRO A O 1
ATOM 2779 N N . SER A 1 370 ? 1.299 14.863 8.598 1.00 61.09 370 SER A N 1
ATOM 2780 C CA . SER A 1 370 ? 1.024 15.588 9.845 1.00 61.09 370 SER A CA 1
ATOM 2781 C C . SER A 1 370 ? 1.414 14.794 11.096 1.00 61.09 370 SER A C 1
ATOM 2783 O O . SER A 1 370 ? 1.516 15.368 12.183 1.00 61.09 370 SER A O 1
ATOM 2785 N N . ILE A 1 371 ? 1.680 13.493 10.947 1.00 69.69 371 ILE A N 1
ATOM 2786 C CA . ILE A 1 371 ? 2.064 12.599 12.034 1.00 69.69 371 ILE A CA 1
ATOM 2787 C C . ILE A 1 371 ? 3.570 12.353 11.964 1.00 69.69 371 ILE A C 1
ATOM 2789 O O . ILE A 1 371 ? 4.089 11.780 11.014 1.00 69.69 371 ILE A O 1
ATOM 2793 N N . TYR A 1 372 ? 4.275 12.746 13.021 1.00 83.38 372 TYR A N 1
ATOM 2794 C CA . TYR A 1 372 ? 5.674 12.391 13.227 1.00 83.38 372 TYR A CA 1
ATOM 2795 C C . TYR A 1 372 ? 5.883 11.949 14.673 1.00 83.38 372 TYR A C 1
ATOM 2797 O O . TYR A 1 372 ? 5.642 12.707 15.616 1.00 83.38 372 TYR A O 1
ATOM 2805 N N . VAL A 1 373 ? 6.370 10.725 14.849 1.00 88.88 373 VAL A N 1
ATOM 2806 C CA . VAL A 1 373 ? 6.742 10.165 16.148 1.00 88.88 373 VAL A CA 1
ATOM 2807 C C . VAL A 1 373 ? 8.244 9.996 16.143 1.00 88.88 373 VAL A C 1
ATOM 2809 O O . VAL A 1 373 ? 8.764 9.217 15.360 1.00 88.88 373 VAL A O 1
ATOM 2812 N N . ALA A 1 374 ? 8.965 10.712 17.002 1.00 90.44 374 ALA A N 1
ATOM 2813 C CA . ALA A 1 374 ? 10.423 10.630 16.999 1.00 90.44 374 ALA A CA 1
ATOM 2814 C C . ALA A 1 374 ? 10.912 9.189 17.237 1.00 90.44 374 ALA A C 1
ATOM 2816 O O . ALA A 1 374 ? 10.447 8.535 18.171 1.00 90.44 374 ALA A O 1
ATOM 2817 N N . GLU A 1 375 ? 11.899 8.753 16.448 1.00 93.31 375 GLU A N 1
ATOM 2818 C CA . GLU A 1 375 ? 12.480 7.398 16.453 1.00 93.31 375 GLU A CA 1
ATOM 2819 C C . GLU A 1 375 ? 12.754 6.857 17.866 1.00 93.31 375 GLU A C 1
ATOM 2821 O O . GLU A 1 375 ? 12.405 5.725 18.192 1.00 93.31 375 GLU A O 1
ATOM 2826 N N . ARG A 1 376 ? 13.291 7.702 18.755 1.00 91.81 376 ARG A N 1
ATOM 2827 C CA . ARG A 1 376 ? 13.590 7.352 20.153 1.00 91.81 376 ARG A CA 1
ATOM 2828 C C . ARG A 1 376 ? 12.389 6.778 20.918 1.00 91.81 376 ARG A C 1
ATOM 2830 O O . ARG A 1 376 ? 12.570 5.926 21.782 1.00 91.81 376 ARG A O 1
ATOM 2837 N N . TYR A 1 377 ? 11.176 7.261 20.631 1.00 93.38 377 TYR A N 1
ATOM 2838 C CA . TYR A 1 377 ? 9.958 6.783 21.281 1.00 93.38 377 TYR A CA 1
ATOM 2839 C C . TYR A 1 377 ? 9.529 5.441 20.703 1.00 93.38 377 TYR A C 1
ATOM 2841 O O . TYR A 1 377 ? 9.089 4.590 21.463 1.00 93.38 377 TYR A O 1
ATOM 2849 N N . VAL A 1 378 ? 9.720 5.211 19.400 1.00 92.94 378 VAL A N 1
ATOM 2850 C CA . VAL A 1 378 ? 9.489 3.892 18.797 1.00 92.94 378 VAL A CA 1
ATOM 2851 C C . VAL A 1 378 ? 10.465 2.869 19.373 1.00 92.94 378 VAL A C 1
ATOM 2853 O O . VAL A 1 378 ? 10.015 1.841 19.864 1.00 92.94 378 VAL A O 1
ATOM 2856 N N . ILE A 1 379 ? 11.764 3.181 19.435 1.00 94.19 379 ILE A N 1
ATOM 2857 C CA . ILE A 1 379 ? 12.776 2.312 20.062 1.00 94.19 379 ILE A CA 1
ATOM 2858 C C . ILE A 1 379 ? 12.392 1.980 21.510 1.00 94.19 379 ILE A C 1
ATOM 2860 O O . ILE A 1 379 ? 12.338 0.810 21.891 1.00 94.19 379 ILE A O 1
ATOM 2864 N N . GLY A 1 380 ? 12.077 3.003 22.311 1.00 94.31 380 GLY A N 1
ATOM 2865 C CA . GLY A 1 380 ? 11.684 2.813 23.707 1.00 94.31 380 GLY A CA 1
ATOM 2866 C C . GLY A 1 380 ? 10.420 1.965 23.863 1.00 94.31 380 GLY A C 1
ATOM 2867 O O . GLY A 1 380 ? 10.360 1.108 24.743 1.00 94.31 380 GLY A O 1
ATOM 2868 N N . MET A 1 381 ? 9.426 2.162 22.996 1.00 95.81 381 MET A 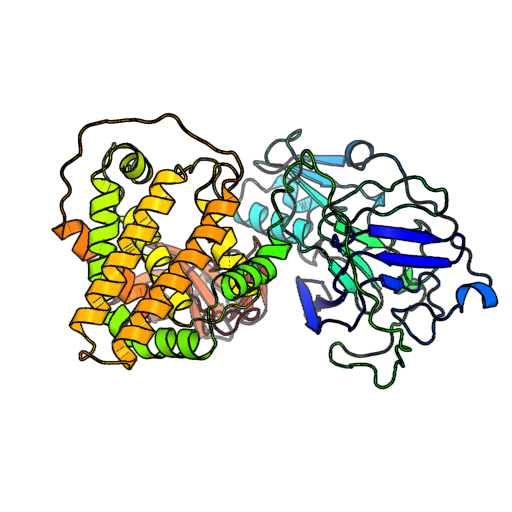N 1
ATOM 2869 C CA . MET A 1 381 ? 8.164 1.430 23.062 1.00 95.81 381 MET A CA 1
ATOM 2870 C C . MET A 1 381 ? 8.252 0.004 22.505 1.00 95.81 381 MET A C 1
ATOM 2872 O O . MET A 1 381 ? 7.551 -0.868 23.011 1.00 95.81 381 MET A O 1
ATOM 2876 N N . VAL A 1 382 ? 9.127 -0.280 21.537 1.00 94.38 382 VAL A N 1
ATOM 2877 C CA . VAL A 1 382 ? 9.412 -1.666 21.128 1.00 94.38 382 VAL A CA 1
ATOM 2878 C C . VAL A 1 382 ? 10.090 -2.420 22.270 1.00 94.38 382 VAL A C 1
ATOM 2880 O O . VAL A 1 382 ? 9.634 -3.502 22.626 1.00 94.38 382 VAL A O 1
ATOM 2883 N N . GLY A 1 383 ? 11.088 -1.818 22.927 1.00 93.62 383 GLY A N 1
ATOM 2884 C CA . GLY A 1 383 ? 11.704 -2.409 24.122 1.00 93.62 383 GLY A CA 1
ATOM 2885 C C . GLY A 1 383 ? 10.703 -2.622 25.266 1.00 93.62 383 GLY A C 1
ATOM 2886 O O . GLY A 1 383 ? 10.752 -3.635 25.964 1.00 93.62 383 GLY A O 1
ATOM 2887 N N . PHE A 1 384 ? 9.743 -1.707 25.425 1.00 95.31 384 PHE A N 1
ATOM 2888 C CA . PHE A 1 384 ? 8.643 -1.862 26.377 1.00 95.31 384 PHE A CA 1
ATOM 2889 C C . PHE A 1 384 ? 7.787 -3.097 26.071 1.00 95.31 384 PHE A C 1
ATOM 2891 O O . PHE A 1 384 ? 7.515 -3.892 26.973 1.00 95.31 384 PHE A O 1
ATOM 2898 N N . VAL A 1 385 ? 7.367 -3.275 24.812 1.00 94.75 385 VAL A N 1
ATOM 2899 C CA . VAL A 1 385 ? 6.558 -4.439 24.426 1.00 94.75 385 VAL A CA 1
ATOM 2900 C C . VAL A 1 385 ? 7.360 -5.724 24.540 1.00 94.75 385 VAL A C 1
ATOM 2902 O O . VAL A 1 385 ? 6.834 -6.688 25.081 1.00 94.75 385 VAL A O 1
ATOM 2905 N N . GLN A 1 386 ? 8.623 -5.734 24.118 1.00 95.69 386 GLN A N 1
ATOM 2906 C CA . GLN A 1 386 ? 9.497 -6.891 24.274 1.00 95.69 386 GLN A CA 1
ATOM 2907 C C . GLN A 1 386 ? 9.529 -7.363 25.733 1.00 95.69 386 GLN A C 1
ATOM 2909 O O . GLN A 1 386 ? 9.210 -8.516 26.003 1.00 95.69 386 GLN A O 1
ATOM 2914 N N . HIS A 1 387 ? 9.775 -6.459 26.689 1.00 95.81 387 HIS A N 1
ATOM 2915 C CA . HIS A 1 387 ? 9.745 -6.805 28.113 1.00 95.81 387 HIS A CA 1
ATOM 2916 C C . HIS A 1 387 ? 8.374 -7.328 28.573 1.00 95.81 387 HIS A C 1
ATOM 2918 O O . HIS A 1 387 ? 8.291 -8.272 29.363 1.00 95.81 387 HIS A O 1
ATOM 2924 N N . ALA A 1 388 ? 7.289 -6.723 28.086 1.00 96.19 388 ALA A N 1
ATOM 2925 C CA . ALA A 1 388 ? 5.934 -7.141 28.421 1.00 96.19 388 ALA A CA 1
ATOM 2926 C C . ALA A 1 388 ? 5.602 -8.542 27.872 1.00 96.19 388 ALA A C 1
ATOM 2928 O O . ALA A 1 388 ? 4.977 -9.332 28.579 1.00 96.19 388 ALA A O 1
ATOM 2929 N N . ILE A 1 389 ? 6.069 -8.872 26.664 1.00 95.94 389 ILE A N 1
ATOM 2930 C CA . ILE A 1 389 ? 5.964 -10.208 26.068 1.00 95.94 389 ILE A CA 1
ATOM 2931 C C . ILE A 1 389 ? 6.767 -11.206 26.899 1.00 95.94 389 ILE A C 1
ATOM 2933 O O . ILE A 1 389 ? 6.205 -12.210 27.325 1.00 95.94 389 ILE A O 1
ATOM 2937 N N . SER A 1 390 ? 8.034 -10.919 27.214 1.00 95.56 390 SER A N 1
ATOM 2938 C CA . SER A 1 390 ? 8.857 -11.818 28.032 1.00 95.56 390 SER A CA 1
ATOM 2939 C C . SER A 1 390 ? 8.188 -12.114 29.378 1.00 95.56 390 SER A C 1
ATOM 2941 O O . SER A 1 390 ? 8.121 -13.265 29.800 1.00 95.56 390 SER A O 1
ATOM 2943 N N . LYS A 1 391 ? 7.623 -11.092 30.036 1.00 95.31 391 LYS A N 1
ATOM 2944 C CA . LYS A 1 391 ? 6.886 -11.256 31.298 1.00 95.31 391 LYS A CA 1
ATOM 2945 C C . LYS A 1 391 ? 5.615 -12.093 31.139 1.00 95.31 391 LYS A C 1
ATOM 2947 O O . LYS A 1 391 ? 5.321 -12.897 32.019 1.00 95.31 391 LYS A O 1
ATOM 2952 N N . ALA A 1 392 ? 4.868 -11.903 30.053 1.00 94.81 392 ALA A N 1
ATOM 2953 C CA . ALA A 1 392 ? 3.684 -12.703 29.753 1.00 94.81 392 ALA A CA 1
ATOM 2954 C C . ALA A 1 392 ? 4.046 -14.181 29.552 1.00 94.81 392 ALA A C 1
ATOM 2956 O O . ALA A 1 392 ? 3.404 -15.055 30.122 1.00 94.81 392 ALA A O 1
ATOM 2957 N N . LEU A 1 393 ? 5.118 -14.460 28.807 1.00 94.75 393 LEU A N 1
ATOM 2958 C CA . LEU A 1 393 ? 5.578 -15.825 28.554 1.00 94.75 393 LEU A CA 1
ATOM 2959 C C . LEU A 1 393 ? 6.107 -16.500 29.820 1.00 94.75 393 LEU A C 1
ATOM 2961 O O . LEU A 1 393 ? 5.717 -17.627 30.099 1.00 94.75 393 LEU A O 1
ATOM 2965 N N . MET A 1 394 ? 6.904 -15.799 30.632 1.00 94.06 394 MET A N 1
ATOM 2966 C CA . MET A 1 394 ? 7.368 -16.307 31.933 1.00 94.06 394 MET A CA 1
ATOM 2967 C C . MET A 1 394 ? 6.222 -16.621 32.907 1.00 94.06 394 MET A C 1
ATOM 2969 O O . MET A 1 394 ? 6.399 -17.408 33.828 1.00 94.06 394 MET A O 1
ATOM 2973 N N . ALA A 1 395 ? 5.055 -15.992 32.746 1.00 94.31 395 ALA A N 1
ATOM 2974 C CA . ALA A 1 395 ? 3.886 -16.280 33.574 1.00 94.31 395 ALA A CA 1
ATOM 2975 C C . ALA A 1 395 ? 3.080 -17.501 33.091 1.00 94.31 395 ALA A C 1
ATOM 2977 O O . ALA A 1 395 ? 2.257 -18.016 33.845 1.00 94.31 395 ALA A O 1
ATOM 2978 N N . GLU A 1 396 ? 3.275 -17.928 31.842 1.00 94.25 396 GLU A N 1
ATOM 2979 C CA . GLU A 1 396 ? 2.457 -18.944 31.165 1.00 94.25 396 GLU A CA 1
ATOM 2980 C C . GLU A 1 396 ? 3.223 -20.239 30.865 1.00 94.25 396 GLU A C 1
ATOM 2982 O O . GLU A 1 396 ? 2.598 -21.280 30.662 1.00 94.25 396 GLU A O 1
ATOM 2987 N N . LEU A 1 397 ? 4.553 -20.178 30.790 1.00 93.38 397 LEU A N 1
ATOM 2988 C CA . LEU A 1 397 ? 5.420 -21.306 30.465 1.00 93.38 397 LEU A CA 1
ATOM 2989 C C . LEU A 1 397 ? 6.116 -21.827 31.724 1.00 93.38 397 LEU A C 1
ATOM 2991 O O . LEU A 1 397 ? 6.547 -21.045 32.568 1.00 93.38 397 LEU A O 1
ATOM 2995 N N . ASP A 1 398 ? 6.258 -23.148 31.818 1.00 93.12 398 ASP A N 1
ATOM 2996 C CA . ASP A 1 398 ? 7.072 -23.782 32.853 1.00 93.12 398 ASP A CA 1
ATOM 2997 C C . ASP A 1 398 ? 8.566 -23.546 32.583 1.00 93.12 398 ASP A C 1
ATOM 2999 O O . ASP A 1 398 ? 9.008 -23.581 31.430 1.00 93.12 398 ASP A O 1
ATOM 3003 N N . ASP A 1 399 ? 9.353 -23.366 33.647 1.00 91.62 399 ASP A N 1
ATOM 3004 C CA . ASP A 1 399 ? 10.808 -23.227 33.551 1.00 91.62 399 ASP A CA 1
ATOM 3005 C C . ASP A 1 399 ? 11.424 -24.428 32.812 1.00 91.62 399 ASP A C 1
ATOM 3007 O O . ASP A 1 399 ? 11.242 -25.590 33.197 1.00 91.62 399 ASP A O 1
ATOM 3011 N N . GLY A 1 400 ? 12.191 -24.156 31.756 1.00 93.00 400 GLY A N 1
ATOM 3012 C CA . GLY A 1 400 ? 12.813 -25.197 30.950 1.00 93.00 400 GLY A CA 1
ATOM 3013 C C . GLY A 1 400 ? 13.227 -24.736 29.552 1.00 93.00 400 GLY A C 1
ATOM 3014 O O . GLY A 1 400 ? 12.994 -23.590 29.169 1.00 93.00 400 GLY A O 1
ATOM 3015 N N . PRO A 1 401 ? 13.802 -25.649 28.749 1.00 93.62 401 PRO A N 1
ATOM 3016 C CA . PRO A 1 401 ? 14.410 -25.311 27.462 1.00 93.62 401 PRO A CA 1
ATOM 3017 C C . PRO A 1 401 ? 13.419 -24.729 26.445 1.00 93.62 401 PRO A C 1
ATOM 3019 O O . PRO A 1 401 ? 13.812 -23.928 25.603 1.00 93.62 401 PRO A O 1
ATOM 3022 N N . ASP A 1 402 ? 12.137 -25.100 26.517 1.00 91.50 402 ASP A N 1
ATOM 3023 C CA . ASP A 1 402 ? 11.103 -24.539 25.641 1.00 91.50 402 ASP A CA 1
ATOM 3024 C C . ASP A 1 402 ? 10.762 -23.084 25.998 1.00 91.50 402 ASP A C 1
ATOM 3026 O O . ASP A 1 402 ? 10.507 -22.280 25.097 1.00 91.50 402 ASP A O 1
ATOM 3030 N N . ALA A 1 403 ? 10.775 -22.735 27.290 1.00 94.19 403 ALA A N 1
ATOM 3031 C CA . ALA A 1 403 ? 10.589 -21.362 27.751 1.00 94.19 403 ALA A CA 1
ATOM 3032 C C . ALA A 1 403 ? 11.800 -20.497 27.383 1.00 94.19 403 ALA A C 1
ATOM 3034 O O . ALA A 1 403 ? 11.618 -19.412 26.831 1.00 94.19 403 ALA A O 1
ATOM 3035 N N . ASP A 1 404 ? 13.015 -21.013 27.590 1.00 96.50 404 ASP A N 1
ATOM 3036 C CA . ASP A 1 404 ? 14.260 -20.342 27.201 1.00 96.50 404 ASP A CA 1
ATOM 3037 C C . ASP A 1 404 ? 14.287 -20.051 25.692 1.00 96.50 404 ASP A C 1
ATOM 3039 O O . ASP A 1 404 ? 14.511 -18.912 25.278 1.00 96.50 404 ASP A O 1
ATOM 3043 N N . LEU A 1 405 ? 13.965 -21.056 24.865 1.00 97.25 405 LEU A N 1
ATOM 3044 C CA . LEU A 1 405 ? 13.896 -20.912 23.409 1.00 97.25 405 LEU A CA 1
ATOM 3045 C C . LEU A 1 405 ? 12.834 -19.892 22.982 1.00 97.25 405 LEU A C 1
ATOM 3047 O O . LEU A 1 405 ? 13.067 -19.108 22.066 1.00 97.25 405 LEU A O 1
ATOM 3051 N N . ALA A 1 406 ? 11.655 -19.900 23.610 1.00 97.06 406 ALA A N 1
ATOM 3052 C CA . ALA A 1 406 ? 10.600 -18.949 23.281 1.00 97.06 406 ALA A CA 1
ATOM 3053 C C . ALA A 1 406 ? 10.998 -17.508 23.621 1.00 97.06 406 ALA A C 1
ATOM 3055 O O . ALA A 1 406 ? 10.759 -16.606 22.816 1.00 97.06 406 ALA A O 1
ATOM 3056 N N . LEU A 1 407 ? 11.611 -17.290 24.786 1.00 97.50 407 LEU A N 1
ATOM 3057 C CA . LEU A 1 407 ? 12.095 -15.976 25.205 1.00 97.50 407 LEU A CA 1
ATOM 3058 C C . LEU A 1 407 ? 13.189 -15.465 24.260 1.00 97.50 407 LEU A C 1
ATOM 3060 O O . LEU A 1 407 ? 13.076 -14.346 23.759 1.00 97.50 407 LEU A O 1
ATOM 3064 N N . GLU A 1 408 ? 14.180 -16.302 23.935 1.00 97.69 408 GLU A N 1
ATOM 3065 C CA . GLU A 1 408 ? 15.239 -15.963 22.975 1.00 97.69 408 GLU A CA 1
ATOM 3066 C C . GLU A 1 408 ? 14.663 -15.639 21.586 1.00 97.69 408 GLU A C 1
ATOM 3068 O O . GLU A 1 408 ? 15.027 -14.633 20.970 1.00 97.69 408 GLU A O 1
ATOM 3073 N N . ALA A 1 409 ? 13.711 -16.447 21.112 1.00 98.12 409 ALA A N 1
ATOM 3074 C CA . ALA A 1 409 ? 13.068 -16.252 19.819 1.00 98.12 409 ALA A CA 1
ATOM 3075 C C . ALA A 1 409 ? 12.326 -14.910 19.736 1.00 98.12 409 ALA A C 1
ATOM 3077 O O . ALA A 1 409 ? 12.465 -14.180 18.751 1.00 98.12 409 ALA A O 1
ATOM 3078 N N . TRP A 1 410 ? 11.549 -14.562 20.765 1.00 98.12 410 TRP A N 1
ATOM 3079 C CA . TRP A 1 410 ? 10.839 -13.285 20.818 1.00 98.12 410 TRP A CA 1
ATOM 3080 C C . TRP A 1 410 ? 11.791 -12.096 20.925 1.00 98.12 410 TRP A C 1
ATOM 3082 O O . TRP A 1 410 ? 11.548 -11.078 20.272 1.00 98.12 410 TRP A O 1
ATOM 3092 N N . ASP A 1 411 ? 12.881 -12.211 21.683 1.00 96.94 411 ASP A N 1
ATOM 3093 C CA . ASP A 1 411 ? 13.898 -11.161 21.777 1.00 96.94 411 ASP A CA 1
ATOM 3094 C C . ASP A 1 411 ? 14.553 -10.895 20.414 1.00 96.94 411 ASP A C 1
ATOM 3096 O O . ASP A 1 411 ? 14.592 -9.749 19.955 1.00 96.94 411 ASP A O 1
ATOM 3100 N N . LYS A 1 412 ? 14.989 -11.950 19.711 1.00 97.94 412 LYS A N 1
ATOM 3101 C CA . LYS A 1 412 ? 15.559 -11.831 18.359 1.00 97.94 412 LYS A CA 1
ATOM 3102 C C . LYS A 1 412 ? 14.561 -11.244 17.366 1.00 97.94 412 LYS A C 1
ATOM 3104 O O . LYS A 1 412 ? 14.908 -10.324 16.627 1.00 97.94 412 LYS A O 1
ATOM 3109 N N . LEU A 1 413 ? 13.318 -11.730 17.360 1.00 97.38 413 LEU A N 1
ATOM 3110 C CA . LEU A 1 413 ? 12.285 -11.238 16.446 1.00 97.38 413 LEU A CA 1
ATOM 3111 C C . LEU A 1 413 ? 11.979 -9.750 16.679 1.00 97.38 413 LEU A C 1
ATOM 3113 O O . LEU A 1 413 ? 11.873 -8.991 15.716 1.00 97.38 413 LEU A O 1
ATOM 3117 N N . ASN A 1 414 ? 11.901 -9.308 17.938 1.00 96.94 414 ASN A N 1
ATOM 3118 C CA . ASN A 1 414 ? 11.720 -7.892 18.265 1.00 96.94 414 ASN A CA 1
ATOM 3119 C C . ASN A 1 414 ? 12.900 -7.035 17.793 1.00 96.94 414 ASN A C 1
ATOM 3121 O O . ASN A 1 414 ? 12.670 -5.939 17.287 1.00 96.94 414 ASN A O 1
ATOM 3125 N N . MET A 1 415 ? 14.141 -7.524 17.892 1.00 96.06 415 MET A N 1
ATOM 3126 C CA . MET A 1 415 ? 15.313 -6.808 17.368 1.00 96.06 415 MET A CA 1
ATOM 3127 C C . MET A 1 415 ? 15.280 -6.670 15.845 1.00 96.06 415 MET A C 1
ATOM 3129 O O . MET A 1 415 ? 15.563 -5.597 15.317 1.00 96.06 415 MET A O 1
ATOM 3133 N N . VAL A 1 416 ? 14.874 -7.724 15.136 1.00 96.06 416 VAL A N 1
ATOM 3134 C CA . VAL A 1 416 ? 14.700 -7.687 13.677 1.00 96.06 416 VAL A CA 1
ATOM 3135 C C . VAL A 1 416 ? 13.620 -6.676 13.285 1.00 96.06 416 VAL A C 1
ATOM 3137 O O . VAL A 1 416 ? 13.834 -5.855 12.395 1.00 96.06 416 VAL A O 1
ATOM 3140 N N . ILE A 1 417 ? 12.473 -6.699 13.967 1.00 95.19 417 ILE A N 1
ATOM 3141 C CA . ILE A 1 417 ? 11.381 -5.742 13.746 1.00 95.19 417 ILE A CA 1
ATOM 3142 C C . ILE A 1 417 ? 11.850 -4.316 14.023 1.00 95.19 417 ILE A C 1
ATOM 3144 O O . ILE A 1 417 ? 11.607 -3.426 13.208 1.00 95.19 417 ILE A O 1
ATOM 3148 N N . LEU A 1 418 ? 12.532 -4.099 15.149 1.00 95.44 418 LEU A N 1
ATOM 3149 C CA . LEU A 1 418 ? 13.030 -2.790 15.544 1.00 95.44 418 LEU A CA 1
ATOM 3150 C C . LEU A 1 418 ? 13.960 -2.202 14.485 1.00 95.44 418 LEU A C 1
ATOM 3152 O O . LEU A 1 418 ? 13.797 -1.038 14.132 1.00 95.44 418 LEU A O 1
ATOM 3156 N N . GLU A 1 419 ? 14.881 -3.000 13.949 1.00 94.31 419 GLU A N 1
ATOM 3157 C CA . GLU A 1 419 ? 15.785 -2.553 12.889 1.00 94.31 419 GLU A CA 1
ATOM 3158 C C . GLU A 1 419 ? 15.019 -2.118 11.634 1.00 94.31 419 GLU A C 1
ATOM 3160 O O . GLU A 1 419 ? 15.275 -1.049 11.080 1.00 94.31 419 GLU A O 1
ATOM 3165 N N . VAL A 1 420 ? 14.030 -2.903 11.192 1.00 90.75 420 VAL A N 1
ATOM 3166 C CA . VAL A 1 420 ? 13.224 -2.548 10.011 1.00 90.75 420 VAL A CA 1
ATOM 3167 C C . VAL A 1 420 ? 12.417 -1.267 10.247 1.00 90.75 420 VAL A C 1
ATOM 3169 O O . VAL A 1 420 ? 12.315 -0.434 9.344 1.00 90.75 420 VAL A O 1
ATOM 3172 N N . LEU A 1 421 ? 11.881 -1.072 11.455 1.00 90.50 421 LEU A N 1
ATOM 3173 C CA . LEU A 1 421 ? 11.194 0.165 11.832 1.00 90.50 421 LEU A CA 1
ATOM 3174 C C . LEU A 1 421 ? 12.156 1.363 11.860 1.00 90.50 421 LEU A C 1
ATOM 3176 O O . LEU A 1 421 ? 11.835 2.410 11.298 1.00 90.50 421 LEU A O 1
ATOM 3180 N N . ALA A 1 422 ? 13.328 1.213 12.483 1.00 90.75 422 ALA A N 1
ATOM 3181 C CA . ALA A 1 422 ? 14.341 2.261 12.619 1.00 90.75 422 ALA A CA 1
ATOM 3182 C C . ALA A 1 422 ? 14.887 2.698 11.255 1.00 90.75 422 ALA A C 1
ATOM 3184 O O . ALA A 1 422 ? 14.978 3.889 10.958 1.00 90.75 422 ALA A O 1
ATOM 3185 N N . ARG A 1 423 ? 15.130 1.742 10.354 1.00 87.12 423 ARG A N 1
ATOM 3186 C CA . ARG A 1 423 ? 15.545 2.017 8.975 1.00 87.12 423 ARG A CA 1
ATOM 3187 C C . ARG A 1 423 ? 14.620 3.007 8.257 1.00 87.12 423 ARG A C 1
ATOM 3189 O O . ARG A 1 423 ? 15.106 3.818 7.467 1.00 87.12 423 ARG A O 1
ATOM 3196 N N . ALA A 1 424 ? 13.313 2.985 8.532 1.00 82.25 424 ALA A N 1
ATOM 3197 C CA . ALA A 1 424 ? 12.351 3.889 7.899 1.00 82.25 424 ALA A CA 1
ATOM 3198 C C . ALA A 1 424 ? 12.570 5.375 8.255 1.00 82.25 424 ALA A C 1
ATOM 3200 O O . ALA A 1 424 ? 12.153 6.249 7.490 1.00 82.25 424 ALA A O 1
ATOM 3201 N N . TYR A 1 425 ? 13.237 5.674 9.376 1.00 85.00 425 TYR A N 1
ATOM 3202 C CA . TYR A 1 425 ? 13.526 7.040 9.831 1.00 85.00 425 TYR A CA 1
ATOM 3203 C C . TYR A 1 425 ? 14.689 7.705 9.087 1.00 85.00 425 TYR A C 1
ATOM 3205 O O . TYR A 1 425 ? 14.738 8.936 8.982 1.00 85.00 425 TYR A O 1
ATOM 3213 N N . GLY A 1 426 ? 15.628 6.920 8.552 1.00 82.69 426 GLY A N 1
ATOM 3214 C CA . GLY A 1 426 ? 16.814 7.425 7.861 1.00 82.69 426 GLY A CA 1
ATOM 3215 C C . GLY A 1 426 ? 17.642 8.393 8.718 1.00 82.69 426 GLY A C 1
ATOM 3216 O O . GLY A 1 426 ? 18.412 7.982 9.579 1.00 82.69 426 GLY A O 1
ATOM 3217 N N . HIS A 1 427 ? 17.516 9.697 8.456 1.00 78.25 427 HIS A N 1
ATOM 3218 C CA . HIS A 1 427 ? 18.244 10.758 9.170 1.00 78.25 427 HIS A CA 1
ATOM 3219 C C . HIS A 1 427 ? 17.325 11.732 9.929 1.00 78.25 427 HIS A C 1
ATOM 3221 O O . HIS A 1 427 ? 17.794 12.765 10.412 1.00 78.25 427 HIS A O 1
ATOM 3227 N N . GLU A 1 428 ? 16.021 11.451 10.018 1.00 76.06 428 GLU A N 1
ATOM 3228 C CA . GLU A 1 428 ? 15.065 12.322 10.709 1.00 76.06 428 GLU A CA 1
ATOM 3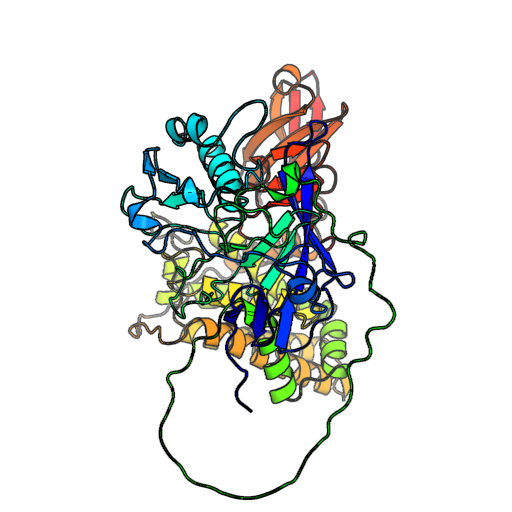229 C C . GLU A 1 428 ? 15.315 12.345 12.220 1.00 76.06 428 GLU A C 1
ATOM 3231 O O . GLU A 1 428 ? 15.415 11.311 12.874 1.00 76.06 428 GLU A O 1
ATOM 3236 N N . ARG A 1 429 ? 15.405 13.550 12.796 1.00 79.56 429 ARG A N 1
ATOM 3237 C CA . ARG A 1 429 ? 15.522 13.760 14.244 1.00 79.56 429 ARG A CA 1
ATOM 3238 C C . ARG A 1 429 ? 14.694 14.961 14.674 1.00 79.56 429 ARG A C 1
ATOM 3240 O O . ARG A 1 429 ? 14.565 15.934 13.937 1.00 79.56 429 ARG A O 1
ATOM 3247 N N . SER A 1 430 ? 14.172 14.911 15.897 1.00 80.00 430 SER A N 1
ATOM 3248 C CA . SER A 1 430 ? 13.521 16.053 16.551 1.00 80.00 430 SER A CA 1
ATOM 3249 C C . SER A 1 430 ? 14.323 16.556 17.747 1.00 80.00 430 SER A C 1
ATOM 3251 O O . SER A 1 430 ? 15.220 15.872 18.245 1.00 80.00 430 SER A O 1
ATOM 3253 N N . ALA A 1 431 ? 13.980 17.750 18.230 1.00 81.75 431 ALA A N 1
ATOM 3254 C CA . ALA A 1 431 ? 14.492 18.254 19.497 1.00 81.75 431 ALA A CA 1
ATOM 3255 C C . ALA A 1 431 ? 14.010 17.391 20.675 1.00 81.75 431 ALA A C 1
ATOM 3257 O O . ALA A 1 431 ? 12.931 16.795 20.644 1.00 81.75 431 ALA A O 1
ATOM 3258 N N . GLU A 1 432 ? 14.829 17.333 21.719 1.00 84.31 432 GLU A N 1
ATOM 3259 C CA . GLU A 1 432 ? 14.490 16.663 22.971 1.00 84.31 432 GLU A CA 1
ATOM 3260 C C . GLU A 1 432 ? 13.668 17.577 23.870 1.00 84.31 432 GLU A C 1
ATOM 3262 O O . GLU A 1 432 ? 13.890 18.786 23.940 1.00 84.31 432 GLU A O 1
ATOM 3267 N N . THR A 1 433 ? 12.712 16.982 24.575 1.00 80.06 433 THR A N 1
ATOM 3268 C CA . THR A 1 433 ? 11.818 17.694 25.485 1.00 80.06 433 THR A CA 1
ATOM 3269 C C . THR A 1 433 ? 11.670 16.894 26.767 1.00 80.06 433 THR A C 1
ATOM 3271 O O . THR A 1 433 ? 11.338 15.711 26.718 1.00 80.06 433 THR A O 1
ATOM 3274 N N . PHE A 1 434 ? 11.851 17.551 27.908 1.00 88.62 434 PHE A N 1
ATOM 3275 C CA . PHE A 1 434 ? 11.819 16.927 29.236 1.00 88.62 434 PHE A CA 1
ATOM 3276 C C . PHE A 1 434 ? 10.619 17.415 30.056 1.00 88.62 434 PHE A C 1
ATOM 3278 O O . PHE A 1 434 ? 10.729 17.691 31.248 1.00 88.62 434 PHE A O 1
ATOM 3285 N N . ALA A 1 435 ? 9.475 17.597 29.392 1.00 87.50 435 ALA A N 1
ATOM 3286 C CA . ALA A 1 435 ? 8.255 18.049 30.046 1.00 87.50 435 ALA A CA 1
ATOM 3287 C C . ALA A 1 435 ? 7.792 17.024 31.104 1.00 87.50 435 ALA A C 1
ATOM 3289 O O . ALA A 1 435 ? 7.948 15.817 30.890 1.00 87.50 435 ALA A O 1
ATOM 3290 N N . PRO A 1 436 ? 7.232 17.484 32.239 1.00 91.31 436 PRO A N 1
ATOM 3291 C CA . PRO A 1 436 ? 6.781 16.594 33.299 1.00 91.31 436 PRO A CA 1
ATOM 3292 C C . PRO A 1 436 ? 5.678 15.656 32.802 1.00 91.31 436 PRO A C 1
ATOM 3294 O O . PRO A 1 436 ? 4.891 16.001 31.918 1.00 91.31 436 PRO A O 1
ATOM 3297 N N . LEU A 1 437 ? 5.623 14.467 33.399 1.00 94.62 437 LEU A N 1
ATOM 3298 C CA . LEU A 1 437 ? 4.632 13.453 33.058 1.00 94.62 437 LEU A CA 1
ATOM 3299 C C . LEU A 1 437 ? 3.216 13.908 33.422 1.00 94.62 437 LEU A C 1
ATOM 3301 O O . LEU A 1 437 ? 3.000 14.586 34.428 1.00 94.62 437 LEU A O 1
ATOM 3305 N N . VAL A 1 438 ? 2.251 13.485 32.612 1.00 94.81 438 VAL A N 1
ATOM 3306 C CA . VAL A 1 438 ? 0.829 13.789 32.785 1.00 94.81 438 VAL A CA 1
ATOM 3307 C C . VAL A 1 438 ? 0.122 12.574 33.396 1.00 94.81 438 VAL A C 1
ATOM 3309 O O . VAL A 1 438 ? 0.370 11.450 32.955 1.00 94.81 438 VAL A O 1
ATOM 3312 N N . PRO A 1 439 ? -0.768 12.753 34.391 1.00 94.56 439 PRO A N 1
ATOM 3313 C CA . PRO A 1 439 ? -1.603 11.667 34.896 1.00 94.56 439 PRO A CA 1
ATOM 3314 C C . PRO A 1 439 ? -2.474 11.045 33.795 1.00 94.56 439 PRO A C 1
ATOM 3316 O O . PRO A 1 439 ? -2.957 11.741 32.900 1.00 94.56 439 PRO A O 1
ATOM 3319 N N . VAL A 1 440 ? -2.703 9.735 33.881 1.00 95.62 440 VAL A N 1
ATOM 3320 C CA . VAL A 1 440 ? -3.525 8.974 32.929 1.00 95.62 440 VAL A CA 1
ATOM 3321 C C . VAL A 1 440 ? -4.545 8.149 33.703 1.00 95.62 440 VAL A C 1
ATOM 3323 O O . VAL A 1 440 ? -4.201 7.537 34.712 1.00 95.62 440 VAL A O 1
ATOM 3326 N N . ASP A 1 441 ? -5.788 8.123 33.225 1.00 94.38 441 ASP A N 1
ATOM 3327 C CA . ASP A 1 441 ? -6.805 7.185 33.703 1.00 94.38 441 ASP A CA 1
ATOM 3328 C C . ASP A 1 441 ? -6.534 5.798 33.101 1.00 94.38 441 ASP A C 1
ATOM 3330 O O . ASP A 1 441 ? -7.001 5.463 32.011 1.00 94.38 441 ASP A O 1
ATOM 3334 N N . GLU A 1 442 ? -5.731 4.996 33.799 1.00 94.31 442 GLU A N 1
ATOM 3335 C CA . GLU A 1 442 ? -5.363 3.647 33.353 1.00 94.31 442 GLU A CA 1
ATOM 3336 C C . GLU A 1 442 ? -6.581 2.723 33.214 1.00 94.31 442 GLU A C 1
ATOM 3338 O O . GLU A 1 442 ? -6.588 1.846 32.351 1.00 94.31 442 GLU A O 1
ATOM 3343 N N . ALA A 1 443 ? -7.641 2.937 34.001 1.00 94.69 443 ALA A N 1
ATOM 3344 C CA . ALA A 1 443 ? -8.856 2.137 33.904 1.00 94.69 443 ALA A CA 1
ATOM 3345 C C . ALA A 1 443 ? -9.622 2.434 32.606 1.00 94.69 443 ALA A C 1
ATOM 3347 O O . ALA A 1 443 ? -10.188 1.518 32.007 1.00 94.69 443 ALA A O 1
ATOM 3348 N N . ALA A 1 444 ? -9.639 3.691 32.152 1.00 92.50 444 ALA A N 1
ATOM 3349 C CA . ALA A 1 444 ? -10.184 4.044 30.841 1.00 92.50 444 ALA A CA 1
ATOM 3350 C C . ALA A 1 444 ? -9.377 3.418 29.700 1.00 92.50 444 ALA A C 1
ATOM 3352 O O . ALA A 1 444 ? -9.959 2.789 28.817 1.00 92.50 444 ALA A O 1
ATOM 3353 N N . VAL A 1 445 ? -8.045 3.505 29.762 1.00 96.12 445 VAL A N 1
ATOM 3354 C CA . VAL A 1 445 ? -7.158 2.887 28.763 1.00 96.12 445 VAL A CA 1
ATOM 3355 C C . VAL A 1 445 ? -7.356 1.367 28.714 1.00 96.12 445 VAL A C 1
ATOM 3357 O O . VAL A 1 445 ? -7.417 0.796 27.628 1.00 96.12 445 VAL A O 1
ATOM 3360 N N . ALA A 1 446 ? -7.537 0.716 29.868 1.00 95.25 446 ALA A N 1
ATOM 3361 C CA . ALA A 1 446 ? -7.785 -0.722 29.943 1.00 95.25 446 ALA A CA 1
ATOM 3362 C C . ALA A 1 446 ? -9.079 -1.147 29.235 1.00 95.25 446 ALA A C 1
ATOM 3364 O O . ALA A 1 446 ? -9.103 -2.171 28.551 1.00 95.25 446 ALA A O 1
ATOM 3365 N N . ARG A 1 447 ? -10.150 -0.348 29.356 1.00 94.75 447 ARG A N 1
ATOM 3366 C CA . ARG A 1 447 ? -11.416 -0.611 28.652 1.00 94.75 447 ARG A CA 1
ATOM 3367 C C . ARG A 1 447 ? -11.249 -0.521 27.135 1.00 94.75 447 ARG A C 1
ATOM 3369 O O . ARG A 1 447 ? -11.729 -1.408 26.433 1.00 94.75 447 ARG A O 1
ATOM 3376 N N . LEU A 1 448 ? -10.536 0.498 26.646 1.00 88.62 448 LEU A N 1
ATOM 3377 C CA . LEU A 1 448 ? -10.242 0.652 25.216 1.00 88.62 448 LEU A CA 1
ATOM 3378 C C . LEU A 1 448 ? -9.392 -0.513 24.692 1.00 88.62 448 LEU A C 1
ATOM 3380 O O . LEU A 1 448 ? -9.696 -1.075 23.646 1.00 88.62 448 LEU A O 1
ATOM 3384 N N . ALA A 1 449 ? -8.372 -0.933 25.444 1.00 90.31 449 ALA A N 1
ATOM 3385 C CA . ALA A 1 449 ? -7.499 -2.035 25.049 1.00 90.31 449 ALA A CA 1
ATOM 3386 C C . ALA A 1 449 ? -8.244 -3.378 24.958 1.00 90.31 449 ALA A C 1
ATOM 3388 O O . ALA A 1 449 ? -8.044 -4.130 24.004 1.00 90.31 449 ALA A O 1
ATOM 3389 N N . ALA A 1 450 ? -9.131 -3.669 25.916 1.00 88.81 450 ALA A N 1
ATOM 3390 C CA . ALA A 1 450 ? -9.964 -4.871 25.889 1.00 88.81 450 ALA A CA 1
ATOM 3391 C C . ALA A 1 450 ? -10.920 -4.879 24.685 1.00 88.81 450 ALA A C 1
ATOM 3393 O O . ALA A 1 450 ? -11.015 -5.884 23.981 1.00 88.81 450 ALA A O 1
ATOM 3394 N N . ARG A 1 451 ? -11.578 -3.744 24.408 1.00 81.56 451 ARG A N 1
ATOM 3395 C CA . ARG A 1 451 ? -12.447 -3.579 23.233 1.00 81.56 451 ARG A CA 1
ATOM 3396 C C . ARG A 1 451 ? -11.671 -3.731 21.925 1.00 81.56 451 ARG A C 1
ATOM 3398 O O . ARG A 1 451 ? -12.090 -4.486 21.052 1.00 81.56 451 ARG A O 1
ATOM 3405 N N . ALA A 1 452 ? -10.523 -3.067 21.804 1.00 73.00 452 ALA A N 1
ATOM 3406 C CA . ALA A 1 452 ? -9.660 -3.157 20.631 1.00 73.00 452 ALA A CA 1
ATOM 3407 C C . ALA A 1 452 ? -9.212 -4.599 20.355 1.00 73.00 452 ALA A C 1
ATOM 3409 O O . ALA A 1 452 ? -9.237 -5.034 19.206 1.00 73.00 452 ALA A O 1
ATOM 3410 N N . TYR A 1 453 ? -8.846 -5.347 21.400 1.00 79.94 453 TYR A N 1
ATOM 3411 C CA . TYR A 1 453 ? -8.476 -6.751 21.264 1.00 79.94 453 TYR A CA 1
ATOM 3412 C C . TYR A 1 453 ? -9.652 -7.626 20.814 1.00 79.94 453 TYR A C 1
ATOM 3414 O O . TYR A 1 453 ? -9.510 -8.362 19.843 1.00 79.94 453 TYR A O 1
ATOM 3422 N N . ALA A 1 454 ? -10.821 -7.509 21.453 1.00 73.31 454 ALA A N 1
ATOM 3423 C CA . ALA A 1 454 ? -12.004 -8.300 21.098 1.00 73.31 454 ALA A CA 1
ATOM 3424 C C . ALA A 1 454 ? -12.451 -8.080 19.638 1.00 73.31 454 ALA A C 1
ATOM 3426 O O . ALA A 1 454 ? -12.881 -9.014 18.961 1.00 73.31 454 ALA A O 1
ATOM 3427 N N . LEU A 1 455 ? -12.316 -6.848 19.135 1.00 64.94 455 LEU A N 1
ATOM 3428 C CA . LEU A 1 455 ? -12.632 -6.511 17.747 1.00 64.94 455 LEU A CA 1
ATOM 3429 C C . LEU A 1 455 ? -11.658 -7.135 16.736 1.00 64.94 455 LEU A C 1
ATOM 3431 O O . LEU A 1 455 ? -12.077 -7.444 15.627 1.00 64.94 455 LEU A O 1
ATOM 3435 N N . GLU A 1 456 ? -10.384 -7.308 17.090 1.00 65.25 456 GLU A N 1
ATOM 3436 C CA . GLU A 1 456 ? -9.341 -7.764 16.156 1.00 65.25 456 GLU A CA 1
ATOM 3437 C C . GLU A 1 456 ? -9.021 -9.262 16.265 1.00 65.25 456 GLU A C 1
ATOM 3439 O O . GLU A 1 456 ? -8.817 -9.916 15.246 1.00 65.25 456 GLU A O 1
ATOM 3444 N N . ALA A 1 457 ? -8.952 -9.816 17.478 1.00 58.22 457 ALA A N 1
ATOM 3445 C CA . ALA A 1 457 ? -8.474 -11.179 17.725 1.00 58.22 457 ALA A CA 1
ATOM 3446 C C . ALA A 1 457 ? -9.582 -12.233 17.636 1.00 58.22 457 ALA A C 1
ATOM 3448 O O . ALA A 1 457 ? -9.377 -13.326 17.115 1.00 58.22 457 ALA A O 1
ATOM 3449 N N . GLU A 1 458 ? -10.765 -11.912 18.154 1.00 51.09 458 GLU A N 1
ATOM 3450 C CA . GLU A 1 458 ? -11.850 -12.886 18.311 1.00 51.09 458 GLU A CA 1
ATOM 3451 C C . GLU A 1 458 ? -12.833 -12.864 17.140 1.00 51.09 458 GLU A C 1
ATOM 3453 O O . GLU A 1 458 ? -13.782 -13.645 17.132 1.00 51.09 458 GLU A O 1
ATOM 3458 N N . GLY A 1 459 ? -12.618 -11.975 16.158 1.00 47.16 459 GLY A N 1
ATOM 3459 C CA . GLY A 1 459 ? -13.577 -11.734 15.086 1.00 47.16 459 GLY A CA 1
ATOM 3460 C C . GLY A 1 459 ? -14.971 -11.526 15.668 1.00 47.16 459 GLY A C 1
ATOM 3461 O O . GLY A 1 459 ? -15.865 -12.292 15.343 1.00 47.16 459 GLY A O 1
ATOM 3462 N N . ALA A 1 460 ? -15.101 -10.573 16.599 1.00 39.00 460 ALA A N 1
ATOM 3463 C CA . ALA A 1 460 ? -16.311 -10.232 17.347 1.00 39.00 460 ALA A CA 1
ATOM 3464 C C . ALA A 1 460 ? -17.315 -11.395 17.525 1.00 39.00 460 ALA A C 1
ATOM 3466 O O . ALA A 1 460 ? -18.227 -11.580 16.712 1.00 39.00 460 ALA A O 1
ATOM 3467 N N . ALA A 1 461 ? -17.257 -12.101 18.662 1.00 39.56 461 ALA A N 1
ATOM 3468 C CA . ALA A 1 461 ? -18.474 -12.727 19.182 1.00 39.56 461 ALA A CA 1
ATOM 3469 C C . ALA A 1 461 ? -19.578 -11.650 19.200 1.00 39.56 461 ALA A C 1
ATOM 3471 O O . ALA A 1 461 ? -19.280 -10.518 19.599 1.00 39.56 461 ALA A O 1
ATOM 3472 N N . PRO A 1 462 ? -20.813 -11.930 18.737 1.00 39.50 462 PRO A N 1
ATOM 3473 C CA . PRO A 1 462 ? -21.822 -10.896 18.581 1.00 39.50 462 PRO A CA 1
ATOM 3474 C C . PRO A 1 462 ? -22.179 -10.352 19.963 1.00 39.50 462 PRO A C 1
ATOM 3476 O O . PRO A 1 462 ? -22.999 -10.914 20.689 1.00 39.50 462 PRO A O 1
ATOM 3479 N N . GLY A 1 463 ? -21.538 -9.243 20.336 1.00 49.59 463 GLY A N 1
ATOM 3480 C CA . GLY A 1 463 ? -22.029 -8.366 21.381 1.00 49.59 463 GLY A CA 1
ATOM 3481 C C . GLY A 1 463 ? -23.452 -7.945 21.032 1.00 49.59 463 GLY A C 1
ATOM 3482 O O . GLY A 1 463 ? -23.892 -8.103 19.891 1.00 49.59 463 GLY A O 1
ATOM 3483 N N . ALA A 1 464 ? -24.190 -7.419 22.011 1.00 59.59 464 ALA A N 1
ATOM 3484 C CA . ALA A 1 464 ? -25.514 -6.876 21.740 1.00 59.59 464 ALA A CA 1
ATOM 3485 C C . ALA A 1 464 ? -25.428 -5.950 20.518 1.00 59.59 464 ALA A C 1
ATOM 3487 O O . ALA A 1 464 ? -24.663 -4.984 20.514 1.00 59.59 464 ALA A O 1
ATOM 3488 N N . THR A 1 465 ? -26.148 -6.297 19.457 1.00 69.50 465 THR A N 1
ATOM 3489 C CA . THR A 1 465 ? -26.261 -5.470 18.267 1.00 69.50 465 THR A CA 1
ATOM 3490 C C . THR A 1 465 ? -27.537 -4.656 18.369 1.00 69.50 465 THR A C 1
ATOM 3492 O O . THR A 1 465 ? -28.534 -5.085 18.955 1.00 69.50 465 THR A O 1
ATOM 3495 N N . ARG A 1 466 ? -27.510 -3.448 17.814 1.00 87.38 466 ARG A N 1
ATOM 3496 C CA . ARG A 1 466 ? -28.710 -2.632 17.643 1.00 87.38 466 ARG A CA 1
ATOM 3497 C C . ARG A 1 466 ? -29.000 -2.474 16.162 1.00 87.38 466 ARG A C 1
ATOM 3499 O O . ARG A 1 466 ? -28.091 -2.219 15.372 1.00 87.38 466 ARG A O 1
ATOM 3506 N N . ALA A 1 467 ? -30.272 -2.587 15.805 1.00 91.25 467 ALA A N 1
ATOM 3507 C CA . ALA A 1 467 ? -30.737 -2.301 14.461 1.00 91.25 467 ALA A CA 1
ATOM 3508 C C . ALA A 1 467 ? -30.654 -0.788 14.203 1.00 91.25 467 ALA A C 1
ATOM 3510 O O . ALA A 1 467 ? -31.253 0.015 14.923 1.00 91.25 467 ALA A O 1
ATOM 3511 N N . VAL A 1 468 ? -29.901 -0.394 13.179 1.00 93.25 468 VAL A N 1
ATOM 3512 C CA . VAL A 1 468 ? -29.770 0.997 12.737 1.00 93.25 468 VAL A CA 1
ATOM 3513 C C . VAL A 1 468 ? -30.458 1.144 11.387 1.00 93.25 468 VAL A C 1
ATOM 3515 O O . VAL A 1 468 ? -30.093 0.423 10.455 1.00 93.25 468 VAL A O 1
ATOM 3518 N N . PRO A 1 469 ? -31.441 2.052 11.248 1.00 94.69 469 PRO A N 1
ATOM 3519 C CA . PRO A 1 469 ? -32.119 2.256 9.976 1.00 94.69 469 PRO A CA 1
ATOM 3520 C C . PRO A 1 469 ? -31.146 2.834 8.942 1.00 94.69 469 PRO A C 1
ATOM 3522 O O . PRO A 1 469 ? -30.431 3.798 9.212 1.00 94.69 469 PRO A O 1
ATOM 3525 N N . VAL A 1 470 ? -31.138 2.243 7.748 1.00 93.31 470 VAL A N 1
ATOM 3526 C CA . VAL A 1 470 ? -30.256 2.628 6.636 1.00 93.31 470 VAL A CA 1
ATOM 3527 C C . VAL A 1 470 ? -31.015 3.482 5.619 1.00 93.31 470 VAL A C 1
ATOM 3529 O O . VAL A 1 470 ? -30.654 4.633 5.374 1.00 93.31 470 VAL A O 1
ATOM 3532 N N . ALA A 1 471 ? -32.054 2.909 5.009 1.00 92.50 471 ALA A N 1
ATOM 3533 C CA . ALA A 1 471 ? -32.910 3.525 3.993 1.00 92.50 471 ALA A CA 1
ATOM 3534 C C . ALA A 1 471 ? -34.149 2.645 3.754 1.00 92.50 471 ALA A C 1
ATOM 3536 O O . ALA A 1 471 ? -34.159 1.480 4.160 1.00 92.50 471 ALA A O 1
ATOM 3537 N N . ALA A 1 472 ? -35.165 3.166 3.062 1.00 95.31 472 ALA A N 1
ATOM 3538 C CA . ALA A 1 472 ? -36.201 2.300 2.513 1.00 95.31 472 ALA A CA 1
ATOM 3539 C C . ALA A 1 472 ? -35.573 1.357 1.473 1.00 95.31 472 ALA A C 1
ATOM 3541 O O . ALA A 1 472 ? -34.706 1.762 0.698 1.00 95.31 472 ALA A O 1
ATOM 3542 N N . ALA A 1 473 ? -36.016 0.102 1.424 1.00 94.69 473 ALA A N 1
ATOM 3543 C CA . ALA A 1 473 ? -35.506 -0.896 0.483 1.00 94.69 473 ALA A CA 1
ATOM 3544 C C . ALA A 1 473 ? -35.707 -0.457 -0.977 1.00 94.69 473 ALA A C 1
ATOM 3546 O O . ALA A 1 473 ? -34.865 -0.720 -1.829 1.00 94.69 473 ALA A O 1
ATOM 3547 N N . ALA A 1 474 ? -36.788 0.280 -1.253 1.00 93.94 474 ALA A N 1
ATOM 3548 C CA . ALA A 1 474 ? -37.059 0.857 -2.567 1.00 93.94 474 ALA A CA 1
ATOM 3549 C C . ALA A 1 474 ? -36.033 1.926 -2.997 1.00 93.94 474 ALA A C 1
ATOM 3551 O O . ALA A 1 474 ? -35.856 2.142 -4.195 1.00 93.94 474 ALA A O 1
ATOM 3552 N N . ASP A 1 475 ? -35.338 2.562 -2.047 1.00 92.50 475 ASP A N 1
ATOM 3553 C CA . ASP A 1 475 ? -34.335 3.601 -2.315 1.00 92.50 475 ASP A CA 1
ATOM 3554 C C . ASP A 1 475 ? -32.936 3.026 -2.594 1.00 92.50 475 ASP A C 1
ATOM 3556 O O . ASP A 1 475 ? -32.021 3.772 -2.955 1.00 92.50 475 ASP A O 1
ATOM 3560 N N . VAL A 1 476 ? -32.748 1.711 -2.426 1.00 93.00 476 VAL A N 1
ATOM 3561 C CA . VAL A 1 476 ? -31.504 0.999 -2.758 1.00 93.00 476 VAL A CA 1
ATOM 3562 C C . VAL A 1 476 ? -31.854 -0.184 -3.673 1.00 93.00 476 VAL A C 1
ATOM 3564 O O . VAL A 1 476 ? -32.034 -1.312 -3.206 1.00 93.00 476 VAL A O 1
ATOM 3567 N N . PRO A 1 477 ? -32.013 0.069 -4.985 1.00 90.75 477 PRO A N 1
ATOM 3568 C CA . PRO A 1 477 ? -32.326 -0.967 -5.964 1.00 90.75 477 PRO A CA 1
ATOM 3569 C C . PRO A 1 477 ? -31.286 -2.093 -6.016 1.00 90.75 477 PRO A C 1
ATOM 3571 O O . PRO A 1 477 ? -30.168 -1.971 -5.527 1.00 90.75 477 PRO A O 1
ATOM 3574 N N . GLU A 1 478 ? -31.657 -3.196 -6.654 1.00 92.44 478 GLU A N 1
ATOM 3575 C CA . GLU A 1 478 ? -30.741 -4.295 -6.969 1.00 92.44 478 GLU A CA 1
ATOM 3576 C C . GLU A 1 478 ? -29.499 -3.780 -7.728 1.00 92.44 478 GLU A C 1
ATOM 3578 O O . GLU A 1 478 ? -29.628 -3.041 -8.706 1.00 92.44 478 GLU A O 1
ATOM 3583 N N . GLY A 1 479 ? -28.300 -4.155 -7.274 1.00 84.31 479 GLY A N 1
ATOM 3584 C CA . GLY A 1 479 ? -27.017 -3.675 -7.802 1.00 84.31 479 GLY A CA 1
ATOM 3585 C C . GLY A 1 479 ? -26.480 -2.399 -7.141 1.00 84.31 479 GLY A C 1
ATOM 3586 O O . GLY A 1 479 ? -25.328 -2.028 -7.379 1.00 84.31 479 GLY A O 1
ATOM 3587 N N . GLU A 1 480 ? -27.276 -1.729 -6.305 1.00 88.94 480 GLU A N 1
ATOM 3588 C CA . GLU A 1 480 ? -26.903 -0.477 -5.645 1.00 88.94 480 GLU A CA 1
ATOM 3589 C C . GLU A 1 480 ? -26.428 -0.681 -4.203 1.00 88.94 480 GLU A C 1
ATOM 3591 O O . GLU A 1 480 ? -26.465 -1.767 -3.615 1.00 88.94 480 GLU A O 1
ATOM 3596 N N . ARG A 1 481 ? -25.941 0.416 -3.619 1.00 94.31 481 ARG A N 1
ATOM 3597 C CA . ARG A 1 481 ? -25.480 0.452 -2.232 1.00 94.31 481 ARG A CA 1
ATOM 3598 C C . ARG A 1 481 ? -25.798 1.766 -1.538 1.00 94.31 481 ARG A C 1
ATOM 3600 O O . ARG A 1 481 ? -25.903 2.821 -2.163 1.00 94.31 481 ARG A O 1
ATOM 3607 N N . ARG A 1 482 ? -25.842 1.719 -0.211 1.00 92.25 482 ARG A N 1
ATOM 3608 C CA . ARG A 1 482 ? -25.938 2.883 0.671 1.00 92.25 482 ARG A CA 1
ATOM 3609 C C . ARG A 1 482 ? -24.756 2.906 1.627 1.00 92.25 482 ARG A C 1
ATOM 3611 O O . ARG A 1 482 ? -24.339 1.871 2.132 1.00 92.25 482 ARG A O 1
ATOM 3618 N N . LEU A 1 483 ? -24.225 4.095 1.883 1.00 82.31 483 LEU A N 1
ATOM 3619 C CA . LEU A 1 483 ? -23.226 4.295 2.925 1.00 82.31 483 LEU A CA 1
ATOM 3620 C C . LEU A 1 483 ? -23.913 4.808 4.182 1.00 82.31 483 LEU A C 1
ATOM 3622 O O . LEU A 1 483 ? -24.764 5.697 4.109 1.00 82.31 483 LEU A O 1
ATOM 3626 N N . LEU A 1 484 ? -23.509 4.256 5.314 1.00 82.12 484 LEU A N 1
ATOM 3627 C CA . LEU A 1 484 ? -23.927 4.679 6.636 1.00 82.12 484 LEU A CA 1
ATOM 3628 C C . LEU A 1 484 ? -22.679 5.035 7.439 1.00 82.12 484 LEU A C 1
ATOM 3630 O O . LEU A 1 484 ? -21.692 4.300 7.417 1.00 82.12 484 LEU A O 1
ATOM 3634 N N . THR A 1 485 ? -22.751 6.141 8.171 1.00 72.25 485 THR A N 1
ATOM 3635 C CA . THR A 1 485 ? -21.823 6.414 9.266 1.00 72.25 485 THR A CA 1
ATOM 3636 C C . THR A 1 485 ? -22.617 6.392 10.561 1.00 72.25 485 THR A C 1
ATOM 3638 O O . THR A 1 485 ? -23.579 7.146 10.698 1.00 72.25 485 THR A O 1
ATOM 3641 N N . VAL A 1 486 ? -22.238 5.523 11.492 1.00 72.19 486 VAL A N 1
ATOM 3642 C CA . VAL A 1 486 ? -22.888 5.382 12.799 1.00 72.19 486 VAL A CA 1
ATOM 3643 C C . VAL A 1 486 ? -21.830 5.085 13.849 1.00 72.19 486 VAL A C 1
ATOM 3645 O O . VAL A 1 486 ? -20.992 4.221 13.632 1.00 72.19 486 VAL A O 1
ATOM 3648 N N . ASP A 1 487 ? -21.835 5.829 14.955 1.00 62.38 487 ASP A N 1
ATOM 3649 C CA . ASP A 1 487 ? -20.896 5.657 16.075 1.00 62.38 487 ASP A CA 1
ATOM 3650 C C . ASP A 1 487 ? -19.420 5.568 15.618 1.00 62.38 487 ASP A C 1
ATOM 3652 O O . ASP A 1 487 ? -18.668 4.694 16.033 1.00 62.38 487 ASP A O 1
ATOM 3656 N N . GLY A 1 488 ? -19.023 6.417 14.659 1.00 50.31 488 GLY A N 1
ATOM 3657 C CA . GLY A 1 488 ? -17.671 6.426 14.076 1.00 50.31 488 GLY A CA 1
ATOM 3658 C C . GLY A 1 488 ? -17.373 5.297 13.073 1.00 50.31 488 GLY A C 1
ATOM 3659 O O . GLY A 1 488 ? -16.388 5.373 12.336 1.00 50.31 488 GLY A O 1
ATOM 3660 N N . LEU A 1 489 ? -18.234 4.282 12.959 1.00 60.25 489 LEU A N 1
ATOM 3661 C CA . LEU A 1 489 ? -18.131 3.234 11.945 1.00 60.25 489 LEU A CA 1
ATOM 3662 C C . LEU A 1 489 ? -18.657 3.738 10.604 1.00 60.25 489 LEU A C 1
ATOM 3664 O O . LEU A 1 489 ? -19.801 4.174 10.496 1.00 60.25 489 LEU A O 1
ATOM 3668 N N . SER A 1 490 ? -17.843 3.613 9.556 1.00 72.94 490 SER A N 1
ATOM 3669 C CA . SER A 1 490 ? -18.305 3.750 8.175 1.00 72.94 490 SER A CA 1
ATOM 3670 C C . SER A 1 490 ? -18.604 2.367 7.602 1.00 72.94 490 SER A C 1
ATOM 3672 O O . SER A 1 490 ? -17.737 1.491 7.612 1.00 72.94 490 SER A O 1
ATOM 3674 N N . ILE A 1 491 ? -19.822 2.169 7.101 1.00 86.81 491 ILE A N 1
ATOM 3675 C CA . ILE A 1 491 ? -20.345 0.885 6.624 1.00 86.81 491 ILE A CA 1
ATOM 3676 C C . ILE A 1 491 ? -20.947 1.078 5.231 1.00 86.81 491 ILE A C 1
ATOM 3678 O O . ILE A 1 491 ? -21.648 2.059 4.975 1.00 86.81 491 ILE A O 1
ATOM 3682 N N . GLY A 1 492 ? -20.676 0.141 4.325 1.00 92.44 492 GLY A N 1
ATOM 3683 C CA . GLY A 1 492 ? -21.402 0.018 3.065 1.00 92.44 492 GLY A CA 1
ATOM 3684 C C . GLY A 1 492 ? -22.432 -1.093 3.144 1.00 92.44 492 GLY A C 1
ATOM 3685 O O . GLY A 1 492 ? -22.076 -2.204 3.515 1.00 92.44 492 GLY A O 1
ATOM 3686 N N . VAL A 1 493 ? -23.676 -0.790 2.778 1.00 97.00 493 VAL A N 1
ATOM 3687 C CA . VAL A 1 493 ? -24.801 -1.729 2.697 1.00 97.00 493 VAL A CA 1
ATOM 3688 C C . VAL A 1 493 ? -25.159 -1.920 1.227 1.00 97.00 493 VAL A C 1
ATOM 3690 O O . VAL A 1 493 ? -25.400 -0.939 0.529 1.00 97.00 493 VAL A O 1
ATOM 3693 N N . PHE A 1 494 ? -25.180 -3.157 0.754 1.00 97.19 494 PHE A N 1
ATOM 3694 C CA . PHE A 1 494 ? -25.281 -3.549 -0.649 1.00 97.19 494 PHE A CA 1
ATOM 3695 C C . PHE A 1 494 ? -26.530 -4.404 -0.860 1.00 97.19 494 PHE A C 1
ATOM 3697 O O . PHE A 1 494 ? -26.783 -5.305 -0.060 1.00 97.19 494 PHE A O 1
ATOM 3704 N N . HIS A 1 495 ? -27.269 -4.153 -1.940 1.00 96.75 495 HIS A N 1
ATOM 3705 C CA . HIS A 1 495 ? -28.393 -4.985 -2.370 1.00 96.75 495 HIS A CA 1
ATOM 3706 C C . HIS A 1 495 ? -27.992 -5.727 -3.644 1.00 96.75 495 HIS A C 1
ATOM 3708 O O . HIS A 1 495 ? -27.819 -5.105 -4.690 1.00 96.75 495 HIS A O 1
ATOM 3714 N N . LEU A 1 496 ? -27.750 -7.034 -3.537 1.00 93.12 496 LEU A N 1
ATOM 3715 C CA . LEU A 1 496 ? -27.174 -7.851 -4.604 1.00 93.12 496 LEU A CA 1
ATOM 3716 C C . LEU A 1 496 ? -27.810 -9.239 -4.650 1.00 93.12 496 LEU A C 1
ATOM 3718 O O . LEU A 1 496 ? -27.937 -9.912 -3.631 1.00 93.12 496 LEU A O 1
ATOM 3722 N N . ALA A 1 497 ? -28.147 -9.687 -5.852 1.00 87.25 497 ALA A N 1
ATOM 3723 C CA . ALA A 1 497 ? -28.854 -10.919 -6.167 1.00 87.25 497 ALA A CA 1
ATOM 3724 C C . ALA A 1 497 ? -30.095 -11.169 -5.283 1.00 87.25 497 ALA A C 1
ATOM 3726 O O . ALA A 1 497 ? -30.360 -12.306 -4.891 1.00 87.25 497 ALA A O 1
ATOM 3727 N N . GLY A 1 498 ? -30.854 -10.118 -4.954 1.00 87.19 498 GLY A N 1
ATOM 3728 C CA . GLY A 1 498 ? -32.024 -10.186 -4.072 1.00 87.19 498 GLY A CA 1
ATOM 3729 C C . GLY A 1 498 ? -31.701 -10.375 -2.584 1.00 87.19 498 GLY A C 1
ATOM 3730 O O . GLY A 1 498 ? -32.606 -10.639 -1.791 1.00 87.19 498 GLY A O 1
ATOM 3731 N N . ALA A 1 499 ? -30.431 -10.251 -2.195 1.00 94.25 499 ALA A N 1
ATOM 3732 C CA . ALA A 1 499 ? -29.948 -10.348 -0.823 1.00 94.25 499 ALA A CA 1
ATOM 3733 C C . ALA A 1 499 ? -29.250 -9.054 -0.379 1.00 94.25 499 ALA A C 1
ATOM 3735 O O . ALA A 1 499 ? -28.842 -8.225 -1.193 1.00 94.25 499 ALA A O 1
ATOM 3736 N N . TRP A 1 500 ? -29.112 -8.881 0.935 1.00 96.94 500 TRP A N 1
ATOM 3737 C CA . TRP A 1 500 ? -28.513 -7.691 1.531 1.00 96.94 500 TRP A CA 1
ATOM 3738 C C . TRP A 1 500 ? -27.232 -8.036 2.275 1.00 96.94 500 TRP A C 1
ATOM 3740 O O . TRP A 1 500 ? -27.203 -8.968 3.077 1.00 96.94 500 TRP A O 1
ATOM 3750 N N . TYR A 1 501 ? -26.189 -7.250 2.033 1.00 96.94 501 TYR A N 1
ATOM 3751 C CA . TYR A 1 501 ? -24.865 -7.445 2.618 1.00 96.94 501 TYR A CA 1
ATOM 3752 C C . TYR A 1 501 ? -24.351 -6.136 3.194 1.00 96.94 501 TYR A C 1
ATOM 3754 O O . TYR A 1 501 ? -24.639 -5.069 2.655 1.00 96.94 501 TYR A O 1
ATOM 3762 N N . ALA A 1 502 ? -23.562 -6.194 4.261 1.00 96.06 502 ALA A N 1
ATOM 3763 C CA . ALA A 1 502 ? -22.900 -5.011 4.781 1.00 96.06 502 ALA A CA 1
ATOM 3764 C C . ALA A 1 502 ? -21.467 -5.315 5.207 1.00 96.06 502 ALA A C 1
ATOM 3766 O O . ALA A 1 502 ? -21.214 -6.303 5.893 1.00 96.06 502 ALA A O 1
ATOM 3767 N N . ILE A 1 503 ? -20.542 -4.436 4.818 1.00 93.88 503 ILE A N 1
ATOM 3768 C CA . ILE A 1 503 ? -19.119 -4.518 5.168 1.00 93.88 503 ILE A CA 1
ATOM 3769 C C . ILE A 1 503 ? -18.599 -3.177 5.670 1.00 93.88 503 ILE A C 1
ATOM 3771 O O . ILE A 1 503 ? -19.117 -2.108 5.319 1.00 93.88 503 ILE A O 1
ATOM 3775 N N . ARG A 1 504 ? -17.517 -3.218 6.444 1.00 83.44 504 ARG A N 1
ATOM 3776 C CA . ARG A 1 504 ? -16.806 -2.012 6.863 1.00 83.44 504 ARG A CA 1
ATOM 3777 C C . ARG A 1 504 ? -16.220 -1.284 5.658 1.00 83.44 504 ARG A C 1
ATOM 3779 O O . ARG A 1 504 ? -15.528 -1.855 4.820 1.00 83.44 504 ARG A O 1
ATOM 3786 N N . ASN A 1 505 ? -16.457 0.019 5.593 1.00 81.19 505 ASN A N 1
ATOM 3787 C CA . ASN A 1 505 ? -15.967 0.907 4.544 1.00 81.19 505 ASN A CA 1
ATOM 3788 C C . ASN A 1 505 ? -14.533 1.395 4.843 1.00 81.19 505 ASN A C 1
ATOM 3790 O O . ASN A 1 505 ? -14.243 2.587 4.766 1.00 81.19 505 ASN A O 1
ATOM 3794 N N . LEU A 1 506 ? -13.640 0.474 5.216 1.00 62.94 506 LEU A N 1
ATOM 3795 C CA . LEU A 1 506 ? -12.256 0.774 5.580 1.00 62.94 506 LEU A CA 1
ATOM 3796 C C . LEU A 1 506 ? -11.319 -0.324 5.064 1.00 62.94 506 LEU A C 1
ATOM 3798 O O . LEU A 1 506 ? -11.210 -1.391 5.650 1.00 62.94 506 LEU A O 1
ATOM 3802 N N . CYS A 1 507 ? -10.644 -0.072 3.947 1.00 73.69 507 CYS A N 1
ATOM 3803 C CA . CYS A 1 507 ? -9.740 -1.025 3.310 1.00 73.69 507 CYS A CA 1
ATOM 3804 C C . CYS A 1 507 ? -8.557 -1.364 4.228 1.00 73.69 507 CYS A C 1
ATOM 3806 O O . CYS A 1 507 ? -7.834 -0.457 4.635 1.00 73.69 507 CYS A O 1
ATOM 3808 N N . LEU A 1 508 ? -8.288 -2.653 4.453 1.00 56.91 508 LEU A N 1
ATOM 3809 C CA . LEU A 1 508 ? -7.187 -3.119 5.310 1.00 56.91 508 LEU A CA 1
ATOM 3810 C C . LEU A 1 508 ? -5.789 -2.738 4.803 1.00 56.91 508 LEU A C 1
ATOM 3812 O O . LEU A 1 508 ? -4.834 -2.773 5.567 1.00 56.91 508 LEU A O 1
ATOM 3816 N N . HIS A 1 509 ? -5.654 -2.332 3.537 1.00 52.69 509 HIS A N 1
ATOM 3817 C CA . HIS A 1 509 ? -4.371 -1.882 3.000 1.00 52.69 509 HIS A CA 1
ATOM 3818 C C . HIS A 1 509 ? -3.931 -0.518 3.567 1.00 52.69 509 HIS A C 1
ATOM 3820 O O . HIS A 1 509 ? -2.855 -0.406 4.140 1.00 52.69 509 HIS A O 1
ATOM 3826 N N . ARG A 1 510 ? -4.738 0.538 3.384 1.00 54.22 510 ARG A N 1
ATOM 3827 C CA . ARG A 1 510 ? -4.412 1.919 3.814 1.00 54.22 510 ARG A CA 1
ATOM 3828 C C . ARG A 1 510 ? -5.652 2.704 4.236 1.00 54.22 510 ARG A C 1
ATOM 3830 O O . ARG A 1 510 ? -5.794 3.866 3.885 1.00 54.22 510 ARG A O 1
ATOM 3837 N N . ALA A 1 511 ? -6.606 2.044 4.885 1.00 51.59 511 ALA A N 1
ATOM 3838 C CA . ALA A 1 511 ? -7.837 2.658 5.384 1.00 51.59 511 ALA A CA 1
ATOM 3839 C C . ALA A 1 511 ? -8.713 3.365 4.322 1.00 51.59 511 ALA A C 1
ATOM 3841 O O . ALA A 1 511 ? -9.558 4.194 4.643 1.00 51.59 511 ALA A O 1
ATOM 3842 N N . GLY A 1 512 ? -8.545 3.032 3.038 1.00 47.72 512 GLY A N 1
ATOM 3843 C CA . GLY A 1 512 ? -9.321 3.651 1.961 1.00 47.72 512 GLY A CA 1
ATOM 3844 C C . GLY A 1 512 ? -10.816 3.304 2.015 1.00 47.72 512 GLY A C 1
ATOM 3845 O O . GLY A 1 512 ? -11.165 2.217 2.476 1.00 47.72 512 GLY A O 1
ATOM 3846 N N . PRO A 1 513 ? -11.709 4.169 1.499 1.00 63.06 513 PRO A N 1
ATOM 3847 C CA . PRO A 1 513 ? -13.159 4.016 1.595 1.00 63.06 513 PRO A CA 1
ATOM 3848 C C . PRO A 1 513 ? -13.665 2.956 0.608 1.00 63.06 513 PRO A C 1
ATOM 3850 O O . PRO A 1 513 ? -14.239 3.263 -0.439 1.00 63.06 513 PRO A O 1
ATOM 3853 N N . VAL A 1 514 ? -13.408 1.686 0.912 1.00 75.25 514 VAL A N 1
ATOM 3854 C CA . VAL A 1 514 ? -13.612 0.556 -0.001 1.00 75.25 514 VAL A CA 1
ATOM 3855 C C . VAL A 1 514 ? -15.035 0.456 -0.546 1.00 75.25 514 VAL A C 1
ATOM 3857 O O . VAL A 1 514 ? -15.203 0.257 -1.745 1.00 75.25 514 VAL A O 1
ATOM 3860 N N . ALA A 1 515 ? -16.054 0.699 0.276 1.00 85.19 515 ALA A N 1
ATOM 3861 C CA . ALA A 1 515 ? -17.454 0.643 -0.126 1.00 85.19 515 ALA A CA 1
ATOM 3862 C C . ALA A 1 515 ? -17.888 1.814 -1.024 1.00 85.19 515 ALA A C 1
ATOM 3864 O O . ALA A 1 515 ? -18.988 1.800 -1.565 1.00 85.19 515 ALA A O 1
ATOM 3865 N N . THR A 1 516 ? -17.045 2.828 -1.239 1.00 72.50 516 THR A N 1
ATOM 3866 C CA . THR A 1 516 ? -17.275 3.832 -2.299 1.00 72.50 516 THR A CA 1
ATOM 3867 C C . THR A 1 516 ? -16.790 3.357 -3.670 1.00 72.50 516 THR A C 1
ATOM 3869 O O . THR A 1 516 ? -17.130 3.971 -4.679 1.00 72.50 516 THR A O 1
ATOM 3872 N N . GLY A 1 517 ? -16.028 2.264 -3.700 1.00 68.50 517 GLY A N 1
ATOM 3873 C CA . GLY A 1 517 ? -15.322 1.737 -4.855 1.00 68.50 517 GLY A CA 1
ATOM 3874 C C . GLY A 1 517 ? -16.190 1.124 -5.952 1.00 68.50 517 GLY A C 1
ATOM 3875 O O . GLY A 1 517 ? -17.415 1.070 -5.863 1.00 68.50 517 GLY A O 1
ATOM 3876 N N . ALA A 1 518 ? -15.548 0.666 -7.025 1.00 75.31 518 ALA A N 1
ATOM 3877 C CA . ALA A 1 518 ? -16.254 -0.017 -8.107 1.00 75.31 518 ALA A CA 1
ATOM 3878 C C . ALA A 1 518 ? -16.806 -1.358 -7.600 1.00 75.31 518 ALA A C 1
ATOM 3880 O O . ALA A 1 518 ? -16.076 -2.097 -6.944 1.00 75.31 518 ALA A O 1
ATOM 3881 N N . LEU A 1 519 ? -18.071 -1.654 -7.901 1.00 82.00 519 LEU A N 1
ATOM 3882 C CA . LEU A 1 519 ? -18.755 -2.888 -7.517 1.00 82.00 519 LEU A CA 1
ATOM 3883 C C . LEU A 1 519 ? -19.082 -3.685 -8.782 1.00 82.00 519 LEU A C 1
ATOM 3885 O O . LEU A 1 519 ? -19.724 -3.145 -9.680 1.00 82.00 519 LEU A O 1
ATOM 3889 N N . VAL A 1 520 ? -18.630 -4.936 -8.853 1.00 78.19 520 VAL A N 1
ATOM 3890 C CA . VAL A 1 520 ? -18.904 -5.859 -9.963 1.00 78.19 520 VAL A CA 1
ATOM 3891 C C . VAL A 1 520 ? -19.300 -7.213 -9.389 1.00 78.19 520 VAL A C 1
ATOM 3893 O O . VAL A 1 520 ? -18.503 -7.874 -8.722 1.00 78.19 520 VAL A O 1
ATOM 3896 N N . GLY A 1 521 ? -20.547 -7.623 -9.627 1.00 86.50 521 GLY A N 1
ATOM 3897 C CA . GLY A 1 521 ? -21.133 -8.763 -8.924 1.00 86.50 521 GLY A CA 1
ATOM 3898 C C . GLY A 1 521 ? -21.064 -8.546 -7.411 1.00 86.50 521 GLY A C 1
ATOM 3899 O O . GLY A 1 521 ? -21.515 -7.520 -6.911 1.00 86.50 521 GLY A O 1
ATOM 3900 N N . THR A 1 522 ? -20.443 -9.478 -6.690 1.00 89.06 522 THR A N 1
ATOM 3901 C CA . THR A 1 522 ? -20.203 -9.382 -5.241 1.00 89.06 522 THR A CA 1
ATOM 3902 C C . THR A 1 522 ? -18.882 -8.705 -4.876 1.00 89.06 522 THR A C 1
ATOM 3904 O O . THR A 1 522 ? -18.545 -8.614 -3.703 1.00 89.06 522 THR A O 1
ATOM 3907 N N . HIS A 1 523 ? -18.103 -8.220 -5.841 1.00 87.75 523 HIS A N 1
ATOM 3908 C CA . HIS A 1 523 ? -16.747 -7.746 -5.589 1.00 87.75 523 HIS A CA 1
ATOM 3909 C C . HIS A 1 523 ? -16.672 -6.229 -5.595 1.00 87.75 523 HIS A C 1
ATOM 3911 O O . HIS A 1 523 ? -16.935 -5.592 -6.615 1.00 87.75 523 HIS A O 1
ATOM 3917 N N . VAL A 1 524 ? -16.261 -5.651 -4.469 1.00 87.38 524 VAL A N 1
ATOM 3918 C CA . VAL A 1 524 ? -16.023 -4.218 -4.340 1.00 87.38 524 VAL A CA 1
ATOM 3919 C C . VAL A 1 524 ? -14.529 -3.923 -4.293 1.00 87.38 524 VAL A C 1
ATOM 3921 O O . VAL A 1 524 ? -13.779 -4.463 -3.480 1.00 87.38 524 VAL A O 1
ATOM 3924 N N . GLN A 1 525 ? -14.074 -3.050 -5.184 1.00 78.44 525 GLN A N 1
ATOM 3925 C CA . GLN A 1 525 ? -12.676 -2.667 -5.282 1.00 78.44 525 GLN A CA 1
ATOM 3926 C C . GLN A 1 525 ? -12.427 -1.300 -4.667 1.00 78.44 525 GLN A C 1
ATOM 3928 O O . GLN A 1 525 ? -12.938 -0.290 -5.152 1.00 78.44 525 GLN A O 1
ATOM 3933 N N . CYS A 1 526 ? -11.549 -1.259 -3.666 1.00 73.38 526 CYS A N 1
ATOM 3934 C CA . CYS A 1 526 ? -11.129 -0.032 -3.017 1.00 73.38 526 CYS A CA 1
ATOM 3935 C C . CYS A 1 526 ? -10.585 0.973 -4.042 1.00 73.38 526 CYS A C 1
ATOM 3937 O O . CYS A 1 526 ? -9.679 0.635 -4.812 1.00 73.38 526 CYS A O 1
ATOM 3939 N N . PRO A 1 527 ? -11.097 2.215 -4.040 1.00 45.38 527 PRO A N 1
ATOM 3940 C CA . PRO A 1 527 ? -10.727 3.207 -5.039 1.00 45.38 527 PRO A CA 1
ATOM 3941 C C . PRO A 1 527 ? -9.312 3.758 -4.849 1.00 45.38 527 PRO A C 1
ATOM 3943 O O . PRO A 1 527 ? -8.811 4.423 -5.740 1.00 45.38 527 PRO A O 1
ATOM 3946 N N . TRP A 1 528 ? -8.664 3.523 -3.708 1.00 51.06 528 TRP A N 1
ATOM 3947 C CA . TRP A 1 528 ? -7.307 4.027 -3.504 1.00 51.06 528 TRP A CA 1
ATOM 3948 C C . TRP A 1 528 ? -6.277 3.116 -4.159 1.00 51.06 528 TRP A C 1
ATOM 3950 O O . TRP A 1 528 ? -5.594 3.529 -5.072 1.00 51.06 528 TRP A O 1
ATOM 3960 N N . HIS A 1 529 ? -6.210 1.848 -3.754 1.00 53.22 529 HIS A N 1
ATOM 3961 C CA . HIS A 1 529 ? -5.081 0.984 -4.126 1.00 53.22 529 HIS A CA 1
ATOM 3962 C C . HIS A 1 529 ? -5.509 -0.326 -4.800 1.00 53.22 529 HIS A C 1
ATOM 3964 O O . HIS A 1 529 ? -4.731 -1.270 -4.879 1.00 53.22 529 HIS A O 1
ATOM 3970 N N . GLY A 1 530 ? -6.773 -0.435 -5.223 1.00 52.50 530 GLY A N 1
ATOM 3971 C CA . GLY A 1 530 ? -7.247 -1.573 -6.016 1.00 52.50 530 GLY A CA 1
ATOM 3972 C C . GLY A 1 530 ? -7.474 -2.884 -5.252 1.00 52.50 530 GLY A C 1
ATOM 3973 O O . GLY A 1 530 ? -7.846 -3.884 -5.870 1.00 52.50 530 GLY A O 1
ATOM 3974 N N . TYR A 1 531 ? -7.320 -2.893 -3.926 1.00 67.19 531 TYR A N 1
ATOM 3975 C CA . TYR A 1 531 ? -7.674 -4.046 -3.093 1.00 67.19 531 TYR A CA 1
ATOM 3976 C C . TYR A 1 531 ? -9.158 -4.360 -3.250 1.00 67.19 531 TYR A C 1
ATOM 3978 O O . TYR A 1 531 ? -10.003 -3.482 -3.066 1.00 67.19 531 TYR A O 1
ATOM 3986 N N . THR A 1 532 ? -9.455 -5.597 -3.627 1.00 76.88 532 THR A N 1
ATOM 3987 C CA . THR A 1 532 ? -10.807 -6.037 -3.970 1.00 76.88 532 THR A CA 1
ATOM 3988 C C . THR A 1 532 ? -11.297 -7.005 -2.921 1.00 76.88 532 THR A C 1
ATOM 3990 O O . THR A 1 532 ? -10.558 -7.910 -2.545 1.00 76.88 532 THR A O 1
ATOM 3993 N N . TYR A 1 533 ? -12.529 -6.811 -2.472 1.00 86.50 533 TYR A N 1
ATOM 3994 C CA . TYR A 1 533 ? -13.146 -7.596 -1.418 1.00 86.50 533 TYR A CA 1
ATOM 3995 C C . TYR A 1 533 ? -14.467 -8.170 -1.910 1.00 86.50 533 TYR A C 1
ATOM 3997 O O . TYR A 1 533 ? -15.218 -7.482 -2.600 1.00 86.50 533 TYR A O 1
ATOM 4005 N N . ASP A 1 534 ? -14.757 -9.413 -1.552 1.00 89.56 534 ASP A N 1
ATOM 4006 C CA . ASP A 1 534 ? -16.089 -9.986 -1.705 1.00 89.56 534 ASP A CA 1
ATOM 4007 C C . ASP A 1 534 ? -16.996 -9.409 -0.607 1.00 89.56 534 ASP A C 1
ATOM 4009 O O . ASP A 1 534 ? -16.734 -9.607 0.575 1.00 89.56 534 ASP A O 1
ATOM 4013 N N . VAL A 1 535 ? -18.055 -8.682 -0.964 1.00 93.38 535 VAL A N 1
ATOM 4014 C CA . VAL A 1 535 ? -18.965 -8.034 -0.003 1.00 93.38 535 VAL A CA 1
ATOM 4015 C C . VAL A 1 535 ? -19.818 -9.024 0.786 1.00 93.38 535 VAL A C 1
ATOM 4017 O O . VAL A 1 535 ? -20.359 -8.654 1.824 1.00 93.38 535 VAL A O 1
ATOM 4020 N N . THR A 1 536 ? -19.947 -10.269 0.319 1.00 91.69 536 THR A N 1
ATOM 4021 C CA . THR A 1 536 ? -20.735 -11.306 1.003 1.00 91.69 536 THR A CA 1
ATOM 4022 C C . THR A 1 536 ? -19.983 -11.923 2.175 1.00 91.69 536 THR A C 1
ATOM 4024 O O . THR A 1 536 ? -20.599 -12.415 3.116 1.00 91.69 536 THR A O 1
ATOM 4027 N N . THR A 1 537 ? -18.649 -11.880 2.132 1.00 84.25 537 THR A N 1
ATOM 4028 C CA . THR A 1 537 ? -17.783 -12.469 3.160 1.00 84.25 537 THR A CA 1
ATOM 4029 C C . THR A 1 537 ? -16.842 -11.456 3.803 1.00 84.25 537 THR A C 1
ATOM 4031 O O . THR A 1 537 ? -16.295 -11.729 4.861 1.00 84.25 537 THR A O 1
ATOM 4034 N N . GLY A 1 538 ? -16.610 -10.306 3.178 1.00 85.00 538 GLY A N 1
ATOM 4035 C CA . GLY A 1 538 ? -15.573 -9.347 3.547 1.00 85.00 538 GLY A CA 1
ATOM 4036 C C . GLY A 1 538 ? -14.158 -9.750 3.116 1.00 85.00 538 GLY A C 1
ATOM 4037 O O . GLY A 1 538 ? -13.235 -8.971 3.334 1.00 85.00 538 GLY A O 1
ATOM 4038 N N . ARG A 1 539 ? -13.936 -10.932 2.523 1.00 81.00 539 ARG A N 1
ATOM 4039 C CA . ARG A 1 539 ? -12.584 -11.432 2.202 1.00 81.00 539 ARG A CA 1
ATOM 4040 C C . ARG A 1 539 ? -11.933 -10.664 1.062 1.00 81.00 539 ARG A C 1
ATOM 4042 O O . ARG A 1 539 ? -12.570 -10.393 0.047 1.00 81.00 539 ARG A O 1
ATOM 4049 N N . CYS A 1 540 ? -10.647 -10.366 1.205 1.00 71.88 540 CYS A N 1
ATOM 4050 C CA . CYS A 1 540 ? -9.829 -9.788 0.152 1.00 71.88 540 CYS A CA 1
ATOM 4051 C C . CYS A 1 540 ? -9.443 -10.858 -0.881 1.00 71.88 540 CYS A C 1
ATOM 4053 O O . CYS A 1 540 ? -9.007 -11.954 -0.544 1.00 71.88 540 CYS A O 1
ATOM 4055 N N . LEU A 1 541 ? -9.576 -10.532 -2.165 1.00 70.19 541 LEU A N 1
ATOM 4056 C CA . LEU A 1 541 ? -9.247 -11.437 -3.271 1.00 70.19 541 LEU A CA 1
ATOM 4057 C C . LEU A 1 541 ? -7.743 -11.514 -3.532 1.00 70.19 541 LEU A C 1
ATOM 4059 O O . LEU A 1 541 ? -7.251 -12.529 -4.014 1.00 70.19 541 LEU A O 1
ATOM 4063 N N . ALA A 1 542 ? -7.029 -10.424 -3.253 1.00 50.56 542 ALA A N 1
ATOM 4064 C CA . ALA A 1 542 ? -5.580 -10.362 -3.407 1.00 50.56 542 ALA A CA 1
ATOM 4065 C C . ALA A 1 542 ? -4.845 -11.027 -2.232 1.00 50.56 542 ALA A C 1
ATOM 4067 O O . ALA A 1 542 ? -3.700 -11.430 -2.390 1.00 50.56 542 ALA A O 1
ATOM 4068 N N . ASP A 1 543 ? -5.507 -11.143 -1.079 1.00 50.84 543 ASP A N 1
ATOM 4069 C CA . ASP A 1 543 ? -4.984 -11.765 0.133 1.00 50.84 543 ASP A CA 1
ATOM 4070 C C . ASP A 1 543 ? -6.131 -12.469 0.878 1.00 50.84 543 ASP A C 1
ATOM 4072 O O . ASP A 1 543 ? -6.853 -11.828 1.644 1.00 50.84 543 ASP A O 1
ATOM 4076 N N . PRO A 1 544 ? -6.312 -13.785 0.681 1.00 54.50 544 PRO A N 1
ATOM 4077 C CA . PRO A 1 544 ? -7.388 -14.536 1.322 1.00 54.50 544 PRO A CA 1
ATOM 4078 C C . PRO A 1 544 ? -7.335 -14.560 2.859 1.00 54.50 544 PRO A C 1
ATOM 4080 O O . PRO A 1 544 ? -8.321 -14.974 3.472 1.00 54.50 544 PRO A O 1
ATOM 4083 N N . SER A 1 545 ? -6.217 -14.149 3.476 1.00 47.56 545 SER A N 1
ATOM 4084 C CA . SER A 1 545 ? -6.079 -14.030 4.934 1.00 47.56 545 SER A CA 1
ATOM 4085 C C . SER A 1 545 ? -6.608 -12.700 5.491 1.00 47.56 545 SER A C 1
ATOM 4087 O O . SER A 1 545 ? -6.879 -12.598 6.685 1.00 47.56 545 SER A O 1
ATOM 4089 N N . ALA A 1 546 ? -6.821 -11.696 4.634 1.00 53.28 546 ALA A N 1
ATOM 4090 C CA . ALA A 1 546 ? -7.349 -10.390 5.006 1.00 53.28 546 ALA A CA 1
ATOM 4091 C C . ALA A 1 546 ? -8.875 -10.324 4.807 1.00 53.28 546 ALA A C 1
ATOM 4093 O O . ALA A 1 546 ? -9.387 -10.600 3.719 1.00 53.28 546 ALA A O 1
ATOM 4094 N N . GLN A 1 547 ? -9.619 -9.912 5.839 1.00 75.56 547 GLN A N 1
ATOM 4095 C CA . GLN A 1 547 ? -11.085 -9.884 5.826 1.00 75.56 547 GLN A CA 1
ATOM 4096 C C . GLN A 1 547 ? -11.637 -8.628 6.513 1.00 75.56 547 GLN A C 1
ATOM 4098 O O . GLN A 1 547 ? -11.254 -8.301 7.630 1.00 75.56 547 GLN A O 1
ATOM 4103 N N . LEU A 1 548 ? -12.536 -7.914 5.834 1.00 78.81 548 LEU A N 1
ATOM 4104 C CA . LEU A 1 548 ? -13.277 -6.785 6.393 1.00 78.81 548 LEU A CA 1
ATOM 4105 C C . LEU A 1 548 ? -14.370 -7.266 7.346 1.00 78.81 548 LEU A C 1
ATOM 4107 O O . LEU A 1 548 ? -15.015 -8.282 7.081 1.00 78.81 548 LEU A O 1
ATOM 4111 N N . ASP A 1 549 ? -14.643 -6.468 8.380 1.00 80.38 549 ASP A N 1
ATOM 4112 C CA . ASP A 1 549 ? -15.796 -6.682 9.257 1.00 80.38 549 ASP A CA 1
ATOM 4113 C C . ASP A 1 549 ? -17.089 -6.704 8.422 1.00 80.38 549 ASP A C 1
ATOM 4115 O O . ASP A 1 549 ? -17.293 -5.848 7.549 1.00 80.38 549 ASP A O 1
ATOM 4119 N N . THR A 1 550 ? -17.961 -7.673 8.703 1.00 88.81 550 THR A N 1
ATOM 4120 C CA . THR A 1 550 ? -19.293 -7.799 8.094 1.00 88.81 550 THR A CA 1
ATOM 4121 C C . THR A 1 550 ? -20.372 -7.503 9.131 1.00 88.81 550 THR A C 1
ATOM 4123 O O . THR A 1 550 ? -20.168 -7.697 10.329 1.00 88.81 550 THR A O 1
ATOM 4126 N N . TYR A 1 551 ? -21.529 -7.026 8.675 1.00 88.38 551 TYR A N 1
ATOM 4127 C CA . TYR A 1 551 ? -22.659 -6.690 9.539 1.00 88.38 551 TYR A CA 1
ATOM 4128 C C . TYR A 1 551 ? -23.931 -7.356 9.022 1.00 88.38 551 TYR A C 1
ATOM 4130 O O . TYR A 1 551 ? -24.177 -7.390 7.814 1.00 88.38 551 TYR A O 1
ATOM 4138 N N . ALA A 1 552 ? -24.757 -7.873 9.933 1.00 90.56 552 ALA A N 1
ATOM 4139 C CA . ALA A 1 552 ? -26.042 -8.446 9.554 1.00 90.56 552 ALA A CA 1
ATOM 4140 C C . ALA A 1 552 ? -26.990 -7.343 9.060 1.00 90.56 552 ALA A C 1
ATOM 4142 O O . ALA A 1 552 ? -27.003 -6.234 9.600 1.00 90.56 552 ALA A O 1
ATOM 4143 N N . VAL A 1 553 ? -27.801 -7.658 8.050 1.00 95.38 553 VAL A N 1
ATOM 4144 C CA . VAL A 1 553 ? -28.794 -6.743 7.478 1.00 95.38 553 VAL A CA 1
ATOM 4145 C C . VAL A 1 553 ? -30.163 -7.410 7.528 1.00 95.38 553 VAL A C 1
ATOM 4147 O O . VAL A 1 553 ? -30.303 -8.563 7.121 1.00 95.38 553 VAL A O 1
ATOM 4150 N N . THR A 1 554 ? -31.172 -6.699 8.027 1.00 95.88 554 THR A N 1
ATOM 4151 C CA . THR A 1 554 ? -32.575 -7.136 7.989 1.00 95.88 554 THR A CA 1
ATOM 4152 C C . THR A 1 554 ? -33.427 -6.121 7.244 1.00 95.88 554 THR A C 1
ATOM 4154 O O . THR A 1 554 ? -33.096 -4.937 7.170 1.00 95.88 554 THR A O 1
ATOM 4157 N N . VAL A 1 555 ? -34.530 -6.596 6.668 1.00 95.94 555 VAL A N 1
ATOM 4158 C CA . VAL A 1 555 ? -35.531 -5.749 6.022 1.00 95.94 555 VAL A CA 1
ATOM 4159 C C . VAL A 1 555 ? -36.876 -6.035 6.668 1.00 95.94 555 VAL A C 1
ATOM 4161 O O . VAL A 1 555 ? -37.355 -7.165 6.619 1.00 95.94 555 VAL A O 1
ATOM 4164 N N . GLU A 1 556 ? -37.475 -5.015 7.270 1.00 94.12 556 GLU A N 1
ATOM 4165 C CA . GLU A 1 556 ? -38.754 -5.098 7.980 1.00 94.12 556 GLU A CA 1
ATOM 4166 C C . GLU A 1 556 ? -39.669 -3.998 7.445 1.00 94.12 556 GLU A C 1
ATOM 4168 O O . GLU A 1 556 ? -39.251 -2.848 7.342 1.00 94.12 556 GLU A O 1
ATOM 4173 N N . ASP A 1 557 ? -40.885 -4.356 7.021 1.00 93.44 557 ASP A N 1
ATOM 4174 C CA . ASP A 1 557 ? -41.879 -3.427 6.456 1.00 93.44 557 ASP A CA 1
ATOM 4175 C C . ASP A 1 557 ? -41.335 -2.488 5.355 1.00 93.44 557 ASP A C 1
ATOM 4177 O O . ASP A 1 557 ? -41.750 -1.340 5.207 1.00 93.44 557 ASP A O 1
ATOM 4181 N N . GLY A 1 558 ? -40.388 -2.985 4.551 1.00 92.19 558 GLY A N 1
ATOM 4182 C CA . GLY A 1 558 ? -39.756 -2.222 3.471 1.00 92.19 558 GLY A CA 1
ATOM 4183 C C . GLY A 1 558 ? -38.653 -1.258 3.922 1.00 92.19 558 GLY A C 1
ATOM 4184 O O . GLY A 1 558 ? -38.149 -0.503 3.094 1.00 92.19 558 GLY A O 1
ATOM 4185 N N . GLN A 1 559 ? -38.240 -1.292 5.188 1.00 97.06 559 GLN A N 1
ATOM 4186 C CA . GLN A 1 559 ? -37.124 -0.529 5.743 1.00 97.06 559 GLN A CA 1
ATOM 4187 C C . GLN A 1 559 ? -35.911 -1.439 5.963 1.00 97.06 559 GLN A C 1
ATOM 4189 O O . GLN A 1 559 ? -36.024 -2.518 6.539 1.00 97.06 559 GLN A O 1
ATOM 4194 N N . VAL A 1 560 ? -34.736 -0.995 5.515 1.00 96.88 560 VAL A N 1
ATOM 4195 C CA . VAL A 1 560 ? -33.467 -1.715 5.686 1.00 96.88 560 VAL A CA 1
ATOM 4196 C C . VAL A 1 560 ? -32.815 -1.293 6.996 1.00 96.88 560 VAL A C 1
ATOM 4198 O O . VAL A 1 560 ? -32.691 -0.092 7.275 1.00 96.88 560 VAL A O 1
ATOM 4201 N N . TYR A 1 561 ? -32.349 -2.277 7.758 1.00 96.50 561 TYR A N 1
ATOM 4202 C CA . TYR A 1 561 ? -31.619 -2.109 9.006 1.00 96.50 561 TYR A CA 1
ATOM 4203 C C . TYR A 1 561 ? -30.285 -2.838 8.946 1.00 96.50 561 TYR A C 1
ATOM 4205 O O . TYR A 1 561 ? -30.224 -3.985 8.514 1.00 96.50 561 TYR A O 1
ATOM 4213 N N . VAL A 1 562 ? -29.226 -2.198 9.434 1.00 95.19 562 VAL A N 1
ATOM 4214 C CA . VAL A 1 562 ? -27.939 -2.854 9.684 1.00 95.19 562 VAL A CA 1
ATOM 4215 C C . VAL A 1 562 ? -27.748 -3.038 11.184 1.00 95.19 562 VAL A C 1
ATOM 4217 O O . VAL A 1 562 ? -28.020 -2.132 11.972 1.00 95.19 562 VAL A O 1
ATOM 4220 N N . HIS A 1 563 ? -27.306 -4.222 11.586 1.00 88.12 563 HIS A N 1
ATOM 4221 C CA . HIS A 1 563 ? -27.079 -4.583 12.981 1.00 88.12 563 HIS A CA 1
ATOM 4222 C C . HIS A 1 563 ? -25.636 -4.266 13.341 1.00 88.12 563 HIS A C 1
ATOM 4224 O O . HIS A 1 563 ? -24.719 -5.003 12.977 1.00 88.12 563 HIS A O 1
ATOM 4230 N N . VAL A 1 564 ? -25.435 -3.146 14.031 1.00 79.88 564 VAL A N 1
ATOM 4231 C CA . VAL A 1 564 ? -24.104 -2.710 14.474 1.00 79.88 564 VAL A CA 1
ATOM 4232 C C . VAL A 1 564 ? -23.890 -3.061 15.943 1.00 79.88 564 VAL A C 1
ATOM 4234 O O . VAL A 1 564 ? -24.865 -3.060 16.703 1.00 79.88 564 VAL A O 1
ATOM 4237 N N . PRO A 1 565 ? -22.648 -3.342 16.370 1.00 68.19 565 PRO A N 1
ATOM 4238 C CA . PRO A 1 565 ? -22.334 -3.517 17.784 1.00 68.19 565 PRO A CA 1
ATOM 4239 C C . PRO A 1 565 ? -22.760 -2.287 18.598 1.00 68.19 565 PRO A C 1
ATOM 4241 O O . PRO A 1 565 ? -22.558 -1.152 18.165 1.00 68.19 565 PRO A O 1
ATOM 4244 N N . VAL A 1 566 ? -23.358 -2.493 19.771 1.00 60.78 566 VAL A N 1
ATOM 4245 C CA . VAL A 1 566 ? -23.651 -1.402 20.709 1.00 60.78 566 VAL A CA 1
ATOM 4246 C C . VAL A 1 566 ? -22.326 -0.880 21.267 1.00 60.78 566 VAL A C 1
ATOM 4248 O O . VAL A 1 566 ? -21.591 -1.627 21.910 1.00 60.78 566 VAL A O 1
ATOM 4251 N N . ALA A 1 567 ? -22.020 0.397 21.025 1.00 43.66 567 ALA A N 1
ATOM 4252 C CA . ALA A 1 567 ? -20.900 1.072 21.670 1.00 43.66 567 ALA A CA 1
ATOM 4253 C C . ALA A 1 567 ? -21.150 1.117 23.189 1.00 43.66 567 ALA A C 1
ATOM 4255 O O . ALA A 1 567 ? -22.102 1.755 23.639 1.00 43.66 567 ALA A O 1
ATOM 4256 N N . THR A 1 568 ? -20.338 0.391 23.960 1.00 34.72 568 THR A N 1
ATOM 4257 C CA . THR A 1 568 ? -20.362 0.388 25.435 1.00 34.72 568 THR A CA 1
ATOM 4258 C C . THR A 1 568 ? -19.427 1.417 26.028 1.00 34.72 568 THR A C 1
ATOM 4260 O O . THR A 1 568 ? -18.248 1.423 25.589 1.00 34.72 568 THR A O 1
#

Sequence (568 aa):
MAEEAPRITVTPNGPYHVRGGVRLVRKAPVVSEHGEPLTWQTGAPVPAGDTFALCRCGRSANKPFCDGSHARTGFDGTETAPTAPSSERQRGLRGKGIHVRDDESLCVHAGFCGNRVTNVWKMVRDTGDTRVRAQLMAMVERCPSGRLTYALEPDGPAIEPDLPVEIGLIEDGPLWVVGGIPVTRADGAPLEARNRVTLCRCGASKNKPLCDGSHAAVGFRDRGPIDAVPAGVDVGAAGAPPTDSGIAADAPPGADSGTAADAGRYLRYMAEFIGFTADEAAAVRRTKPALERHLPRIMTDFYAQLLRYPPTRALFLGPDGGVDQDYVELRMRHQVNFWLRTADAVLDDDYGRYVDFVGRAHTARGADPSIYVAERYVIGMVGFVQHAISKALMAELDDGPDADLALEAWDKLNMVILEVLARAYGHERSAETFAPLVPVDEAAVARLAARAYALEAEGAAPGATRAVPVAAAADVPEGERRLLTVDGLSIGVFHLAGAWYAIRNLCLHRAGPVATGALVGTHVQCPWHGYTYDVTTGRCLADPSAQLDTYAVTVEDGQVYVHVPVAT

Foldseek 3Di:
DPQDDWAWEDAQLFWIKTARQAWEWAWEFDAAVVRAGDAIDIFDIADDDRIFTAAQALPAPPPRGDPPVSVVVVQHQDAAADQDDLVVQWDWAAAQQKIKTARLSQAQPNRLQDDPVGGLNGLRHVVVPVLSVLQSQLSQQRRLANRMWMDRDRPDDTDHDQDAQHWYDYFLGFTKGADQHWYAYNVRHTHPRDRIRTAHNNSPAPNPRGHNNCSVVVVRGDDDDSPDHDPDDDPDDDDDDDDDDDDDDDDDDPDDLDDLNCLLVLLVVLCVVLPQDPVLLVLLLVCLVLCLVCQLVLQLVLVQVLCFDVVSVVVQADPVRDGPLVVSLVVLLVVLLLSSVLSNSPSGSVNSSVLLLVLQCQPCNHPHVVHHDFLVSVLVSLVSSLVSSLVSLVVPDDDDDSNVSNNVSSVSSSVSSSVSSSSSHPPDHDDDDDDHTDHDPSVSSSVSSVVSSCVRPVVDPQAQWDWDWFFQLVVADEQGWGWDQDPNWIKIWHHYPNDIWMWTLQDPPSGARQNSADDDHQWTAGSNNRFIARRRFQATPVDRVDGTRIWDWDADPRIIITTHHDDD

Solvent-accessible surface area (backbone atoms only — not comparable to full-atom values): 31278 Å² total; per-residue (Å²): 129,85,80,55,70,55,34,35,38,38,42,76,40,45,36,37,39,40,33,33,58,58,46,36,28,34,27,43,72,42,56,47,102,84,68,42,40,74,47,78,45,78,44,54,72,50,94,74,63,50,59,51,44,33,30,25,48,51,64,35,90,54,52,70,31,52,67,66,39,32,76,81,66,69,38,73,53,75,68,59,45,81,66,70,58,61,86,80,63,38,46,81,43,76,34,43,78,36,21,42,35,42,24,73,93,36,40,42,78,75,48,34,54,44,59,98,87,53,33,48,86,66,44,35,71,50,21,72,42,66,57,50,35,35,48,43,50,31,25,31,60,63,33,62,32,47,24,37,39,31,17,62,43,91,86,48,70,76,52,75,72,93,54,52,62,31,36,31,42,33,69,44,47,36,36,33,40,23,40,41,55,40,39,30,42,58,88,67,50,65,46,77,65,39,62,33,31,34,34,34,28,47,43,64,35,84,30,17,63,32,27,51,39,40,29,66,81,70,65,40,77,60,85,66,63,75,84,62,78,83,85,84,80,87,78,82,86,84,81,86,86,86,89,85,89,80,92,80,88,86,87,83,80,81,81,73,77,76,55,74,72,46,26,14,61,49,43,44,51,43,28,55,72,74,65,62,48,74,67,30,33,48,34,34,39,71,43,33,70,57,48,59,77,40,42,34,58,49,45,19,54,53,50,40,52,39,50,19,36,56,84,57,25,60,78,41,44,40,98,85,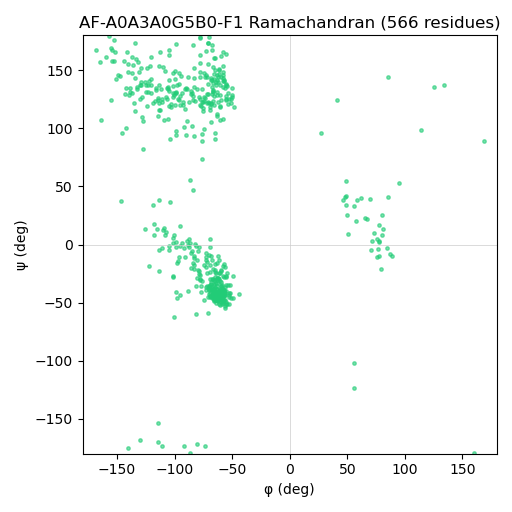71,46,76,35,61,67,60,49,30,55,52,44,27,54,52,48,51,50,51,58,57,54,30,58,47,63,75,41,56,66,48,19,36,48,47,34,48,56,22,23,53,33,24,62,84,22,92,45,60,88,39,66,54,57,63,71,56,54,55,53,48,50,55,49,49,50,52,47,50,48,53,44,46,66,74,71,45,67,95,49,73,69,40,53,44,29,48,53,28,49,53,50,51,48,52,35,51,48,51,45,29,54,58,51,44,72,84,72,80,72,87,88,80,86,69,73,74,44,89,64,67,57,70,61,39,36,53,38,22,44,51,22,36,43,59,62,75,61,66,50,72,86,57,68,59,42,79,38,83,74,48,48,44,86,80,43,47,83,79,34,67,49,79,47,77,56,97,90,43,46,33,24,37,36,27,48,96,92,41,66,34,22,28,47,27,49,31,90,88,78,62,32,54,18,62,69,26,60,70,56,92,61,33,32,25,18,23,72,81,62,57,32,24,34,45,85,70,18,32,24,74,88,41,78,89,45,66,41,58,66,38,57,56,51,73,56,98,58,34,29,26,39,38,42,72,58,88,127

Secondary structure (DSSP, 8-state):
-PPPPPEEEEPTTSPEEEESS-EEEEEEEEE-TTS-EEEEEEEEEEP--SEEEE-SBS--SSTTB--SHHHHTT---------S-HHHHPEEEE-SS-EEEE-GGG----STTB-SS-BHHHHGGGTTSHHHHHHHHHHHHT-TT--EEEESSTTSPPB-----SEEEEETTS-EEEESS--EE-TTSPBPPP-SEEEE--BS--SSTTB--SHHHHTT---SS-TT-PPS--------------------PPP-----GGGHHHHHHHHHHHTT--HHHHHHHHHHHHHHHHHHHHHHHHHHHHHHHSHHHHGGGB-TTSSB-HHHHHHHHHHHHHHHHHHTT---SHHHHHHHHHHHHTTSTTSS-TT----HHHHHHHHHHHHHHHHHHHHHHS-SSHHHHHHHHHHHHHHHHHHHHHHHTTTT-------PPPPP--HHHHHHHHHHHHHHHHS----PPEEEEEEEEGGGS-TT-EEEEEETTEEEEEEEETTEEEEEES--TTT---GGGSEEETTEEE-TTT--EEETTT-BBSS-TT-B--EEEEEEETTEEEEEEEP--

Radius of gyration: 26.59 Å; Cα contacts (8 Å, |Δi|>4): 1057; chains: 1; bounding box: 86×50×75 Å

Nearest PDB structures (foldseek):
  2qpz-assembly1_A  TM=9.078E-01  e=1.487E-07  Pseudomonas putida
  5bok-assembly1_A  TM=8.886E-01  e=1.044E-07  Diaphorobacter sp. DS2
  4emj-assembly1_B  TM=8.866E-01  e=2.453E-05  Pseudomonas putida
  1vm9-assembly1_A  TM=8.598E-01  e=1.407E-05  Ectopseudomonas mendocina
  4p1b-assembly1_I  TM=8.574E-01  e=1.556E-05  Ectopseudomonas mendocina

pLDDT: mean 82.43, std 18.55, range [21.67, 98.5]

Mean predicted aligned error: 17.83 Å